Protein AF-A0A8J3IFS7-F1 (afdb_monomer_lite)

Sequence (424 aa):
MKMQETTSQPKKRKGEGKRQDDKQLRKQGERLQERLKVAKEKQEQAQARLERAEARLQKHVARVQRLEEKLARIQQGNQEARSEPSAASQKEQPASVPSVEEMAGDGSLIIIPPLAAQSTVNVLIPLEEPPLPEIAIANPAISTESPAQPSAESAERALQARATAEAVEEEARAAAERVHKAVQRLEEGMVGGRHLEQEMARLEVEEEQASMQAEEARRTANEAERETGEMHTLAQEQEEEAPWQEKVWSAQEIAEEEEQLEVDVTRSRAEAAARAAAEAEMLAEASSVRVRKARIIARQADQELTLIRAAIRNGSLNGEAAEAALQAAEKKSTYAHAELADAEDAEESAINAARNANADAEIAEGMSVSAADRYVDDIEAQEVQAIAEQDEQQTALASQQSVEDDENEQETQERPAIRPEGRV

Organism: NCBI:txid2778369

pLDDT: mean 78.93, std 20.0, range [34.84, 98.62]

Radius of gyration: 42.95 Å; chains: 1; bounding box: 107×74×170 Å

Foldseek 3Di:
DDDDPPPDDDDDPVPVVVVVVVVVVVVVVVVVVVVVVVVVVVVVVVVVVVVVVVVVVVVVVVVVVVVLLQQLAAQQVVVVVVPPDPPDDDDDDDDDDDDDDDDDDDDDDDDDDDDDDDDDDDDDDDDPDDDDDDPPPDDDPDDDDDPDDPDCVLVVQLVVLVVQLVVLVVVLVVLVVQLVVLVVVVVVVVDDVVVSVVVNVVSVVVNVVSVVVSVVSVVSSVVSVVVSVVRVVVVVVPRNHHHDPVPPVVVVVVVLVVLVVQLVVLVVQLVVLVVQLVVLVVQLVVLVVQLVVLVVQLVVLVVQLVVLVVCVVVVVQDDPRSVVSNVVSVVSNVVSVVSNVVSVVSNVVSVVSSVVSVVSSVVSVVSSVVSVVVSVVVVVVVVVVVVVVVVVVVVVVVVVVVVVVVVVVPPPPDPDDDDDDDDD

Secondary structure (DSSP, 8-state):
-------------TTHHHHHHHHHHHHHHHHHHHHHHHHHHHHHHHHHHHHHHHHHHHHHHHHHHHHHHHHHHHHHHHHHHHHS---S-----------------------PPP------------------------PPP----------HHHHHHHHHHHHHHHHHHHHHHHHHHHHHHHHHHHHTT-S-HHHHHHHHHHHHHHHHHHHHHHHHHHHHHHHHHHHHHHHHHHHTTT---S-SGGGTHHHHHHHHHHHHHHHHHHHHHHHHHHHHHHHHHHHHHHHHHHHHHHHHHHHHHHHHHHHHHHHHHTTSS-THHHHHHHHHHHHHHHHHHHHHHHHHHHHHHHHHHHHHHHHHHHHHHHHHHHHHHHHHHHHHHHHHHHHHHHHHHHHHHHHHHHHHHHHHGGGGS-----PPPP--

Structure (mmCIF, N/CA/C/O backbone):
data_AF-A0A8J3IFS7-F1
#
_entry.id   AF-A0A8J3IFS7-F1
#
loop_
_atom_site.group_PDB
_atom_site.id
_atom_site.type_symbol
_atom_site.label_atom_id
_atom_site.label_alt_id
_atom_site.label_comp_id
_atom_site.label_asym_id
_atom_site.label_entity_id
_atom_site.label_seq_id
_atom_site.pdbx_PDB_ins_code
_atom_site.Cartn_x
_atom_site.Cartn_y
_atom_site.Cartn_z
_atom_site.occupancy
_atom_site.B_iso_or_equiv
_atom_site.auth_seq_id
_atom_site.auth_comp_id
_atom_site.auth_asym_id
_atom_site.auth_atom_id
_atom_site.pdbx_PDB_model_num
ATOM 1 N N . MET A 1 1 ? -50.037 -35.589 53.905 1.00 44.12 1 MET A N 1
ATOM 2 C CA . MET A 1 1 ? -49.445 -34.964 52.700 1.00 44.12 1 MET A CA 1
ATOM 3 C C . MET A 1 1 ? -48.366 -35.895 52.168 1.00 44.12 1 MET A C 1
ATOM 5 O O . MET A 1 1 ? -47.570 -36.356 52.974 1.00 44.12 1 MET A O 1
ATOM 9 N N . LYS A 1 2 ? -48.369 -36.234 50.873 1.00 41.72 2 LYS A N 1
ATOM 10 C CA . LYS A 1 2 ? -47.320 -37.060 50.246 1.00 41.72 2 LYS A CA 1
ATOM 11 C C . LYS A 1 2 ? -46.450 -36.161 49.368 1.00 41.72 2 LYS A C 1
ATOM 13 O O . LYS A 1 2 ? -46.970 -35.576 48.425 1.00 41.72 2 LYS A O 1
ATOM 18 N N . MET A 1 3 ? -45.163 -36.063 49.693 1.00 45.28 3 MET A N 1
ATOM 19 C CA . MET A 1 3 ? -44.153 -35.467 48.814 1.00 45.28 3 MET A CA 1
ATOM 20 C C . MET A 1 3 ? -44.020 -36.348 47.563 1.00 45.28 3 MET A C 1
ATOM 22 O O . MET A 1 3 ? -43.954 -37.571 47.691 1.00 45.28 3 MET A O 1
ATOM 26 N N . GLN A 1 4 ? -43.990 -35.754 46.370 1.00 51.03 4 GLN A N 1
ATOM 27 C CA . GLN A 1 4 ? -43.649 -36.461 45.134 1.00 51.03 4 GLN A CA 1
ATOM 28 C C . GLN A 1 4 ? -42.219 -36.093 44.734 1.00 51.03 4 GLN A C 1
ATOM 30 O O . GLN A 1 4 ? -41.967 -34.994 44.248 1.00 51.03 4 GLN A O 1
ATOM 35 N N . GLU A 1 5 ? -41.281 -37.014 44.946 1.00 53.53 5 GLU A N 1
ATOM 36 C CA . GLU A 1 5 ? -39.897 -36.868 44.493 1.00 53.53 5 GLU A CA 1
ATOM 37 C C . GLU A 1 5 ? -39.811 -37.109 42.980 1.00 53.53 5 GLU A C 1
ATOM 39 O O . GLU A 1 5 ? -39.762 -38.246 42.505 1.00 53.53 5 GLU A O 1
ATOM 44 N N . THR A 1 6 ? -39.781 -36.034 42.193 1.00 62.94 6 THR A N 1
ATOM 45 C CA . THR A 1 6 ? -39.553 -36.117 40.746 1.00 62.94 6 THR A CA 1
ATOM 46 C C . THR A 1 6 ? -38.070 -36.348 40.452 1.00 62.94 6 THR A C 1
ATOM 48 O O . THR A 1 6 ? -37.309 -35.411 40.204 1.00 62.94 6 THR A O 1
ATOM 51 N N . THR A 1 7 ? -37.651 -37.613 40.467 1.00 53.38 7 THR A N 1
ATOM 52 C CA . THR A 1 7 ? -36.299 -38.050 40.086 1.00 53.38 7 THR A CA 1
ATOM 53 C C . THR A 1 7 ? -36.066 -37.878 38.579 1.00 53.38 7 THR A C 1
ATOM 55 O O . THR A 1 7 ? -36.294 -38.774 37.765 1.00 53.38 7 THR A O 1
ATOM 58 N N . SER A 1 8 ? -35.601 -36.688 38.191 1.00 62.25 8 SER A N 1
ATOM 59 C CA . SER A 1 8 ? -35.265 -36.351 36.804 1.00 62.25 8 SER A CA 1
ATOM 60 C C . SER A 1 8 ? -34.001 -37.089 36.345 1.00 62.25 8 SER A C 1
ATOM 62 O O . SER A 1 8 ? -32.885 -36.747 36.736 1.00 62.25 8 SER A O 1
ATOM 64 N N . GLN A 1 9 ? -34.159 -38.125 35.515 1.00 50.72 9 GLN A N 1
ATOM 65 C CA . GLN A 1 9 ? -33.024 -38.870 34.961 1.00 50.72 9 GLN A CA 1
ATOM 66 C C . GLN A 1 9 ? -32.318 -38.089 33.832 1.00 50.72 9 GLN A C 1
ATOM 68 O O . GLN A 1 9 ? -32.968 -37.735 32.842 1.00 50.72 9 GLN A O 1
ATOM 73 N N . PRO A 1 10 ? -30.982 -37.906 33.882 1.00 54.25 10 PRO A N 1
ATOM 74 C CA . PRO A 1 10 ? -30.226 -37.242 32.821 1.00 54.25 10 PRO A CA 1
ATOM 75 C C . PRO A 1 10 ? -30.086 -38.143 31.578 1.00 54.25 10 PRO A C 1
ATOM 77 O O . PRO A 1 10 ? -29.138 -38.917 31.424 1.00 54.25 10 PRO A O 1
ATOM 80 N N . LYS A 1 11 ? -31.044 -38.045 30.649 1.00 57.50 11 LYS A N 1
ATOM 81 C CA . LYS A 1 11 ? -31.033 -38.811 29.393 1.00 57.50 11 LYS A CA 1
ATOM 82 C C . LYS A 1 11 ? -29.969 -38.302 28.406 1.00 57.50 11 LYS A C 1
ATOM 84 O O . LYS A 1 11 ? -30.131 -37.265 27.773 1.00 57.50 11 LYS A O 1
ATOM 89 N N . LYS A 1 12 ? -28.912 -39.107 28.238 1.00 57.88 12 LYS A N 1
ATOM 90 C CA . LYS A 1 12 ? -28.101 -39.324 27.015 1.00 57.88 12 LYS A CA 1
ATOM 91 C C . LYS A 1 12 ? -28.200 -38.239 25.910 1.00 57.88 12 LYS A C 1
ATOM 93 O O . LYS A 1 12 ? -28.842 -38.464 24.890 1.00 57.88 12 LYS A O 1
ATOM 98 N N . ARG A 1 13 ? -27.454 -37.132 26.044 1.00 59.34 13 ARG A N 1
ATOM 99 C CA . ARG A 1 13 ? -27.213 -36.138 24.963 1.00 59.34 13 ARG A CA 1
ATOM 100 C C . ARG A 1 13 ? -25.794 -36.151 24.355 1.00 59.34 13 ARG A C 1
ATOM 102 O O . ARG A 1 13 ? -25.463 -35.308 23.534 1.00 59.34 13 ARG A O 1
ATOM 109 N N . LYS A 1 14 ? -24.951 -37.140 24.686 1.00 59.41 14 LYS A N 1
ATOM 110 C CA . LYS A 1 14 ? -23.541 -37.235 24.224 1.00 59.41 14 LYS A CA 1
ATOM 111 C C . LYS A 1 14 ? -23.334 -37.647 22.744 1.00 59.41 14 LYS A C 1
ATOM 113 O O . LYS A 1 14 ? -22.207 -37.943 22.361 1.00 59.41 14 LYS A O 1
ATOM 118 N N . GLY A 1 15 ? -24.388 -37.718 21.925 1.00 60.06 15 GLY A N 1
ATOM 119 C CA . GLY A 1 15 ? -24.312 -38.220 20.541 1.00 60.06 15 GLY A CA 1
ATOM 120 C C . GLY A 1 15 ? -24.220 -37.152 19.444 1.00 60.06 15 GLY A C 1
ATOM 121 O O . GLY A 1 15 ? -23.689 -37.435 18.374 1.00 60.06 15 GLY A O 1
ATOM 122 N N . GLU A 1 16 ? -24.733 -35.943 19.683 1.00 63.88 16 GLU A N 1
ATOM 123 C CA . GLU A 1 16 ? -24.917 -34.942 18.617 1.00 63.88 16 GLU A CA 1
ATOM 124 C C . GLU A 1 16 ? -23.673 -34.072 18.381 1.00 63.88 16 GLU A C 1
ATOM 126 O O . GLU A 1 16 ? -23.375 -33.772 17.227 1.00 63.88 16 GLU A O 1
ATOM 131 N N . GLY A 1 17 ? -22.899 -33.763 19.432 1.00 71.62 17 GLY A N 1
ATOM 132 C CA . GLY A 1 17 ? -21.665 -32.963 19.329 1.00 71.62 17 GLY A CA 1
ATOM 133 C C . GLY A 1 17 ? -20.641 -33.557 18.358 1.00 71.62 17 GLY A C 1
ATOM 134 O O . GLY A 1 17 ? -20.244 -32.888 17.412 1.00 71.62 17 GLY A O 1
ATOM 135 N N . LYS A 1 18 ? -20.349 -34.864 18.469 1.00 77.62 18 LYS A N 1
ATOM 136 C CA . LYS A 1 18 ? -19.395 -35.554 17.576 1.00 77.62 18 LYS A CA 1
ATOM 137 C C . LYS A 1 18 ? -19.713 -35.379 16.084 1.00 77.62 18 LYS A C 1
ATOM 139 O O . LYS A 1 18 ? -18.810 -35.246 15.272 1.00 77.62 18 LYS A O 1
ATOM 144 N N . ARG A 1 19 ? -21.001 -35.334 15.714 1.00 82.12 19 ARG A N 1
ATOM 145 C CA . ARG A 1 19 ? -21.435 -35.129 14.318 1.00 82.12 19 ARG A CA 1
ATOM 146 C C . ARG A 1 19 ? -21.275 -33.685 13.833 1.00 82.12 19 ARG A C 1
ATOM 148 O O . ARG A 1 19 ? -21.350 -33.453 12.627 1.00 82.12 19 ARG A O 1
ATOM 155 N N . GLN A 1 20 ? -21.135 -32.720 14.739 1.00 84.94 20 GLN A N 1
ATOM 156 C CA . GLN A 1 20 ? -20.800 -31.335 14.412 1.00 84.94 20 GLN A CA 1
ATOM 157 C C . GLN A 1 20 ? -19.281 -31.179 14.285 1.00 84.94 20 GLN A C 1
ATOM 159 O O . GLN A 1 20 ? -18.832 -30.620 13.285 1.00 84.94 20 GLN A O 1
ATOM 164 N N . ASP A 1 21 ? -18.514 -31.770 15.203 1.00 84.75 21 ASP A N 1
ATOM 165 C CA . ASP A 1 21 ? -17.046 -31.789 15.172 1.00 84.75 21 ASP A CA 1
ATOM 166 C C . ASP A 1 21 ? -16.525 -32.418 13.862 1.00 84.75 21 ASP A C 1
ATOM 168 O O . ASP A 1 21 ? -15.768 -31.787 13.125 1.00 84.75 21 ASP A O 1
ATOM 172 N N . ASP A 1 22 ? -17.038 -33.598 13.481 1.00 90.44 22 ASP A N 1
ATOM 173 C CA . ASP A 1 22 ? -16.697 -34.277 12.216 1.00 90.44 22 ASP A CA 1
ATOM 174 C C . ASP A 1 22 ? -16.986 -33.412 10.971 1.00 90.44 22 ASP A C 1
ATOM 176 O O . ASP A 1 22 ? -16.268 -33.477 9.970 1.00 90.44 22 ASP A O 1
ATOM 180 N N . LYS A 1 23 ? -18.048 -32.593 11.005 1.00 92.94 23 LYS A N 1
ATOM 181 C CA . LYS A 1 23 ? -18.398 -31.676 9.904 1.00 92.94 23 LYS A CA 1
ATOM 182 C C . LYS A 1 23 ? -17.469 -30.467 9.850 1.00 92.94 23 LYS A C 1
ATOM 184 O O . LYS A 1 23 ? -17.129 -30.025 8.754 1.00 92.94 23 LYS A O 1
ATOM 189 N N . GLN A 1 24 ? -17.061 -29.936 11.002 1.00 93.12 24 GLN A N 1
ATOM 190 C CA . GLN A 1 24 ? -16.093 -28.842 11.066 1.00 93.12 24 GLN A CA 1
ATOM 191 C C . GLN A 1 24 ? -14.718 -29.300 10.575 1.00 93.12 24 GLN A C 1
ATOM 193 O O . GLN A 1 24 ? -14.130 -28.613 9.743 1.00 93.12 24 GLN A O 1
ATOM 198 N N . LEU A 1 25 ? -14.263 -30.487 10.989 1.00 92.38 25 LEU A N 1
ATOM 199 C CA . LEU A 1 25 ? -13.004 -31.083 10.532 1.00 92.38 25 LEU A CA 1
ATOM 200 C C . LEU A 1 25 ? -12.981 -31.303 9.014 1.00 92.38 25 LEU A C 1
ATOM 202 O O . LEU A 1 25 ? -12.005 -30.939 8.364 1.00 92.38 25 LEU A O 1
ATOM 206 N N . ARG A 1 26 ? -14.069 -31.815 8.417 1.00 94.81 26 ARG A N 1
ATOM 207 C CA . ARG A 1 26 ? -14.178 -31.942 6.949 1.00 94.81 26 ARG A CA 1
ATOM 208 C C . ARG A 1 26 ? -14.095 -30.589 6.244 1.00 94.81 26 ARG A C 1
ATOM 210 O O . ARG A 1 26 ? -13.277 -30.435 5.345 1.00 94.81 26 ARG A O 1
ATOM 217 N N . LYS A 1 27 ? -14.854 -29.590 6.708 1.00 96.12 27 LYS A N 1
ATOM 218 C CA . LYS A 1 27 ? -14.842 -28.237 6.128 1.00 96.12 27 LYS A CA 1
ATOM 219 C C . LYS A 1 27 ? -13.493 -27.523 6.297 1.00 96.12 27 LYS A C 1
ATOM 221 O O . LYS A 1 27 ? -13.113 -26.714 5.454 1.00 96.12 27 LYS A O 1
ATOM 226 N N . GLN A 1 28 ? -12.763 -27.793 7.380 1.00 92.94 28 GLN A N 1
ATOM 227 C CA . GLN A 1 28 ? -11.383 -27.329 7.554 1.00 92.94 28 GLN A CA 1
ATOM 228 C C . GLN A 1 28 ? -10.426 -28.049 6.594 1.00 92.94 28 GLN A C 1
ATOM 230 O O . GLN A 1 28 ? -9.605 -27.385 5.969 1.00 92.94 28 GLN A O 1
ATOM 235 N N . GLY A 1 29 ? -10.569 -29.366 6.421 1.00 94.31 29 GLY A N 1
ATOM 236 C CA . GLY A 1 29 ? -9.800 -30.153 5.453 1.00 94.31 29 GLY A CA 1
ATOM 237 C C . GLY A 1 29 ? -9.985 -29.674 4.011 1.00 94.31 29 GLY A C 1
ATOM 238 O O . GLY A 1 29 ? -8.996 -29.436 3.326 1.00 94.31 29 GLY A O 1
ATOM 239 N N . GLU A 1 30 ? -11.228 -29.445 3.581 1.00 96.44 30 GLU A N 1
ATOM 240 C CA . GLU A 1 30 ? -11.566 -28.885 2.261 1.00 96.44 30 GLU A CA 1
ATOM 241 C C . GLU A 1 30 ? -10.891 -27.518 2.043 1.00 96.44 30 GLU A C 1
ATOM 243 O O . GLU A 1 30 ? -10.190 -27.323 1.054 1.00 96.44 30 GLU A O 1
ATOM 248 N N . ARG A 1 31 ? -10.996 -26.602 3.017 1.00 94.38 31 ARG A N 1
ATOM 249 C CA . ARG A 1 31 ? -10.336 -25.281 2.969 1.00 94.38 31 ARG A CA 1
ATOM 250 C C . ARG A 1 31 ? -8.809 -25.360 2.939 1.00 94.38 31 ARG A C 1
ATOM 252 O O . ARG A 1 31 ? -8.167 -24.508 2.330 1.00 94.38 31 ARG A O 1
ATOM 259 N N . LEU A 1 32 ? -8.208 -26.337 3.618 1.00 94.94 32 LEU A N 1
ATOM 260 C CA . LEU A 1 32 ? -6.759 -26.555 3.580 1.00 94.94 32 LEU A CA 1
ATOM 261 C C . LEU A 1 32 ? -6.314 -27.124 2.227 1.00 94.94 32 LEU A C 1
ATOM 263 O O . LEU A 1 32 ? -5.287 -26.697 1.710 1.00 94.94 32 LEU A O 1
ATOM 267 N N . GLN A 1 33 ? -7.096 -28.025 1.626 1.00 94.06 33 GLN A N 1
ATOM 268 C CA . GLN A 1 33 ? -6.841 -28.543 0.277 1.00 94.06 33 GLN A CA 1
ATOM 269 C C . GLN A 1 33 ? -6.970 -27.449 -0.791 1.00 94.06 33 GLN A C 1
ATOM 271 O O . GLN A 1 33 ? -6.107 -27.342 -1.657 1.00 94.06 33 GLN A O 1
ATOM 276 N N . GLU A 1 34 ? -7.993 -26.598 -0.694 1.00 94.56 34 GLU A N 1
ATOM 277 C CA . GLU A 1 34 ? -8.188 -25.435 -1.567 1.00 94.56 34 GLU A CA 1
ATOM 278 C C . GLU A 1 34 ? -7.015 -24.447 -1.461 1.00 94.56 34 GLU A C 1
ATOM 280 O O . GLU A 1 34 ? -6.408 -24.094 -2.471 1.00 94.56 34 GLU A O 1
ATOM 285 N N . ARG A 1 35 ? -6.602 -24.088 -0.235 1.00 90.50 35 ARG A N 1
ATOM 286 C CA . ARG A 1 35 ? -5.415 -23.247 0.005 1.00 90.50 35 ARG A CA 1
ATOM 287 C C . ARG A 1 35 ? -4.129 -23.866 -0.542 1.00 90.50 35 ARG A C 1
ATOM 289 O O . ARG A 1 35 ? -3.331 -23.148 -1.134 1.00 90.50 35 ARG A O 1
ATOM 296 N N . LEU A 1 36 ? -3.931 -25.177 -0.382 1.00 92.75 36 LEU A N 1
ATOM 297 C CA . LEU A 1 36 ? -2.781 -25.888 -0.952 1.00 92.75 36 LEU A CA 1
ATOM 298 C C . LEU A 1 36 ? -2.798 -25.894 -2.487 1.00 92.75 36 LEU A C 1
ATOM 300 O O . LEU A 1 36 ? -1.733 -25.814 -3.091 1.00 92.75 36 LEU A O 1
ATOM 304 N N . LYS A 1 37 ? -3.975 -25.971 -3.123 1.00 95.75 37 LYS A N 1
ATOM 305 C CA . LYS A 1 37 ? -4.104 -25.877 -4.585 1.00 95.75 37 LYS A CA 1
ATOM 306 C C . LYS A 1 37 ? -3.725 -24.481 -5.082 1.00 95.75 37 LYS A C 1
ATOM 308 O O . LYS A 1 37 ? -2.837 -24.372 -5.917 1.00 95.75 37 LYS A O 1
ATOM 313 N N . VAL A 1 38 ? -4.303 -23.430 -4.494 1.00 91.88 38 VAL A N 1
ATOM 314 C CA . VAL A 1 38 ? -3.990 -22.030 -4.843 1.00 91.88 38 VAL A CA 1
ATOM 315 C C . VAL A 1 38 ? -2.514 -21.698 -4.586 1.00 91.88 38 VAL A C 1
ATOM 317 O O . VAL A 1 38 ? -1.892 -21.006 -5.385 1.00 91.88 38 VAL A O 1
ATOM 320 N N . ALA A 1 39 ? -1.921 -22.207 -3.500 1.00 84.75 39 ALA A N 1
ATOM 321 C CA . ALA A 1 39 ? -0.496 -22.019 -3.224 1.00 84.75 39 ALA A CA 1
ATOM 322 C C . ALA A 1 39 ? 0.400 -22.668 -4.295 1.00 84.75 39 ALA A C 1
ATOM 324 O O . ALA A 1 39 ? 1.381 -22.058 -4.709 1.00 84.75 39 ALA A O 1
ATOM 325 N N . LYS A 1 40 ? 0.043 -23.866 -4.781 1.00 89.75 40 LYS A N 1
ATOM 326 C CA . LYS A 1 40 ? 0.756 -24.536 -5.881 1.00 89.75 40 LYS A CA 1
ATOM 327 C C . LYS A 1 40 ? 0.611 -23.798 -7.208 1.00 89.75 40 LYS A C 1
ATOM 329 O O . LYS A 1 40 ? 1.612 -23.594 -7.877 1.00 89.75 40 LYS A O 1
ATOM 334 N N . GLU A 1 41 ? -0.592 -23.343 -7.549 1.00 89.88 41 GLU A N 1
ATOM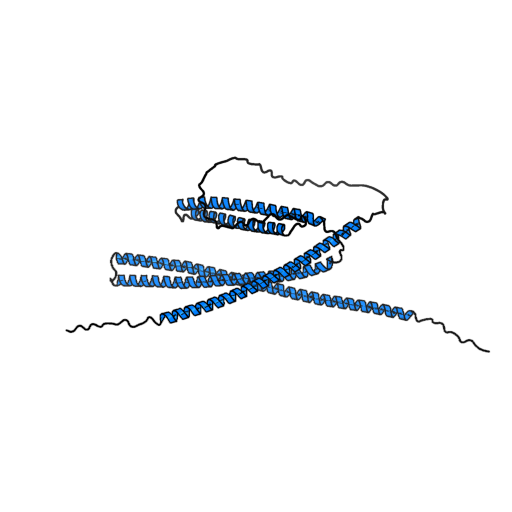 335 C CA . GLU A 1 41 ? -0.834 -22.554 -8.768 1.00 89.88 41 GLU A CA 1
ATOM 336 C C . GLU A 1 41 ? -0.028 -21.244 -8.757 1.00 89.88 41 GLU A C 1
ATOM 338 O O . GLU A 1 41 ? 0.582 -20.880 -9.759 1.00 89.88 41 GLU A O 1
ATOM 343 N N . LYS A 1 42 ? 0.067 -20.571 -7.600 1.00 81.62 42 LYS A N 1
ATOM 344 C CA . LYS A 1 42 ? 0.939 -19.397 -7.428 1.00 81.62 42 LYS A CA 1
ATOM 345 C C . LYS A 1 42 ? 2.431 -19.737 -7.509 1.00 81.62 42 LYS A C 1
ATOM 347 O O . LYS A 1 42 ? 3.188 -18.949 -8.067 1.00 81.62 42 LYS A O 1
ATOM 352 N N . GLN A 1 43 ? 2.859 -20.880 -6.969 1.00 89.50 43 GLN A N 1
ATOM 353 C CA . GLN A 1 43 ? 4.247 -21.346 -7.071 1.00 89.50 43 GLN A CA 1
ATOM 354 C C . GLN A 1 43 ? 4.632 -21.626 -8.531 1.00 89.50 43 GLN A C 1
ATOM 356 O O . GLN A 1 43 ? 5.668 -21.153 -8.983 1.00 89.50 43 GLN A O 1
ATOM 361 N N . GLU A 1 44 ? 3.778 -22.329 -9.274 1.00 87.62 44 GLU A N 1
ATOM 362 C CA . GLU A 1 44 ? 3.958 -22.628 -10.699 1.00 87.62 44 GLU A CA 1
ATOM 363 C C . GLU A 1 44 ? 3.982 -21.339 -11.539 1.00 87.62 44 GLU A C 1
ATOM 365 O O . GLU A 1 44 ? 4.865 -21.152 -12.373 1.00 87.62 44 GLU A O 1
ATOM 370 N N . GLN A 1 45 ? 3.095 -20.379 -11.251 1.00 84.69 45 GLN A N 1
ATOM 371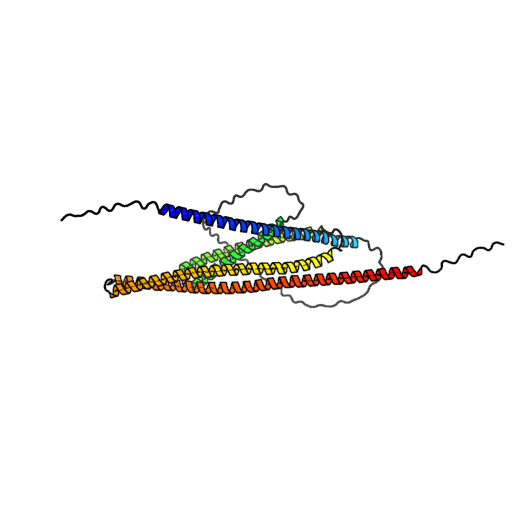 C CA . GLN A 1 45 ? 3.108 -19.062 -11.897 1.00 84.69 45 GLN A CA 1
ATOM 372 C C . GLN A 1 45 ? 4.384 -18.256 -11.585 1.00 84.69 45 GLN A C 1
ATOM 374 O O . GLN A 1 45 ? 4.881 -17.538 -12.455 1.00 84.69 45 GLN A O 1
ATOM 379 N N . ALA A 1 46 ? 4.922 -18.357 -10.365 1.00 76.94 46 ALA A N 1
ATOM 380 C CA . ALA A 1 46 ? 6.182 -17.719 -9.988 1.00 76.94 46 ALA A CA 1
ATOM 381 C C . ALA A 1 46 ? 7.387 -18.379 -10.680 1.00 76.94 46 ALA A C 1
ATOM 383 O O . ALA A 1 46 ? 8.247 -17.668 -11.194 1.00 76.94 46 ALA A O 1
ATOM 384 N N . GLN A 1 47 ? 7.412 -19.712 -10.776 1.00 86.44 47 GLN A N 1
ATOM 385 C CA . GLN A 1 47 ? 8.430 -20.454 -11.530 1.00 86.44 47 GLN A CA 1
ATOM 386 C C . GLN A 1 47 ? 8.393 -20.092 -13.020 1.00 86.44 47 GLN A C 1
ATOM 388 O O . GLN A 1 47 ? 9.414 -19.701 -13.569 1.00 86.44 47 GLN A O 1
ATOM 393 N N . ALA A 1 48 ? 7.212 -20.058 -13.644 1.00 83.19 48 ALA A N 1
ATOM 394 C CA . ALA A 1 48 ? 7.066 -19.647 -15.042 1.00 83.19 48 ALA A CA 1
ATOM 395 C C . ALA A 1 48 ? 7.438 -18.169 -15.298 1.00 83.19 48 ALA A C 1
ATOM 397 O O . ALA A 1 48 ? 7.723 -17.791 -16.435 1.00 83.19 48 ALA A O 1
ATOM 398 N N . ARG A 1 49 ? 7.411 -17.305 -14.270 1.00 75.94 49 ARG A N 1
ATOM 399 C CA . ARG A 1 49 ? 7.944 -15.930 -14.338 1.00 75.94 49 ARG A CA 1
ATOM 400 C C . ARG A 1 49 ? 9.472 -15.920 -14.233 1.00 75.94 49 ARG A C 1
ATOM 402 O O . ARG A 1 49 ? 10.106 -15.201 -14.998 1.00 75.94 49 ARG A O 1
ATOM 409 N N . LEU A 1 50 ? 10.042 -16.736 -13.347 1.00 83.75 50 LEU A N 1
ATOM 410 C CA . LEU A 1 50 ? 11.487 -16.904 -13.183 1.00 83.75 50 LEU A CA 1
ATOM 411 C C . LEU A 1 50 ? 12.135 -17.495 -14.445 1.00 83.75 50 LEU A C 1
ATOM 413 O O . LEU A 1 50 ? 13.051 -16.881 -14.972 1.00 83.75 50 LEU A O 1
ATOM 417 N N . GLU A 1 51 ? 11.585 -18.565 -15.023 1.00 84.62 51 GLU A N 1
ATOM 418 C CA . GLU A 1 51 ? 12.065 -19.153 -16.289 1.00 84.62 51 GLU A CA 1
ATOM 419 C C . GLU A 1 51 ? 12.052 -18.139 -17.452 1.00 84.62 51 GLU A C 1
ATOM 421 O O . GLU A 1 51 ? 12.955 -18.116 -18.287 1.00 84.62 51 GLU A O 1
ATOM 426 N N . ARG A 1 52 ? 11.050 -17.246 -17.509 1.00 79.25 52 ARG A N 1
ATOM 427 C CA . ARG A 1 52 ? 11.018 -16.153 -18.501 1.00 79.25 52 ARG A CA 1
ATOM 428 C C . ARG A 1 52 ? 12.065 -15.081 -18.221 1.00 79.25 52 ARG A C 1
ATOM 430 O O . ARG A 1 52 ? 12.617 -14.538 -19.173 1.00 79.25 52 ARG A O 1
ATOM 437 N N . ALA A 1 53 ? 12.317 -14.757 -16.954 1.00 72.88 53 ALA A N 1
ATOM 438 C CA . ALA A 1 53 ? 13.363 -13.817 -16.567 1.00 72.88 53 ALA A CA 1
ATOM 439 C C . ALA A 1 53 ? 14.755 -14.384 -16.885 1.00 72.88 53 ALA A C 1
ATOM 441 O O . ALA A 1 53 ? 15.567 -13.679 -17.472 1.00 72.88 53 ALA A O 1
ATOM 442 N N . GLU A 1 54 ? 14.995 -15.670 -16.617 1.00 82.88 54 GLU A N 1
ATOM 443 C CA . GLU A 1 54 ? 16.208 -16.389 -17.019 1.00 82.88 54 GLU A CA 1
ATOM 444 C C . GLU A 1 54 ? 16.363 -16.432 -18.544 1.00 82.88 54 GLU A C 1
ATOM 446 O O . GLU A 1 54 ? 17.444 -16.155 -19.053 1.00 82.88 54 GLU A O 1
ATOM 451 N N . ALA A 1 55 ? 15.290 -16.689 -19.300 1.00 79.00 55 ALA A N 1
ATOM 452 C CA . ALA A 1 55 ? 15.331 -16.648 -20.763 1.00 79.00 55 ALA A CA 1
ATOM 453 C C . ALA A 1 55 ? 15.607 -15.233 -21.314 1.00 79.00 55 ALA A C 1
ATOM 455 O O . ALA A 1 55 ? 16.333 -15.090 -22.299 1.00 79.00 55 ALA A O 1
ATOM 456 N N . ARG A 1 56 ? 15.067 -14.176 -20.685 1.00 79.00 56 ARG A N 1
ATOM 457 C CA . ARG A 1 56 ? 15.415 -12.776 -21.001 1.00 79.00 56 ARG A CA 1
ATOM 458 C C . ARG A 1 56 ? 16.881 -12.492 -20.669 1.00 79.00 56 ARG A C 1
ATOM 460 O O . ARG A 1 56 ? 17.590 -11.962 -21.515 1.00 79.00 56 ARG A O 1
ATOM 467 N N . LEU A 1 57 ? 17.360 -12.912 -19.499 1.00 84.94 57 LEU A N 1
ATOM 468 C CA . LEU A 1 57 ? 18.758 -12.767 -19.096 1.00 84.94 57 LEU A CA 1
ATOM 469 C C . LEU A 1 57 ? 19.698 -13.494 -20.066 1.00 84.94 57 LEU A C 1
ATOM 471 O O . LEU A 1 57 ? 20.667 -12.899 -20.509 1.00 84.94 57 LEU A O 1
ATOM 475 N N . GLN A 1 58 ? 19.385 -14.725 -20.477 1.00 84.50 58 GLN A N 1
ATOM 476 C CA . GLN A 1 58 ? 20.156 -15.467 -21.482 1.00 84.50 58 GLN A CA 1
ATOM 477 C C . GLN A 1 58 ? 20.170 -14.763 -22.845 1.00 84.50 58 GLN A C 1
ATOM 479 O O . GLN A 1 58 ? 21.210 -14.743 -23.497 1.00 84.50 58 GLN A O 1
ATOM 484 N N . LYS A 1 59 ? 19.057 -14.145 -23.272 1.00 82.69 59 LYS A N 1
ATOM 485 C CA . LYS A 1 59 ? 19.040 -13.293 -24.473 1.00 82.69 59 LYS A CA 1
ATOM 486 C C . LYS A 1 59 ? 19.938 -12.068 -24.313 1.00 82.69 59 LYS A C 1
ATOM 488 O O . LYS A 1 59 ? 20.722 -11.799 -25.215 1.00 82.69 59 LYS A O 1
ATOM 493 N N . HIS A 1 60 ? 19.862 -11.358 -23.186 1.00 79.31 60 HIS A N 1
ATOM 494 C CA . HIS A 1 60 ? 20.724 -10.205 -22.928 1.00 79.31 60 HIS A CA 1
ATOM 495 C C . HIS A 1 60 ? 22.197 -10.608 -22.837 1.00 79.31 60 HIS A C 1
ATOM 497 O O . HIS A 1 60 ? 23.014 -9.949 -23.458 1.00 79.31 60 HIS A O 1
ATOM 503 N N . VAL A 1 61 ? 22.540 -11.719 -22.178 1.00 87.56 61 VAL A N 1
ATOM 504 C CA . VAL A 1 61 ? 23.905 -12.270 -22.146 1.00 87.56 61 VAL A CA 1
ATOM 505 C C . VAL A 1 61 ? 24.374 -12.637 -23.552 1.00 87.56 61 VAL A C 1
ATOM 507 O O . VAL A 1 61 ? 25.464 -12.239 -23.931 1.00 87.56 61 VAL A O 1
ATOM 510 N N . ALA A 1 62 ? 23.556 -13.303 -24.371 1.00 82.62 62 ALA A N 1
ATOM 511 C CA . ALA A 1 62 ? 23.917 -13.609 -25.758 1.00 82.62 62 ALA A CA 1
ATOM 512 C C . ALA A 1 62 ? 24.045 -12.347 -26.636 1.00 82.62 62 ALA A C 1
ATOM 514 O O . ALA A 1 62 ? 24.858 -12.311 -27.556 1.00 82.62 62 ALA A O 1
ATOM 515 N N . ARG A 1 63 ? 23.251 -11.302 -26.373 1.00 81.25 63 ARG A N 1
ATOM 516 C CA . ARG A 1 63 ? 23.332 -10.007 -27.065 1.00 81.25 63 ARG A CA 1
ATOM 517 C C . ARG A 1 63 ? 24.564 -9.218 -26.633 1.00 81.25 63 ARG A C 1
ATOM 519 O O . ARG A 1 63 ? 25.234 -8.661 -27.491 1.00 81.25 63 ARG A O 1
ATOM 526 N N . VAL A 1 64 ? 24.879 -9.216 -25.340 1.00 88.44 64 VAL A N 1
ATOM 527 C CA . VAL A 1 64 ? 26.106 -8.652 -24.771 1.00 88.44 64 VAL A CA 1
ATOM 528 C C . VAL A 1 64 ? 27.311 -9.392 -25.340 1.00 88.44 64 VAL A C 1
ATOM 530 O O . VAL A 1 64 ? 28.121 -8.730 -25.957 1.00 88.44 64 VAL A O 1
ATOM 533 N N . GLN A 1 65 ? 27.338 -10.727 -25.344 1.00 89.12 65 GLN A N 1
ATOM 534 C CA . GLN A 1 65 ? 28.386 -11.524 -26.001 1.00 89.12 65 GLN A CA 1
ATOM 535 C C . GLN A 1 65 ? 28.550 -11.187 -27.486 1.00 89.12 65 GLN A C 1
ATOM 537 O O . GLN A 1 65 ? 29.669 -11.021 -27.952 1.00 89.12 65 GLN A O 1
ATOM 542 N N . ARG A 1 66 ? 27.460 -11.002 -28.245 1.00 85.25 66 ARG A N 1
ATOM 543 C CA . ARG A 1 66 ? 27.556 -10.512 -29.633 1.00 85.25 66 ARG A CA 1
ATOM 544 C C . ARG A 1 66 ? 28.085 -9.085 -29.722 1.00 85.25 66 ARG A C 1
ATOM 546 O O . ARG A 1 66 ? 28.760 -8.769 -30.690 1.00 85.25 66 ARG A O 1
ATOM 553 N N . LEU A 1 67 ? 27.742 -8.204 -28.783 1.00 83.19 67 LEU A N 1
ATOM 554 C CA . LEU A 1 67 ? 28.234 -6.825 -28.738 1.00 83.19 67 LEU A CA 1
ATOM 555 C C . LEU A 1 67 ? 29.695 -6.750 -28.274 1.00 83.19 67 LEU A C 1
ATOM 557 O O . LEU A 1 67 ? 30.408 -5.898 -28.783 1.00 83.19 67 LEU A O 1
ATOM 561 N N . GLU A 1 68 ? 30.136 -7.643 -27.392 1.00 82.75 68 GLU A N 1
ATOM 562 C CA . GLU A 1 68 ? 31.517 -7.859 -26.946 1.00 82.75 68 GLU A CA 1
ATOM 563 C C . GLU A 1 68 ? 32.343 -8.409 -28.109 1.00 82.75 68 GLU A C 1
ATOM 565 O O . GLU A 1 68 ? 33.249 -7.718 -28.568 1.00 82.75 68 GLU A O 1
ATOM 570 N N . GLU A 1 69 ? 31.927 -9.532 -28.719 1.00 88.00 69 GLU A N 1
ATOM 571 C CA . GLU A 1 69 ? 32.490 -10.049 -29.977 1.00 88.00 69 GLU A CA 1
ATOM 572 C C . GLU A 1 69 ? 32.610 -8.933 -31.020 1.00 88.00 69 GLU A C 1
ATOM 574 O O . GLU A 1 69 ? 33.606 -8.844 -31.723 1.00 88.00 69 GLU A O 1
ATOM 579 N N . LYS A 1 70 ? 31.608 -8.057 -31.127 1.00 83.75 70 LYS A N 1
ATOM 580 C CA . LYS A 1 70 ? 31.524 -6.987 -32.127 1.00 83.75 70 LYS A CA 1
ATOM 581 C C . LYS A 1 70 ? 32.268 -5.693 -31.768 1.00 83.75 70 LYS A C 1
ATOM 583 O O . LYS A 1 70 ? 32.607 -4.912 -32.662 1.00 83.75 70 LYS A O 1
ATOM 588 N N . LEU A 1 71 ? 32.501 -5.424 -30.490 1.00 82.00 71 LEU A N 1
ATOM 589 C CA . LEU A 1 71 ? 33.381 -4.351 -30.036 1.00 82.00 71 LEU A CA 1
ATOM 590 C C . LEU A 1 71 ? 34.822 -4.792 -30.241 1.00 82.00 71 LEU A C 1
ATOM 592 O O . LEU A 1 71 ? 35.548 -4.098 -30.958 1.00 82.00 71 LEU A O 1
ATOM 596 N N . ALA A 1 72 ? 35.140 -6.016 -29.806 1.00 83.31 72 ALA A N 1
ATOM 597 C CA . ALA A 1 72 ? 36.364 -6.702 -30.168 1.00 83.31 72 ALA A CA 1
ATOM 598 C C . ALA A 1 72 ? 36.577 -6.642 -31.681 1.00 83.31 72 ALA A C 1
ATOM 600 O O . ALA A 1 72 ? 37.617 -6.147 -32.110 1.00 83.31 72 ALA A O 1
ATOM 601 N N . ARG A 1 73 ? 35.553 -6.969 -32.489 1.00 87.25 73 ARG A N 1
ATOM 602 C CA . ARG A 1 73 ? 35.566 -6.747 -33.944 1.00 87.25 73 ARG A CA 1
ATOM 603 C C . ARG A 1 73 ? 36.127 -5.395 -34.313 1.00 87.25 73 ARG A C 1
ATOM 605 O O . ARG A 1 73 ? 37.243 -5.269 -34.800 1.00 87.25 73 ARG A O 1
ATOM 612 N N . ILE A 1 74 ? 35.344 -4.374 -34.040 1.00 80.44 74 ILE A N 1
ATOM 613 C CA . ILE A 1 74 ? 35.625 -2.983 -34.374 1.00 80.44 74 ILE A CA 1
ATOM 614 C C . ILE A 1 74 ? 37.049 -2.535 -34.028 1.00 80.44 74 ILE A C 1
ATOM 616 O O . ILE A 1 74 ? 37.646 -1.742 -34.764 1.00 80.44 74 ILE A O 1
ATOM 620 N N . GLN A 1 75 ? 37.571 -3.041 -32.921 1.00 80.50 75 GLN A N 1
ATOM 621 C CA . GLN A 1 75 ? 38.860 -2.682 -32.383 1.00 80.50 75 GLN A CA 1
ATOM 622 C C . GLN A 1 75 ? 40.053 -3.312 -33.155 1.00 80.50 75 GLN A C 1
ATOM 624 O O . GLN A 1 75 ? 41.007 -2.578 -33.427 1.00 80.50 75 GLN A O 1
ATOM 629 N N . GLN A 1 76 ? 39.981 -4.557 -33.668 1.00 84.00 76 GLN A N 1
ATOM 630 C CA . GLN A 1 76 ? 41.058 -5.131 -34.523 1.00 84.00 76 GLN A CA 1
ATOM 631 C C . GLN A 1 76 ? 41.296 -4.297 -35.771 1.00 84.00 76 GLN A C 1
ATOM 633 O O . GLN A 1 76 ? 42.434 -3.959 -36.095 1.00 84.00 76 GLN A O 1
ATOM 638 N N . GLY A 1 77 ? 40.211 -3.937 -36.466 1.00 83.56 77 GLY A N 1
ATOM 639 C CA . GLY A 1 77 ? 40.300 -3.170 -37.706 1.00 83.56 77 GLY A CA 1
ATOM 640 C C . GLY A 1 77 ? 41.009 -1.827 -37.502 1.00 83.56 77 GLY A C 1
ATOM 641 O O . GLY A 1 77 ? 41.698 -1.348 -38.402 1.00 83.56 77 GLY A O 1
ATOM 642 N N . ASN A 1 78 ? 40.912 -1.249 -36.298 1.00 76.56 78 ASN A N 1
ATOM 643 C CA . ASN A 1 78 ? 41.656 -0.047 -35.927 1.00 76.56 78 ASN A CA 1
ATOM 644 C C . ASN A 1 78 ? 43.143 -0.331 -35.644 1.00 76.56 78 ASN A C 1
ATOM 646 O O . ASN A 1 78 ? 43.980 0.511 -35.976 1.00 76.56 78 ASN A O 1
ATOM 650 N N . GLN A 1 79 ? 43.500 -1.480 -35.054 1.00 80.12 79 GLN A N 1
ATOM 651 C CA . GLN A 1 79 ? 44.902 -1.872 -34.855 1.00 80.12 79 GLN A CA 1
ATOM 652 C C . GLN A 1 79 ? 45.613 -2.196 -36.181 1.00 80.12 79 GLN A C 1
ATOM 654 O O . GLN A 1 79 ? 46.721 -1.704 -36.422 1.00 80.12 79 GLN A O 1
ATOM 659 N N . GLU A 1 80 ? 44.979 -2.971 -37.065 1.00 81.38 80 GLU A N 1
ATOM 660 C CA . GLU A 1 80 ? 45.537 -3.342 -38.374 1.00 81.38 80 GLU A CA 1
ATOM 661 C C . GLU A 1 80 ? 45.756 -2.109 -39.261 1.00 81.38 80 GLU A C 1
ATOM 663 O O . GLU A 1 80 ? 46.869 -1.886 -39.745 1.00 81.38 80 GLU A O 1
ATOM 668 N N . ALA A 1 81 ? 44.751 -1.230 -39.377 1.00 78.44 81 ALA A N 1
ATOM 669 C CA . ALA A 1 81 ? 44.857 0.019 -40.139 1.00 78.44 81 ALA A CA 1
ATOM 670 C C . ALA A 1 81 ? 45.936 0.981 -39.598 1.00 78.44 81 ALA A C 1
ATOM 672 O O . ALA A 1 81 ? 46.450 1.825 -40.333 1.00 78.44 81 ALA A O 1
ATOM 673 N N . ARG A 1 82 ? 46.304 0.862 -38.316 1.00 80.50 82 ARG A N 1
ATOM 674 C CA . ARG A 1 82 ? 47.390 1.634 -37.687 1.00 80.50 82 ARG A CA 1
ATOM 675 C C . ARG A 1 82 ? 48.772 0.996 -37.873 1.00 80.50 82 ARG A C 1
ATOM 677 O O . ARG A 1 82 ? 49.781 1.668 -37.658 1.00 80.50 82 ARG A O 1
ATOM 684 N N . SER A 1 83 ? 48.809 -0.279 -38.257 1.00 78.06 83 SER A N 1
ATOM 685 C CA . SER A 1 83 ? 50.024 -1.080 -38.441 1.00 78.06 83 SER A CA 1
ATOM 686 C C . SER A 1 83 ? 50.515 -1.112 -39.890 1.00 78.06 83 SER A C 1
ATOM 688 O O . SER A 1 83 ? 51.687 -1.418 -40.117 1.00 78.06 83 SER A O 1
ATOM 690 N N . GLU A 1 84 ? 49.678 -0.747 -40.869 1.00 63.81 84 GLU A N 1
ATOM 691 C CA . GLU A 1 84 ? 50.143 -0.495 -42.235 1.00 63.81 84 GLU A CA 1
ATOM 692 C C . GLU A 1 84 ? 51.135 0.687 -42.254 1.00 63.81 84 GLU A C 1
ATOM 694 O O . GLU A 1 84 ? 50.780 1.823 -41.916 1.00 63.81 84 GLU A O 1
ATOM 699 N N . PRO A 1 85 ? 52.409 0.467 -42.635 1.00 55.00 85 PRO A N 1
ATOM 700 C CA . PRO A 1 85 ? 53.415 1.510 -42.554 1.00 55.00 85 PRO A CA 1
ATOM 701 C C . PRO A 1 85 ? 53.167 2.560 -43.638 1.00 55.00 85 PRO A C 1
ATOM 703 O O . PRO A 1 85 ? 53.364 2.303 -44.827 1.00 55.00 85 PRO A O 1
ATOM 706 N N . SER A 1 86 ? 52.806 3.774 -43.213 1.00 52.09 86 SER A N 1
ATOM 707 C CA . SER A 1 86 ? 52.699 4.956 -44.077 1.00 52.09 86 SER A CA 1
ATOM 708 C C . SER A 1 86 ? 54.053 5.294 -44.722 1.00 52.09 86 SER A C 1
ATOM 710 O O . SER A 1 86 ? 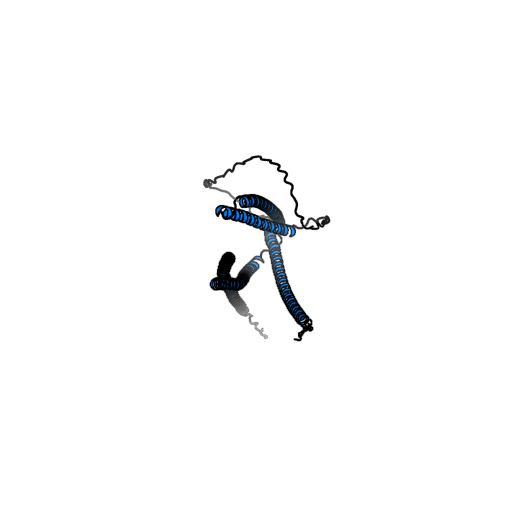54.850 6.089 -44.222 1.00 52.09 86 SER A O 1
ATOM 712 N N . ALA A 1 87 ? 54.329 4.649 -45.855 1.00 54.25 87 ALA A N 1
ATOM 713 C CA . ALA A 1 87 ? 55.585 4.744 -46.595 1.00 54.25 87 ALA A CA 1
ATOM 714 C C . ALA A 1 87 ? 55.641 5.948 -47.557 1.00 54.25 87 ALA A C 1
ATOM 716 O O . ALA A 1 87 ? 56.606 6.090 -48.309 1.00 54.25 87 ALA A O 1
ATOM 717 N N . ALA A 1 88 ? 54.617 6.809 -47.566 1.00 57.38 88 ALA A N 1
ATOM 718 C CA . ALA A 1 88 ? 54.455 7.850 -48.577 1.00 57.38 88 ALA A CA 1
ATOM 719 C C . ALA A 1 88 ? 53.837 9.153 -48.035 1.00 57.38 88 ALA A C 1
ATOM 721 O O . ALA A 1 88 ? 52.700 9.477 -48.369 1.00 57.38 88 ALA A O 1
ATOM 722 N N . SER A 1 89 ? 54.608 9.936 -47.265 1.00 50.19 89 SER A N 1
ATOM 723 C CA . SER A 1 89 ? 54.745 11.402 -47.460 1.00 50.19 89 SER A CA 1
ATOM 724 C C . SER A 1 89 ? 55.635 12.070 -46.403 1.00 50.19 89 SER A C 1
ATOM 726 O O . SER A 1 89 ? 55.174 12.498 -45.350 1.00 50.19 89 SER A O 1
ATOM 728 N N . GLN A 1 90 ? 56.914 12.266 -46.734 1.00 52.94 90 GLN A N 1
ATOM 729 C CA . GLN A 1 90 ? 57.729 13.337 -46.152 1.00 52.94 90 GLN A CA 1
ATOM 730 C C . GLN A 1 90 ? 58.086 14.337 -47.251 1.00 52.94 90 GLN A C 1
ATOM 732 O O . GLN A 1 90 ? 59.039 14.103 -47.996 1.00 52.94 90 GLN A O 1
ATOM 737 N N . LYS A 1 91 ? 57.361 15.461 -47.342 1.00 46.94 91 LYS A N 1
ATOM 738 C CA . LYS A 1 91 ? 57.859 16.648 -48.050 1.00 46.94 91 LYS A CA 1
ATOM 739 C C . LYS A 1 91 ? 57.138 17.948 -47.658 1.00 46.94 91 LYS A C 1
ATOM 741 O O . LYS A 1 91 ? 56.000 18.124 -48.058 1.00 46.94 91 LYS A O 1
ATOM 746 N N . GLU A 1 92 ? 57.883 18.844 -46.987 1.00 43.78 92 GLU A N 1
ATOM 747 C CA . GLU A 1 92 ? 57.708 20.323 -46.926 1.00 43.78 92 GLU A CA 1
ATOM 748 C C . GLU A 1 92 ? 56.377 20.864 -46.322 1.00 43.78 92 GLU A C 1
ATOM 750 O O . GLU A 1 92 ? 55.322 20.277 -46.487 1.00 43.78 92 GLU A O 1
ATOM 755 N N . GLN A 1 93 ? 56.284 21.993 -45.602 1.00 46.12 93 GLN A N 1
ATOM 756 C CA . GLN A 1 93 ? 57.233 22.917 -44.946 1.00 46.12 93 GLN A CA 1
ATOM 757 C C . GLN A 1 93 ? 56.452 23.730 -43.857 1.00 46.12 93 GLN A C 1
ATOM 759 O O . GLN A 1 93 ? 55.233 23.585 -43.769 1.00 46.12 93 GLN A O 1
ATOM 764 N N . PRO A 1 94 ? 57.090 24.561 -43.000 1.00 64.12 94 PRO A N 1
ATOM 765 C CA . PRO A 1 94 ? 56.436 25.200 -41.842 1.00 64.12 94 PRO A CA 1
ATOM 766 C C . PRO A 1 94 ? 55.923 26.631 -42.104 1.00 64.12 94 PRO A C 1
ATOM 768 O O . PRO A 1 94 ? 56.490 27.315 -42.953 1.00 64.12 94 PRO A O 1
ATOM 771 N N . ALA A 1 95 ? 54.978 27.125 -41.277 1.00 41.88 95 ALA A N 1
ATOM 772 C CA . ALA A 1 95 ? 55.067 28.430 -40.578 1.00 41.88 95 ALA A CA 1
ATOM 773 C C . ALA A 1 95 ? 53.813 28.824 -39.742 1.00 41.88 95 ALA A C 1
ATOM 775 O O . ALA A 1 95 ? 52.695 28.779 -40.236 1.00 41.88 95 ALA A O 1
ATOM 776 N N . SER A 1 96 ? 54.074 29.401 -38.555 1.00 40.00 96 SER A N 1
ATOM 777 C CA . SER A 1 96 ? 53.467 30.651 -38.030 1.00 40.00 96 SER A CA 1
ATOM 778 C C . SER A 1 96 ? 52.056 30.738 -37.388 1.00 40.00 96 SER A C 1
ATOM 780 O O . SER A 1 96 ? 51.055 30.774 -38.087 1.00 40.00 96 SER A O 1
ATOM 782 N N . VAL A 1 97 ? 52.086 31.070 -36.074 1.00 43.38 97 VAL A N 1
ATOM 783 C CA . VAL A 1 97 ? 51.182 31.918 -35.227 1.00 43.38 97 VAL A CA 1
ATOM 784 C C . VAL A 1 97 ? 49.673 31.588 -35.068 1.00 43.38 97 VAL A C 1
ATOM 786 O O . VAL A 1 97 ? 49.111 30.905 -35.914 1.00 43.38 97 VAL A O 1
ATOM 789 N N . PRO A 1 98 ? 48.976 32.129 -34.028 1.00 51.88 98 PRO A N 1
ATOM 790 C CA . PRO A 1 98 ? 49.457 32.874 -32.847 1.00 51.88 98 PRO A CA 1
ATOM 791 C C . PRO A 1 98 ? 49.030 32.308 -31.474 1.00 51.88 98 PRO A C 1
ATOM 793 O O . PRO A 1 98 ? 48.086 31.540 -31.337 1.00 51.88 98 PRO A O 1
ATOM 796 N N . SER A 1 99 ? 49.709 32.804 -30.436 1.00 47.81 99 SER A N 1
ATOM 797 C CA . SER A 1 99 ? 49.239 32.786 -29.045 1.00 47.81 99 SER A CA 1
ATOM 798 C C . SER A 1 99 ? 47.926 33.566 -28.903 1.00 47.81 99 SER A C 1
ATOM 800 O O . SER A 1 99 ? 47.840 34.688 -29.402 1.00 47.81 99 SER A O 1
ATOM 802 N N . VAL A 1 100 ? 46.960 33.025 -28.159 1.00 47.09 100 VAL A N 1
ATOM 803 C CA . VAL A 1 100 ? 45.789 33.762 -27.659 1.00 47.09 100 VAL A CA 1
ATOM 804 C C . VAL A 1 100 ? 45.707 33.540 -26.152 1.00 47.09 100 VAL A C 1
ATOM 806 O O . VAL A 1 100 ? 45.852 32.417 -25.674 1.00 47.09 100 VAL A O 1
ATOM 809 N N . GLU A 1 101 ? 45.561 34.636 -25.414 1.00 49.31 101 GLU A N 1
ATOM 810 C CA . GLU A 1 101 ? 45.315 34.641 -23.972 1.00 49.31 101 GLU A CA 1
ATOM 811 C C . GLU A 1 101 ? 43.925 34.063 -23.686 1.00 49.31 101 GLU A C 1
ATOM 813 O O . GLU A 1 101 ? 42.966 34.447 -24.353 1.00 49.31 101 GLU A O 1
ATOM 818 N N . GLU A 1 102 ? 43.774 33.245 -22.645 1.00 45.53 102 GLU A N 1
ATOM 819 C CA . GLU A 1 102 ? 42.457 33.073 -22.027 1.00 45.53 102 GLU A CA 1
ATOM 820 C C . GLU A 1 102 ? 42.544 33.106 -20.499 1.00 45.53 102 GLU A C 1
ATOM 822 O O . GLU A 1 102 ? 43.612 32.950 -19.900 1.00 45.53 102 GLU A O 1
ATOM 827 N N . MET A 1 103 ? 41.431 33.504 -19.888 1.00 41.62 103 MET A N 1
ATOM 828 C CA . MET A 1 103 ? 41.433 34.293 -18.665 1.00 41.62 103 MET A CA 1
ATOM 829 C C . MET A 1 103 ? 41.344 33.476 -17.376 1.00 41.62 103 MET A C 1
ATOM 831 O O . MET A 1 103 ? 40.835 32.362 -17.323 1.00 41.62 103 MET A O 1
ATOM 835 N N . ALA A 1 104 ? 41.770 34.149 -16.307 1.00 46.84 104 ALA A N 1
ATOM 836 C CA . ALA A 1 104 ? 41.435 33.889 -14.915 1.00 46.84 104 ALA A CA 1
ATOM 837 C C . ALA A 1 104 ? 40.049 33.240 -14.691 1.00 46.84 104 ALA A C 1
ATOM 839 O O . ALA A 1 104 ? 39.015 33.894 -14.828 1.00 46.84 104 ALA A O 1
ATOM 840 N N . GLY A 1 105 ? 40.061 31.983 -14.243 1.00 43.41 105 GLY A N 1
ATOM 841 C CA . GLY A 1 105 ? 38.942 31.320 -13.575 1.00 43.41 105 GLY A CA 1
ATOM 842 C C . GLY A 1 105 ? 39.234 31.207 -12.079 1.00 43.41 105 GLY A C 1
ATOM 843 O O . GLY A 1 105 ? 39.975 30.322 -11.659 1.00 43.41 105 GLY A O 1
ATOM 844 N N . ASP A 1 106 ? 38.692 32.130 -11.286 1.00 45.34 106 ASP A N 1
ATOM 845 C CA . ASP A 1 106 ? 38.885 32.192 -9.832 1.00 45.34 106 ASP A CA 1
ATOM 846 C C . ASP A 1 106 ? 38.037 31.107 -9.134 1.00 45.34 106 ASP A C 1
ATOM 848 O O . ASP A 1 106 ? 36.817 31.229 -9.011 1.00 45.34 106 ASP A O 1
ATOM 852 N N . GLY A 1 107 ? 38.677 29.996 -8.754 1.00 40.62 107 GLY A N 1
ATOM 853 C CA . GLY A 1 107 ? 38.041 28.797 -8.197 1.00 40.62 107 GLY A CA 1
ATOM 854 C C . GLY A 1 107 ? 38.414 28.577 -6.732 1.00 40.62 107 GLY A C 1
ATOM 855 O O . GLY A 1 107 ? 39.441 27.971 -6.431 1.00 40.62 107 GLY A O 1
ATOM 856 N N . SER A 1 108 ? 37.579 29.078 -5.820 1.00 42.34 108 SER A N 1
ATOM 857 C CA . SER A 1 108 ? 37.844 29.106 -4.375 1.00 42.34 108 SER A CA 1
ATOM 858 C C . SER A 1 108 ? 38.093 27.717 -3.758 1.00 42.34 108 SER A C 1
ATOM 860 O O . SER A 1 108 ? 37.198 26.873 -3.709 1.00 42.34 108 SER A O 1
ATOM 862 N N . LEU A 1 109 ? 39.300 27.503 -3.219 1.00 36.12 109 LEU A N 1
ATOM 863 C CA . LEU A 1 109 ? 39.638 26.328 -2.411 1.00 36.12 109 LEU A CA 1
ATOM 864 C C . LEU A 1 109 ? 39.116 26.508 -0.973 1.00 36.12 109 LEU A C 1
ATOM 866 O O . LEU A 1 109 ? 39.673 27.291 -0.198 1.00 36.12 109 LEU A O 1
ATOM 870 N N . ILE A 1 110 ? 38.084 25.757 -0.584 1.00 41.00 110 ILE A N 1
ATOM 871 C CA . ILE A 1 110 ? 37.622 25.713 0.812 1.00 41.00 110 ILE A CA 1
ATOM 872 C C . ILE A 1 110 ? 38.542 24.782 1.612 1.00 41.00 110 ILE A C 1
ATOM 874 O O . ILE A 1 110 ? 38.475 23.560 1.503 1.00 41.00 110 ILE A O 1
ATOM 878 N N . ILE A 1 111 ? 39.404 25.377 2.439 1.00 38.31 111 ILE A N 1
ATOM 879 C CA . ILE A 1 111 ? 40.262 24.659 3.387 1.00 38.31 111 ILE A CA 1
ATOM 880 C C . ILE A 1 111 ? 39.454 24.366 4.658 1.00 38.31 111 ILE A C 1
ATOM 882 O O . ILE A 1 111 ? 39.151 25.280 5.425 1.00 38.31 111 ILE A O 1
ATOM 886 N N . ILE A 1 112 ? 39.147 23.091 4.906 1.00 47.69 112 ILE A N 1
ATOM 887 C CA . ILE A 1 112 ? 38.577 22.623 6.179 1.00 47.69 112 ILE A CA 1
ATOM 888 C C . ILE A 1 112 ? 39.736 22.183 7.096 1.00 47.69 112 ILE A C 1
ATOM 890 O O . ILE A 1 112 ? 40.562 21.372 6.672 1.00 47.69 112 ILE A O 1
ATOM 894 N N . PRO A 1 113 ? 39.855 22.708 8.332 1.00 54.69 113 PRO A N 1
ATOM 895 C CA . PRO A 1 113 ? 40.950 22.359 9.235 1.00 54.69 113 PRO A CA 1
ATOM 896 C C . PRO A 1 113 ? 40.728 20.999 9.928 1.00 54.69 113 PRO A C 1
ATOM 898 O O . PRO A 1 113 ? 39.590 20.656 10.253 1.00 54.69 113 PRO A O 1
ATOM 901 N N . PRO A 1 114 ? 41.797 20.244 10.247 1.00 50.84 114 PRO A N 1
ATOM 902 C CA . PRO A 1 114 ? 41.686 19.018 11.030 1.00 50.84 114 PRO A CA 1
ATOM 903 C C . PRO A 1 114 ? 41.543 19.339 12.524 1.00 50.84 114 PRO A C 1
ATOM 905 O O . PRO A 1 114 ? 42.454 19.902 13.136 1.00 50.84 114 PRO A O 1
ATOM 908 N N . LEU A 1 115 ? 40.425 18.941 13.137 1.00 37.72 115 LEU A N 1
ATOM 909 C CA . LEU A 1 115 ? 40.250 19.018 14.588 1.00 37.72 115 LEU A CA 1
ATOM 910 C C . LEU A 1 115 ? 40.613 17.677 15.239 1.00 37.72 115 LEU A C 1
ATOM 912 O O . LEU A 1 115 ? 39.834 16.729 15.235 1.00 37.72 115 LEU A O 1
ATOM 916 N N . ALA A 1 116 ? 41.808 17.606 15.824 1.00 46.44 116 ALA A N 1
ATOM 917 C CA . ALA A 1 116 ? 42.182 16.513 16.712 1.00 46.44 116 ALA A CA 1
ATOM 918 C C . ALA A 1 116 ? 41.753 16.844 18.150 1.00 46.44 116 ALA A C 1
ATOM 920 O O . ALA A 1 116 ? 42.238 17.816 18.730 1.00 46.44 116 ALA A O 1
ATOM 921 N N . ALA A 1 117 ? 40.901 16.012 18.749 1.00 39.19 117 ALA A N 1
ATOM 922 C CA . ALA A 1 117 ? 40.639 16.025 20.186 1.00 39.19 117 ALA A CA 1
ATOM 923 C C . ALA A 1 117 ? 40.487 14.590 20.704 1.00 39.19 117 ALA A C 1
ATOM 925 O O . ALA A 1 117 ? 39.733 13.787 20.165 1.00 39.19 117 ALA A O 1
ATOM 926 N N . GLN A 1 118 ? 41.257 14.266 21.739 1.00 45.12 118 GLN A N 1
ATOM 927 C CA . GLN A 1 118 ? 41.323 12.941 22.351 1.00 45.12 118 GLN A CA 1
ATOM 928 C C . GLN A 1 118 ? 40.276 12.842 23.465 1.00 45.12 118 GLN A C 1
ATOM 930 O O . GLN A 1 118 ? 40.199 13.745 24.296 1.00 45.12 118 GLN A O 1
ATOM 935 N N . SER A 1 119 ? 39.547 11.728 23.558 1.00 38.50 119 SER A N 1
ATOM 936 C CA . SER A 1 119 ? 38.860 11.353 24.801 1.00 38.50 119 SER A CA 1
ATOM 937 C C . SER A 1 119 ? 38.670 9.840 24.893 1.00 38.50 119 SER A C 1
ATOM 939 O O . SER A 1 119 ? 37.701 9.275 24.395 1.00 38.50 119 SER A O 1
ATOM 941 N N . THR A 1 120 ? 39.620 9.161 25.532 1.00 39.69 120 THR A N 1
ATOM 942 C CA . THR A 1 120 ? 39.485 7.750 25.905 1.00 39.69 120 THR A CA 1
ATOM 943 C C . THR A 1 120 ? 38.793 7.648 27.262 1.00 39.69 120 THR A C 1
ATOM 945 O O . THR A 1 120 ? 39.442 7.848 28.292 1.00 39.69 120 THR A O 1
ATOM 948 N N . VAL A 1 121 ? 37.506 7.293 27.287 1.00 37.19 121 VAL A N 1
ATOM 949 C CA . VAL A 1 121 ? 36.805 6.914 28.525 1.00 37.19 121 VAL A CA 1
ATOM 950 C C . VAL A 1 121 ? 36.391 5.451 28.427 1.00 37.19 121 VAL A C 1
ATOM 952 O O . VAL A 1 121 ? 35.416 5.091 27.780 1.00 37.19 121 VAL A O 1
ATOM 955 N N . ASN A 1 122 ? 37.182 4.596 29.069 1.00 42.72 122 ASN A N 1
ATOM 956 C CA . ASN A 1 122 ? 37.007 3.151 29.044 1.00 42.72 122 ASN A CA 1
ATOM 957 C C . ASN A 1 122 ? 35.954 2.742 30.094 1.00 42.72 122 ASN A C 1
ATOM 959 O O . ASN A 1 122 ? 36.302 2.502 31.252 1.00 42.72 122 ASN A O 1
ATOM 963 N N . VAL A 1 123 ? 34.667 2.716 29.723 1.00 40.16 123 VAL A N 1
ATOM 964 C CA . VAL A 1 123 ? 33.580 2.251 30.606 1.00 40.16 123 VAL A CA 1
ATOM 965 C C . VAL A 1 123 ? 33.262 0.791 30.302 1.00 40.16 123 VAL A C 1
ATOM 967 O O . VAL A 1 123 ? 32.582 0.466 29.335 1.00 40.16 123 VAL A O 1
ATOM 970 N N . LEU A 1 124 ? 33.754 -0.097 31.163 1.00 40.62 124 LEU A N 1
ATOM 971 C CA . LEU A 1 124 ? 33.475 -1.527 31.104 1.00 40.62 124 LEU A CA 1
ATOM 972 C C . LEU A 1 124 ? 32.043 -1.802 31.602 1.00 40.62 124 LEU A C 1
ATOM 974 O O . LEU A 1 124 ? 31.823 -1.954 32.805 1.00 40.62 124 LEU A O 1
ATOM 978 N N . ILE A 1 125 ? 31.073 -1.854 30.687 1.00 45.41 125 ILE A N 1
ATOM 979 C CA . ILE A 1 125 ? 29.699 -2.290 30.979 1.00 45.41 125 ILE A CA 1
ATOM 980 C C . ILE A 1 125 ? 29.602 -3.808 30.731 1.00 45.41 125 ILE A C 1
ATOM 982 O O . ILE A 1 125 ? 30.025 -4.262 29.667 1.00 45.41 125 ILE A O 1
ATOM 986 N N . PRO A 1 126 ? 29.069 -4.617 31.669 1.00 42.66 126 PRO A N 1
ATOM 987 C CA . PRO A 1 126 ? 28.824 -6.035 31.423 1.00 42.66 126 PRO A CA 1
ATOM 988 C C . PRO A 1 126 ? 27.714 -6.202 30.379 1.00 42.66 126 PRO A C 1
ATOM 990 O O . PRO A 1 126 ? 26.559 -5.872 30.644 1.00 42.66 126 PRO A O 1
ATOM 993 N N . LEU A 1 127 ? 28.070 -6.705 29.198 1.00 41.56 127 LEU A N 1
ATOM 994 C CA . LEU A 1 127 ? 27.116 -7.019 28.142 1.00 41.56 127 LEU A CA 1
ATOM 995 C C . LEU A 1 127 ? 26.453 -8.370 28.457 1.00 41.56 127 LEU A C 1
ATOM 997 O O . LEU A 1 127 ? 27.097 -9.415 28.379 1.00 41.56 127 LEU A O 1
ATOM 1001 N N . GLU A 1 128 ? 25.181 -8.349 28.855 1.00 44.16 128 GLU A N 1
ATOM 1002 C CA . GLU A 1 128 ? 24.385 -9.565 29.048 1.00 44.16 128 GLU A CA 1
ATOM 1003 C C . GLU A 1 128 ? 23.814 -9.989 27.683 1.00 44.16 128 GLU A C 1
ATOM 1005 O O . GLU A 1 128 ? 22.796 -9.484 27.213 1.00 44.16 128 GLU A O 1
ATOM 1010 N N . GLU A 1 129 ? 24.574 -10.848 27.005 1.00 44.75 129 GLU A N 1
ATOM 1011 C CA . GLU A 1 129 ? 24.386 -11.263 25.613 1.00 44.75 129 GLU A CA 1
ATOM 1012 C C . GLU A 1 129 ? 23.114 -12.125 25.429 1.00 44.75 129 GLU A C 1
ATOM 1014 O O . GLU A 1 129 ? 22.997 -13.190 26.047 1.00 44.75 129 GLU A O 1
ATOM 1019 N N . PRO A 1 130 ? 22.138 -11.714 24.591 1.00 64.38 130 PRO A N 1
ATOM 1020 C CA . PRO A 1 130 ? 21.001 -12.563 24.253 1.00 64.38 130 PRO A CA 1
ATOM 1021 C C . PRO A 1 130 ? 21.446 -13.699 23.311 1.00 64.38 130 PRO A C 1
ATOM 1023 O O . PRO A 1 130 ? 22.258 -13.468 22.415 1.00 64.38 130 PRO A O 1
ATOM 1026 N N . PRO A 1 131 ? 20.911 -14.926 23.457 1.00 46.88 131 PRO A N 1
ATOM 1027 C CA . PRO A 1 131 ? 21.377 -16.074 22.686 1.00 46.88 131 PRO A CA 1
ATOM 1028 C C . PRO A 1 131 ? 21.014 -15.944 21.201 1.00 46.88 131 PRO A C 1
ATOM 1030 O O . PRO A 1 131 ? 19.849 -16.081 20.817 1.00 46.88 131 PRO A O 1
ATOM 1033 N N . LEU A 1 132 ? 22.030 -15.720 20.367 1.00 46.31 132 LEU A N 1
ATOM 1034 C CA . LEU A 1 132 ? 21.924 -15.806 18.912 1.00 46.31 132 LEU A CA 1
ATOM 1035 C C . LEU A 1 132 ? 21.660 -17.259 18.463 1.00 46.31 132 LEU A C 1
ATOM 1037 O O . LEU A 1 132 ? 22.126 -18.201 19.112 1.00 46.31 132 LEU A O 1
ATOM 1041 N N . PRO A 1 133 ? 20.935 -17.474 17.350 1.00 47.81 133 PRO A N 1
ATOM 1042 C CA . PRO A 1 133 ? 20.773 -18.803 16.771 1.00 47.81 133 PRO A CA 1
ATOM 1043 C C . PRO A 1 133 ? 22.105 -19.321 16.205 1.00 47.81 133 PRO A C 1
ATOM 1045 O O . PRO A 1 133 ? 22.813 -18.597 15.507 1.00 47.81 133 PRO A O 1
ATOM 1048 N N . GLU A 1 134 ? 22.425 -20.593 16.462 1.00 36.91 134 GLU A N 1
ATOM 1049 C CA . GLU A 1 134 ? 23.613 -21.266 15.920 1.00 36.91 134 GLU A CA 1
ATOM 1050 C C . GLU A 1 134 ? 23.554 -21.357 14.384 1.00 36.91 134 GLU A C 1
ATOM 1052 O O . GLU A 1 134 ? 23.004 -22.302 13.813 1.00 36.91 134 GLU A O 1
ATOM 1057 N N . ILE A 1 135 ? 24.163 -20.391 13.693 1.00 44.31 135 ILE A N 1
ATOM 1058 C CA . ILE A 1 135 ? 24.474 -20.515 12.268 1.00 44.31 135 ILE A CA 1
ATOM 1059 C C . ILE A 1 135 ? 25.715 -21.401 12.153 1.00 44.31 135 ILE A C 1
ATOM 1061 O O . ILE A 1 135 ? 26.822 -21.011 12.523 1.00 44.31 135 ILE A O 1
ATOM 1065 N N . ALA A 1 136 ? 25.525 -22.623 11.658 1.00 34.84 136 ALA A N 1
ATOM 1066 C CA . ALA A 1 136 ? 26.601 -23.588 11.483 1.00 34.84 136 ALA A CA 1
ATOM 1067 C C . ALA A 1 136 ? 27.592 -23.118 10.402 1.00 34.84 136 ALA A C 1
ATOM 1069 O O . ALA A 1 136 ? 27.353 -23.296 9.207 1.00 34.84 136 ALA A O 1
ATOM 1070 N N . ILE A 1 137 ? 28.724 -22.551 10.829 1.00 38.66 137 ILE A N 1
ATOM 1071 C CA . ILE A 1 137 ? 29.837 -22.178 9.948 1.00 38.66 137 ILE A CA 1
ATOM 1072 C C . ILE A 1 137 ? 30.493 -23.459 9.415 1.00 38.66 137 ILE A C 1
ATOM 1074 O O . ILE A 1 137 ? 31.382 -24.047 10.035 1.00 38.66 137 ILE A O 1
ATOM 1078 N N . ALA A 1 138 ? 30.038 -23.910 8.249 1.00 38.03 138 ALA A N 1
ATOM 1079 C CA . ALA A 1 138 ? 30.705 -24.955 7.492 1.00 38.03 138 ALA A CA 1
ATOM 1080 C C . ALA A 1 138 ? 31.962 -24.368 6.831 1.00 38.03 138 ALA A C 1
ATOM 1082 O O . ALA A 1 138 ? 31.854 -23.578 5.900 1.00 38.03 138 ALA A O 1
ATOM 1083 N N . ASN A 1 139 ? 33.148 -24.765 7.303 1.00 48.22 139 ASN A N 1
ATOM 1084 C CA . ASN A 1 139 ? 34.425 -24.420 6.666 1.00 48.22 139 ASN A CA 1
ATOM 1085 C C . ASN A 1 139 ? 34.428 -24.853 5.184 1.00 48.22 139 ASN A C 1
ATOM 1087 O O . ASN A 1 139 ? 34.415 -26.064 4.931 1.00 48.22 139 ASN A O 1
ATOM 1091 N N . PRO A 1 140 ? 34.523 -23.930 4.207 1.00 51.59 140 PRO A N 1
ATOM 1092 C CA . PRO A 1 140 ? 34.831 -24.307 2.837 1.00 51.59 140 PRO A CA 1
ATOM 1093 C C . PRO A 1 140 ? 36.302 -24.731 2.765 1.00 51.59 140 PRO A C 1
ATOM 1095 O O . PRO A 1 140 ? 37.205 -24.027 3.220 1.00 51.59 140 PRO A O 1
ATOM 1098 N N . ALA A 1 141 ? 36.553 -25.919 2.218 1.00 38.12 141 ALA A N 1
ATOM 1099 C CA . ALA A 1 141 ? 37.910 -26.416 2.043 1.00 38.12 141 ALA A CA 1
ATOM 1100 C C . ALA A 1 141 ? 38.653 -25.587 0.984 1.00 38.12 141 ALA A C 1
ATOM 1102 O O . ALA A 1 141 ? 38.128 -25.345 -0.103 1.00 38.12 141 ALA A O 1
ATOM 1103 N N . ILE A 1 142 ? 39.895 -25.214 1.308 1.00 45.34 142 ILE A N 1
ATOM 1104 C CA . ILE A 1 142 ? 40.826 -24.482 0.441 1.00 45.34 142 ILE A CA 1
ATOM 1105 C C . ILE A 1 142 ? 40.938 -25.208 -0.906 1.00 45.34 142 ILE A C 1
ATOM 1107 O O . ILE A 1 142 ? 41.593 -26.248 -1.011 1.00 45.34 142 ILE A O 1
ATOM 1111 N N . SER A 1 143 ? 40.287 -24.656 -1.928 1.00 46.41 143 SER A N 1
ATOM 1112 C CA . SER A 1 143 ? 40.401 -25.113 -3.310 1.00 46.41 143 SER A CA 1
ATOM 1113 C C . SER A 1 143 ? 41.458 -24.269 -4.007 1.00 46.41 143 SER A C 1
ATOM 1115 O O . SER A 1 143 ? 41.490 -23.052 -3.861 1.00 46.41 143 SER A O 1
ATOM 1117 N N . THR A 1 144 ? 42.376 -24.931 -4.704 1.00 40.31 144 THR A N 1
ATOM 1118 C CA . THR A 1 144 ? 43.525 -24.281 -5.339 1.00 40.31 144 THR A CA 1
ATOM 1119 C C . THR A 1 144 ? 43.078 -23.539 -6.594 1.00 40.31 144 THR A C 1
ATOM 1121 O O . THR A 1 144 ? 42.626 -24.156 -7.557 1.00 40.31 144 THR A O 1
ATOM 1124 N N . GLU A 1 145 ? 43.176 -22.212 -6.561 1.00 38.88 145 GLU A N 1
ATOM 1125 C CA . GLU A 1 145 ? 42.684 -21.330 -7.620 1.00 38.88 145 GLU A CA 1
ATOM 1126 C C . GLU A 1 145 ? 43.452 -21.514 -8.936 1.00 38.88 145 GLU A C 1
ATOM 1128 O O . GLU A 1 145 ? 44.684 -21.580 -8.972 1.00 38.88 145 GLU A O 1
ATOM 1133 N N . SER A 1 146 ? 42.700 -21.558 -10.037 1.00 41.22 146 SER A N 1
ATOM 1134 C CA . SER A 1 146 ? 43.231 -21.424 -11.392 1.00 41.22 146 SER A CA 1
ATOM 1135 C C . SER A 1 146 ? 43.085 -19.956 -11.817 1.00 41.22 146 SER A C 1
ATOM 1137 O O . SER A 1 146 ? 41.962 -19.451 -11.812 1.00 41.22 146 SER A O 1
ATOM 1139 N N . PRO A 1 147 ? 44.173 -19.239 -12.152 1.00 53.06 147 PRO A N 1
ATOM 1140 C CA . PRO A 1 147 ? 44.119 -17.796 -12.375 1.00 53.06 147 PRO A CA 1
ATOM 1141 C C . PRO A 1 147 ? 43.699 -17.462 -13.815 1.00 53.06 147 PRO A C 1
ATOM 1143 O O . PRO A 1 147 ? 44.541 -17.103 -14.636 1.00 53.06 147 PRO A O 1
ATOM 1146 N N . ALA A 1 148 ? 42.408 -17.606 -14.137 1.00 49.25 148 ALA A N 1
ATOM 1147 C CA . ALA A 1 148 ? 41.859 -17.213 -15.441 1.00 49.25 148 ALA A CA 1
ATOM 1148 C C . ALA A 1 148 ? 40.324 -17.035 -15.441 1.00 49.25 148 ALA A C 1
ATOM 1150 O O . ALA A 1 148 ? 39.619 -17.861 -16.011 1.00 49.25 148 ALA A O 1
ATOM 1151 N N . GLN A 1 149 ? 39.825 -15.964 -14.810 1.00 50.69 149 GLN A N 1
ATOM 1152 C CA . GLN A 1 149 ? 38.729 -15.083 -15.280 1.00 50.69 149 GLN A CA 1
ATOM 1153 C C . GLN A 1 149 ? 38.279 -14.159 -14.127 1.00 50.69 149 GLN A C 1
ATOM 1155 O O . GLN A 1 149 ? 38.093 -14.654 -13.014 1.00 50.69 149 GLN A O 1
ATOM 1160 N N . PRO A 1 150 ? 38.080 -12.842 -14.353 1.00 53.75 150 PRO A N 1
ATOM 1161 C CA . PRO A 1 150 ? 37.429 -11.959 -13.383 1.00 53.75 150 PRO A CA 1
ATOM 1162 C C . PRO A 1 150 ? 35.940 -12.330 -13.314 1.00 53.75 150 PRO A C 1
ATOM 1164 O O . PRO A 1 150 ? 35.123 -11.861 -14.102 1.00 53.75 150 PRO A O 1
ATOM 1167 N N . SER A 1 151 ? 35.613 -13.285 -12.444 1.00 64.38 151 SER A N 1
ATOM 1168 C CA . SER A 1 151 ? 34.335 -13.994 -12.476 1.00 64.38 151 SER A CA 1
ATOM 1169 C C . SER A 1 151 ? 33.167 -13.144 -11.973 1.00 64.38 151 SER A C 1
ATOM 1171 O O . SER A 1 151 ? 33.329 -12.251 -11.142 1.00 64.38 151 SER A O 1
ATOM 1173 N N . ALA A 1 152 ? 31.958 -13.489 -12.433 1.00 75.25 152 ALA A N 1
ATOM 1174 C CA . ALA A 1 152 ? 30.697 -12.846 -12.048 1.00 75.25 152 ALA A CA 1
ATOM 1175 C C . ALA A 1 152 ? 30.467 -12.761 -10.523 1.00 75.25 152 ALA A C 1
ATOM 1177 O O . ALA A 1 152 ? 29.698 -11.920 -10.066 1.00 75.25 152 ALA A O 1
ATOM 1178 N N . GLU A 1 153 ? 31.170 -13.578 -9.732 1.00 80.06 153 GLU A N 1
ATOM 1179 C CA . GLU A 1 153 ? 31.169 -13.522 -8.270 1.00 80.06 153 GLU A CA 1
ATOM 1180 C C . GLU A 1 153 ? 31.609 -12.164 -7.704 1.00 80.06 153 GLU A C 1
ATOM 1182 O O . GLU A 1 153 ? 31.130 -11.777 -6.642 1.00 80.06 153 GLU A O 1
ATOM 1187 N N . SER A 1 154 ? 32.521 -11.432 -8.358 1.00 81.69 154 SER A N 1
ATOM 1188 C CA . SER A 1 154 ? 32.955 -10.114 -7.868 1.00 81.69 154 SER A CA 1
ATOM 1189 C C . SER A 1 154 ? 31.843 -9.072 -8.030 1.00 81.69 154 SER A C 1
ATOM 1191 O O . SER A 1 154 ? 31.531 -8.348 -7.084 1.00 81.69 154 SER A O 1
ATOM 1193 N N . ALA A 1 155 ? 31.179 -9.066 -9.189 1.00 83.94 155 ALA A N 1
ATOM 1194 C CA . ALA A 1 155 ? 30.004 -8.242 -9.457 1.00 83.94 155 ALA A CA 1
ATOM 1195 C C . ALA A 1 155 ? 28.836 -8.602 -8.524 1.00 83.94 155 ALA A C 1
ATOM 1197 O O . ALA A 1 155 ? 28.185 -7.712 -7.977 1.00 83.94 155 ALA A O 1
ATOM 1198 N N . GLU A 1 156 ? 28.605 -9.895 -8.273 1.00 85.12 156 GLU A N 1
ATOM 1199 C CA . GLU A 1 156 ? 27.585 -10.343 -7.323 1.00 85.12 156 GLU A CA 1
ATOM 1200 C C . GLU A 1 156 ? 27.897 -9.876 -5.891 1.00 85.12 156 GLU A C 1
ATOM 1202 O O . GLU A 1 156 ? 27.007 -9.363 -5.214 1.00 85.12 156 GLU A O 1
ATOM 1207 N N . ARG A 1 157 ? 29.159 -9.956 -5.441 1.00 87.38 157 ARG A N 1
ATOM 1208 C CA . ARG A 1 157 ? 29.583 -9.426 -4.131 1.00 87.38 157 ARG A CA 1
ATOM 1209 C C . ARG A 1 157 ? 29.379 -7.914 -4.022 1.00 87.38 157 ARG A C 1
ATOM 1211 O O . ARG A 1 157 ? 28.915 -7.464 -2.980 1.00 87.38 157 ARG A O 1
ATOM 1218 N N . ALA A 1 158 ? 29.668 -7.137 -5.069 1.00 87.44 158 ALA A N 1
ATOM 1219 C CA . ALA A 1 158 ? 29.419 -5.692 -5.069 1.00 87.44 158 ALA A CA 1
ATOM 1220 C C . ALA A 1 158 ? 27.916 -5.363 -4.978 1.00 87.44 158 ALA A C 1
ATOM 1222 O O . ALA A 1 158 ? 27.516 -4.520 -4.173 1.00 87.44 158 ALA A O 1
ATOM 1223 N N . LEU A 1 159 ? 27.067 -6.082 -5.723 1.00 87.62 159 LEU A N 1
ATOM 1224 C CA . LEU A 1 159 ? 25.608 -5.942 -5.638 1.00 87.62 159 LEU A CA 1
ATOM 1225 C C . LEU A 1 159 ? 25.067 -6.332 -4.254 1.00 87.62 159 LEU A C 1
ATOM 1227 O O . LEU A 1 159 ? 24.242 -5.608 -3.695 1.00 87.62 159 LEU A O 1
ATOM 1231 N N . GLN A 1 160 ? 25.550 -7.436 -3.674 1.00 89.94 160 GLN A N 1
ATOM 1232 C CA . GLN A 1 160 ? 25.181 -7.857 -2.319 1.00 89.94 160 GLN A CA 1
ATOM 1233 C C . GLN A 1 160 ? 25.634 -6.829 -1.269 1.00 89.94 160 GLN A C 1
ATOM 1235 O O . GLN A 1 160 ? 24.828 -6.437 -0.428 1.00 89.94 160 GLN A O 1
ATOM 1240 N N . ALA A 1 161 ? 26.874 -6.334 -1.349 1.00 89.56 161 ALA A N 1
ATOM 1241 C CA . ALA A 1 161 ? 27.403 -5.325 -0.431 1.00 89.56 161 ALA A CA 1
ATOM 1242 C C . ALA A 1 161 ? 26.590 -4.019 -0.486 1.00 89.56 161 ALA A C 1
ATOM 1244 O O . ALA A 1 161 ? 26.222 -3.464 0.553 1.00 89.56 161 ALA A O 1
ATOM 1245 N N . ARG A 1 162 ? 26.221 -3.568 -1.691 1.00 88.12 162 ARG A N 1
ATOM 1246 C CA . ARG A 1 162 ? 25.348 -2.406 -1.886 1.00 88.12 162 ARG A CA 1
ATOM 1247 C C . ARG A 1 162 ? 23.949 -2.614 -1.304 1.00 88.12 162 ARG A C 1
ATOM 1249 O O . ARG A 1 162 ? 23.471 -1.739 -0.588 1.00 88.12 162 ARG A O 1
ATOM 1256 N N . ALA A 1 163 ? 23.330 -3.772 -1.536 1.00 90.38 163 ALA A N 1
ATOM 1257 C CA . ALA A 1 163 ? 22.033 -4.105 -0.945 1.00 90.38 163 ALA A CA 1
ATOM 1258 C C . ALA A 1 163 ? 22.090 -4.149 0.595 1.00 90.38 163 ALA A C 1
ATOM 1260 O O . ALA A 1 163 ? 21.163 -3.688 1.260 1.00 90.38 163 ALA A O 1
ATOM 1261 N N . THR A 1 164 ? 23.190 -4.642 1.183 1.00 91.00 164 THR A N 1
ATOM 1262 C CA . THR A 1 164 ? 23.381 -4.585 2.642 1.00 91.00 164 THR A CA 1
ATOM 1263 C C . THR A 1 164 ? 23.593 -3.162 3.156 1.00 91.00 164 THR A C 1
ATOM 1265 O O . THR A 1 164 ? 23.047 -2.822 4.200 1.00 91.00 164 THR A O 1
ATOM 1268 N N . ALA A 1 165 ? 24.321 -2.308 2.429 1.00 89.50 165 ALA A N 1
ATOM 1269 C CA . ALA A 1 165 ? 24.502 -0.908 2.813 1.00 89.50 165 ALA A CA 1
ATOM 1270 C C . ALA A 1 165 ? 23.179 -0.129 2.795 1.00 89.50 165 ALA A C 1
ATOM 1272 O O . ALA A 1 165 ? 22.898 0.608 3.736 1.00 89.50 165 ALA A O 1
ATOM 1273 N N . GLU A 1 166 ? 22.344 -0.342 1.775 1.00 90.31 166 GLU A N 1
ATOM 1274 C CA . GLU A 1 166 ? 21.016 0.271 1.667 1.00 90.31 166 GLU A CA 1
ATOM 1275 C C . GLU A 1 166 ? 20.086 -0.179 2.807 1.00 90.31 166 GLU A C 1
ATOM 1277 O O . GLU A 1 166 ? 19.491 0.664 3.478 1.00 90.31 166 GLU A O 1
ATOM 1282 N N . ALA A 1 167 ? 20.038 -1.482 3.110 1.00 91.50 167 ALA A N 1
ATOM 1283 C CA . ALA A 1 167 ? 19.223 -2.017 4.204 1.00 91.50 167 ALA A CA 1
ATOM 1284 C C . ALA A 1 167 ? 19.631 -1.472 5.590 1.00 91.50 167 ALA A C 1
ATOM 1286 O O . ALA A 1 167 ? 18.768 -1.141 6.405 1.00 91.50 167 ALA A O 1
ATOM 1287 N N . VAL A 1 168 ? 20.936 -1.344 5.860 1.00 91.00 168 VAL A N 1
ATOM 1288 C CA . VAL A 1 168 ? 21.430 -0.786 7.133 1.00 91.00 168 VAL A CA 1
ATOM 1289 C C . VAL A 1 168 ? 21.223 0.736 7.193 1.00 91.00 168 VAL A C 1
ATOM 1291 O O . VAL A 1 168 ? 20.943 1.275 8.264 1.00 91.00 168 VAL A O 1
ATOM 1294 N N . GLU A 1 169 ? 21.273 1.449 6.061 1.00 91.88 169 GLU A N 1
ATOM 1295 C CA . GLU A 1 169 ? 20.905 2.870 6.017 1.00 91.88 169 GLU A CA 1
ATOM 1296 C C . GLU A 1 169 ? 19.409 3.084 6.317 1.00 91.88 169 GLU A C 1
ATOM 1298 O O . GLU A 1 169 ? 19.059 4.002 7.061 1.00 91.88 169 GLU A O 1
ATOM 1303 N N . GLU A 1 170 ? 18.515 2.227 5.809 1.00 92.31 170 GLU A N 1
ATOM 1304 C CA . GLU A 1 170 ? 17.091 2.268 6.172 1.00 92.31 170 GLU A CA 1
ATOM 1305 C C . GLU A 1 170 ? 16.858 2.015 7.670 1.00 92.31 170 GLU A C 1
ATOM 1307 O O . GLU A 1 170 ? 16.059 2.723 8.291 1.00 92.31 170 GLU A O 1
ATOM 1312 N N . GLU A 1 171 ? 17.585 1.073 8.280 1.00 91.00 171 GLU A N 1
ATOM 1313 C CA . GLU A 1 171 ? 17.523 0.829 9.727 1.00 91.00 171 GLU A CA 1
ATOM 1314 C C . GLU A 1 171 ? 18.013 2.043 10.538 1.00 91.00 171 GLU A C 1
ATOM 1316 O O . GLU A 1 171 ? 17.356 2.443 11.506 1.00 91.00 171 GLU A O 1
ATOM 1321 N N . ALA A 1 172 ? 19.091 2.705 10.101 1.00 91.19 172 ALA A N 1
ATOM 1322 C CA . ALA A 1 172 ? 19.576 3.943 10.712 1.00 91.19 172 ALA A CA 1
ATOM 1323 C C . ALA A 1 172 ? 18.551 5.090 10.613 1.00 91.19 172 ALA A C 1
ATOM 1325 O O . ALA A 1 172 ? 18.281 5.763 11.613 1.00 91.19 172 ALA A O 1
ATOM 1326 N N . ARG A 1 173 ? 17.895 5.275 9.455 1.00 92.81 173 ARG A N 1
ATOM 1327 C CA . ARG A 1 173 ? 16.787 6.243 9.309 1.00 92.81 173 ARG A CA 1
ATOM 1328 C C . ARG A 1 173 ? 15.619 5.903 10.244 1.00 92.81 173 ARG A C 1
ATOM 1330 O O . ARG A 1 173 ? 15.066 6.794 10.888 1.00 92.81 173 ARG A O 1
ATOM 1337 N N . ALA A 1 174 ? 15.264 4.623 10.371 1.00 93.00 174 ALA A N 1
ATOM 1338 C CA . ALA A 1 174 ? 14.201 4.168 11.266 1.00 93.00 174 ALA A CA 1
ATOM 1339 C C . ALA A 1 174 ? 14.555 4.323 12.761 1.00 93.00 174 ALA A C 1
ATOM 1341 O O . ALA A 1 174 ? 13.657 4.496 13.591 1.00 93.00 174 ALA A O 1
ATOM 1342 N N . ALA A 1 175 ? 15.837 4.278 13.135 1.00 92.25 175 ALA A N 1
ATOM 1343 C CA . ALA A 1 175 ? 16.304 4.616 14.481 1.00 92.25 175 ALA A CA 1
ATOM 1344 C C . ALA A 1 175 ? 16.170 6.126 14.760 1.00 92.25 175 ALA A C 1
ATOM 1346 O O . ALA A 1 175 ? 15.516 6.505 15.735 1.00 92.25 175 ALA A O 1
ATOM 1347 N N . ALA A 1 176 ? 16.660 6.978 13.853 1.00 93.19 176 ALA A N 1
ATOM 1348 C CA . ALA A 1 176 ? 16.535 8.436 13.947 1.00 93.19 176 ALA A CA 1
ATOM 1349 C C . ALA A 1 176 ? 15.064 8.903 14.022 1.00 93.19 176 ALA A C 1
ATOM 1351 O O . ALA A 1 176 ? 14.699 9.746 14.845 1.00 93.19 176 ALA A O 1
ATOM 1352 N N . GLU A 1 177 ? 14.163 8.295 13.239 1.00 95.38 177 GLU A N 1
ATOM 1353 C CA . GLU A 1 177 ? 12.722 8.555 13.352 1.00 95.38 177 GLU A CA 1
ATOM 1354 C C . GLU A 1 177 ? 12.151 8.204 14.734 1.00 95.38 177 GLU A C 1
ATOM 1356 O O . GLU A 1 177 ? 11.245 8.889 15.220 1.00 95.38 177 GLU A O 1
ATOM 1361 N N . ARG A 1 178 ? 12.635 7.131 15.374 1.00 95.12 178 ARG A N 1
ATOM 1362 C CA . ARG A 1 178 ? 12.180 6.732 16.716 1.00 95.12 178 ARG A CA 1
ATOM 1363 C C . ARG A 1 178 ? 12.652 7.720 17.777 1.00 95.12 178 ARG A C 1
ATOM 1365 O O . ARG A 1 178 ? 11.839 8.068 18.636 1.00 95.12 178 ARG A O 1
ATOM 1372 N N . VAL A 1 179 ? 13.887 8.219 17.677 1.00 95.31 179 VAL A N 1
ATOM 1373 C CA . VAL A 1 179 ? 14.395 9.326 18.507 1.00 95.31 179 VAL A CA 1
ATOM 1374 C C . VAL A 1 179 ? 13.526 10.568 18.315 1.00 95.31 179 VAL A C 1
ATOM 1376 O O . VAL A 1 179 ? 12.968 11.076 19.287 1.00 95.31 179 VAL A O 1
ATOM 1379 N N . HIS A 1 180 ? 13.287 10.998 17.072 1.00 95.31 180 HIS A N 1
ATOM 1380 C CA . HIS A 1 180 ? 12.460 12.176 16.785 1.00 95.31 180 HIS A CA 1
ATOM 1381 C C . HIS A 1 180 ? 11.030 12.054 17.350 1.00 95.31 180 HIS A C 1
ATOM 1383 O O . HIS A 1 180 ? 10.533 12.968 18.011 1.00 95.31 180 HIS A O 1
ATOM 1389 N N . LYS A 1 181 ? 10.389 10.886 17.194 1.00 93.88 181 LYS A N 1
ATOM 1390 C CA . LYS A 1 181 ? 9.063 10.584 17.772 1.00 93.88 181 LYS A CA 1
ATOM 1391 C C . LYS A 1 181 ? 9.066 10.517 19.306 1.00 93.88 181 LYS A C 1
ATOM 1393 O O . LYS A 1 181 ? 8.007 10.676 19.916 1.00 93.88 181 LYS A O 1
ATOM 1398 N N . ALA A 1 182 ? 10.200 10.236 19.948 1.00 92.19 182 ALA A N 1
ATOM 1399 C CA . ALA A 1 182 ? 10.337 10.280 21.405 1.00 92.19 182 ALA A CA 1
ATOM 1400 C C . ALA A 1 182 ? 10.533 11.721 21.912 1.00 92.19 182 ALA A C 1
ATOM 1402 O O . ALA A 1 182 ? 9.879 12.108 22.881 1.00 92.19 182 ALA A O 1
ATOM 1403 N N . VAL A 1 183 ? 11.329 12.533 21.204 1.00 93.75 183 VAL A N 1
ATOM 1404 C CA . VAL A 1 183 ? 11.472 13.979 21.453 1.00 93.75 183 VAL A CA 1
ATOM 1405 C C . VAL A 1 183 ? 10.117 14.680 21.336 1.00 93.75 183 VAL A C 1
ATOM 1407 O O . VAL A 1 183 ? 9.713 15.369 22.269 1.00 93.75 183 VAL A O 1
ATOM 1410 N N . GLN A 1 184 ? 9.351 14.422 20.270 1.00 93.56 184 GLN A N 1
ATOM 1411 C CA . GLN A 1 184 ? 8.008 14.991 20.104 1.00 93.56 184 GLN A CA 1
ATOM 1412 C C . GLN A 1 184 ? 7.071 14.625 21.274 1.00 93.56 184 GLN A C 1
ATOM 1414 O O . GLN A 1 184 ? 6.395 15.491 21.827 1.00 93.56 184 GLN A O 1
ATOM 1419 N N . ARG A 1 185 ? 7.075 13.360 21.729 1.00 91.69 185 ARG A N 1
ATOM 1420 C CA . ARG A 1 185 ? 6.299 12.922 22.910 1.00 91.69 185 ARG A CA 1
ATOM 1421 C C . ARG A 1 185 ? 6.702 13.646 24.203 1.00 91.69 185 ARG A C 1
ATOM 1423 O O . ARG A 1 185 ? 5.864 13.807 25.095 1.00 91.69 185 ARG A O 1
ATOM 1430 N N . LEU A 1 186 ? 7.966 14.055 24.321 1.00 90.38 186 LEU A N 1
ATOM 1431 C CA . LEU A 1 186 ? 8.485 14.826 25.450 1.00 90.38 186 LEU A CA 1
ATOM 1432 C C . LEU A 1 186 ? 8.091 16.311 25.362 1.00 90.38 186 LEU A C 1
ATOM 1434 O O . LEU A 1 186 ? 7.695 16.881 26.379 1.00 90.38 186 LEU A O 1
ATOM 1438 N N . GLU A 1 187 ? 8.104 16.909 24.168 1.00 92.25 187 GLU A N 1
ATOM 1439 C CA . GLU A 1 187 ? 7.605 18.273 23.921 1.00 92.25 187 GLU A CA 1
ATOM 1440 C C . GLU A 1 187 ? 6.092 18.404 24.167 1.00 92.25 187 GLU A C 1
ATOM 1442 O O . GLU A 1 187 ? 5.638 19.379 24.767 1.00 92.25 187 GLU A O 1
ATOM 1447 N N . GLU A 1 188 ? 5.307 17.395 23.778 1.00 93.25 188 GLU A N 1
ATOM 1448 C CA . GLU A 1 188 ? 3.854 17.338 24.003 1.00 93.25 188 GLU A CA 1
ATOM 1449 C C . GLU A 1 188 ? 3.470 17.091 25.479 1.00 93.25 188 GLU A C 1
ATOM 1451 O O . GLU A 1 188 ? 2.298 17.199 25.849 1.00 93.25 188 GLU A O 1
ATOM 1456 N N . GLY A 1 189 ? 4.438 16.767 26.346 1.00 87.38 189 GLY A N 1
ATOM 1457 C CA . GLY A 1 189 ? 4.248 16.641 27.796 1.00 87.38 189 GLY A CA 1
ATOM 1458 C C . GLY A 1 189 ? 3.329 15.495 28.243 1.00 87.38 189 GLY A C 1
ATOM 1459 O O . GLY A 1 189 ? 2.837 15.513 29.374 1.00 87.38 189 GLY A O 1
ATOM 1460 N N . MET A 1 190 ? 3.070 14.502 27.382 1.00 70.75 190 MET A N 1
ATOM 1461 C CA . MET A 1 190 ? 2.014 13.502 27.606 1.00 70.75 190 MET A CA 1
ATOM 1462 C C . MET A 1 190 ? 2.369 12.368 28.586 1.00 70.75 190 MET A C 1
ATOM 1464 O O . MET A 1 190 ? 1.477 11.624 28.998 1.00 70.75 190 MET A O 1
ATOM 1468 N N . VAL A 1 191 ? 3.638 12.204 28.985 1.00 60.47 191 VAL A N 1
ATOM 1469 C CA . VAL A 1 191 ? 4.085 11.108 29.874 1.00 60.47 191 VAL A CA 1
ATOM 1470 C C . VAL A 1 191 ? 5.079 11.620 30.924 1.00 60.47 191 VAL A C 1
ATOM 1472 O O . VAL A 1 191 ? 5.758 12.624 30.729 1.00 60.47 191 VAL A O 1
ATOM 1475 N N . GLY A 1 192 ? 5.169 10.945 32.076 1.00 77.25 192 GLY A N 1
ATOM 1476 C CA . GLY A 1 192 ? 6.053 11.345 33.176 1.00 77.25 192 GLY A CA 1
ATOM 1477 C C . GLY A 1 192 ? 7.536 11.370 32.780 1.00 77.25 192 GLY A C 1
ATOM 1478 O O . GLY A 1 192 ? 8.129 10.316 32.545 1.00 77.25 192 GLY A O 1
ATOM 1479 N N . GLY A 1 193 ? 8.131 12.570 32.784 1.00 82.06 193 GLY A N 1
ATOM 1480 C CA . GLY A 1 193 ? 9.419 12.883 32.147 1.00 82.06 193 GLY A CA 1
ATOM 1481 C C . GLY A 1 193 ? 10.564 11.899 32.394 1.00 82.06 193 GLY A C 1
ATOM 1482 O O . GLY A 1 193 ? 11.225 11.512 31.443 1.00 82.06 193 GLY A O 1
ATOM 1483 N N . ARG A 1 194 ? 10.743 11.382 33.619 1.00 86.81 194 ARG A N 1
ATOM 1484 C CA . ARG A 1 194 ? 11.845 10.446 33.931 1.00 86.81 194 ARG A CA 1
ATOM 1485 C C . ARG A 1 194 ? 11.853 9.154 33.111 1.00 86.81 194 ARG A C 1
ATOM 1487 O O . ARG A 1 194 ? 12.919 8.581 32.920 1.00 86.81 194 ARG A O 1
ATOM 1494 N N . HIS A 1 195 ? 10.690 8.656 32.681 1.00 86.56 195 HIS A N 1
ATOM 1495 C CA . HIS A 1 195 ? 10.659 7.456 31.842 1.00 86.56 195 HIS A CA 1
ATOM 1496 C C . HIS A 1 195 ? 11.027 7.793 30.394 1.00 86.56 195 HIS A C 1
ATOM 1498 O O . HIS A 1 195 ? 11.805 7.054 29.798 1.00 86.56 195 HIS A O 1
ATOM 1504 N N . LEU A 1 196 ? 10.531 8.925 29.878 1.00 88.25 196 LEU A N 1
ATOM 1505 C CA . LEU A 1 196 ? 10.877 9.446 28.553 1.00 88.25 196 LEU A CA 1
ATOM 1506 C C . LEU A 1 196 ? 12.361 9.818 28.458 1.00 88.25 196 LEU A C 1
ATOM 1508 O O . LEU A 1 196 ? 13.002 9.436 27.495 1.00 88.25 196 LEU A O 1
ATOM 1512 N N . GLU A 1 197 ? 12.936 10.476 29.468 1.00 90.44 197 GLU A N 1
ATOM 1513 C CA . GLU A 1 197 ? 14.377 10.777 29.547 1.00 90.44 197 GLU A CA 1
ATOM 1514 C C . GLU A 1 197 ? 15.229 9.501 29.410 1.00 90.44 197 GLU A C 1
ATOM 1516 O O . GLU A 1 197 ? 16.220 9.486 28.685 1.00 90.44 197 GLU A O 1
ATOM 1521 N N . GLN A 1 198 ? 14.817 8.405 30.061 1.00 93.62 198 GLN A N 1
ATOM 1522 C CA . GLN A 1 198 ? 15.496 7.110 29.954 1.00 93.62 198 GLN A CA 1
ATOM 1523 C C . GLN A 1 198 ? 15.222 6.392 28.616 1.00 93.62 198 GLN A C 1
ATOM 1525 O O . GLN A 1 198 ? 16.081 5.651 28.140 1.00 93.62 198 GLN A O 1
ATOM 1530 N N . GLU A 1 199 ? 14.044 6.586 28.013 1.00 91.50 199 GLU A N 1
ATOM 1531 C CA . GLU A 1 199 ? 13.712 6.079 26.673 1.00 91.50 199 GLU A CA 1
ATOM 1532 C C . GLU A 1 199 ? 14.553 6.797 25.605 1.00 91.50 199 GLU A C 1
ATOM 1534 O O . GLU A 1 199 ? 15.190 6.124 24.802 1.00 91.50 199 GLU A O 1
ATOM 1539 N N . MET A 1 200 ? 14.646 8.133 25.650 1.00 94.69 200 MET A N 1
ATOM 1540 C CA . MET A 1 200 ? 15.467 8.924 24.725 1.00 94.69 200 MET A CA 1
ATOM 1541 C C . MET A 1 200 ? 16.947 8.568 24.842 1.00 94.69 200 MET A C 1
ATOM 1543 O O . MET A 1 200 ? 17.532 8.189 23.840 1.00 94.69 200 MET A O 1
ATOM 1547 N N . ALA A 1 201 ? 17.525 8.548 26.049 1.00 95.00 201 ALA A N 1
ATOM 1548 C CA . ALA A 1 201 ? 18.936 8.187 26.232 1.00 95.00 201 ALA A CA 1
ATOM 1549 C C . ALA A 1 201 ? 19.276 6.761 25.743 1.00 95.00 201 ALA A C 1
ATOM 1551 O O . ALA A 1 201 ? 20.428 6.464 25.435 1.00 95.00 201 ALA A O 1
ATOM 1552 N N . ARG A 1 202 ? 18.287 5.857 25.674 1.00 96.75 202 ARG A N 1
ATOM 1553 C CA . ARG A 1 202 ? 18.450 4.535 25.054 1.00 96.75 202 ARG A CA 1
ATOM 1554 C C . ARG A 1 202 ? 18.342 4.599 23.528 1.00 96.75 202 ARG A C 1
ATOM 1556 O O . ARG A 1 202 ? 19.112 3.921 22.857 1.00 96.75 202 ARG A O 1
ATOM 1563 N N . LEU A 1 203 ? 17.386 5.362 23.001 1.00 94.81 203 LEU A N 1
ATOM 1564 C CA . LEU A 1 203 ? 17.173 5.519 21.561 1.00 94.81 203 LEU A CA 1
ATOM 1565 C C . LEU A 1 203 ? 18.311 6.308 20.890 1.00 94.81 203 LEU A C 1
ATOM 1567 O O . LEU A 1 203 ? 18.679 5.965 19.777 1.00 94.81 203 LEU A O 1
ATOM 1571 N N . GLU A 1 204 ? 18.911 7.288 21.571 1.00 95.75 204 GLU A N 1
ATOM 1572 C CA . GLU A 1 204 ? 20.102 8.027 21.113 1.00 95.75 204 GLU A CA 1
ATOM 1573 C C . GLU A 1 204 ? 21.295 7.077 20.902 1.00 95.75 204 GLU A C 1
ATOM 1575 O O . GLU A 1 204 ? 21.921 7.088 19.847 1.00 95.75 204 GLU A O 1
ATOM 1580 N N . VAL A 1 205 ? 21.563 6.178 21.859 1.00 96.88 205 VAL A N 1
ATOM 1581 C CA . VAL A 1 205 ? 22.613 5.146 21.720 1.00 96.88 205 VAL A CA 1
ATOM 1582 C C . VAL A 1 205 ? 22.291 4.153 20.595 1.00 96.88 205 VAL A C 1
ATOM 1584 O O . VAL A 1 205 ? 23.194 3.679 19.909 1.00 96.88 205 VAL A O 1
ATOM 1587 N N . GLU A 1 206 ? 21.010 3.838 20.384 1.00 94.81 206 GLU A N 1
ATOM 1588 C CA . GLU A 1 206 ? 20.563 2.976 19.283 1.00 94.81 206 GLU A CA 1
ATOM 1589 C C . GLU A 1 206 ? 20.731 3.658 17.909 1.00 94.81 206 GLU A C 1
ATOM 1591 O O . GLU A 1 206 ? 21.166 3.011 16.958 1.00 94.81 206 GLU A O 1
ATOM 1596 N N . GLU A 1 207 ? 20.461 4.965 17.810 1.00 96.31 207 GLU A N 1
ATOM 1597 C CA . GLU A 1 207 ? 20.709 5.786 16.617 1.00 96.31 207 GLU A CA 1
ATOM 1598 C C . GLU A 1 207 ? 22.210 5.894 16.306 1.00 96.31 207 GLU A C 1
ATOM 1600 O O . GLU A 1 207 ? 22.612 5.647 15.168 1.00 96.31 207 GLU A O 1
ATOM 1605 N N . GLU A 1 208 ? 23.053 6.191 17.303 1.00 96.06 208 GLU A N 1
ATOM 1606 C CA . GLU A 1 208 ? 24.514 6.226 17.135 1.00 96.06 208 GLU A CA 1
ATOM 1607 C C . GLU A 1 208 ? 25.062 4.876 16.644 1.00 96.06 208 GLU A C 1
ATOM 1609 O O . GLU A 1 208 ? 25.893 4.834 15.732 1.00 96.06 208 GLU A O 1
ATOM 1614 N N . GLN A 1 209 ? 24.574 3.765 17.208 1.00 95.62 209 GLN A N 1
ATOM 1615 C CA . GLN A 1 209 ? 24.986 2.420 16.806 1.00 95.62 209 GLN A CA 1
ATOM 1616 C C . GLN A 1 209 ? 24.547 2.086 15.370 1.00 95.62 209 GLN A C 1
ATOM 1618 O O . GLN A 1 209 ? 25.365 1.597 14.589 1.00 95.62 209 GLN A O 1
ATOM 1623 N N . ALA A 1 210 ? 23.294 2.370 15.002 1.00 89.69 210 ALA A N 1
ATOM 1624 C CA . ALA A 1 210 ? 22.788 2.111 13.654 1.00 89.69 210 ALA A CA 1
ATOM 1625 C C . ALA A 1 210 ? 23.490 2.989 12.598 1.00 89.69 210 ALA A C 1
ATOM 1627 O O . ALA A 1 210 ? 23.868 2.504 11.532 1.00 89.69 210 ALA A O 1
ATOM 1628 N N . SER A 1 211 ? 23.753 4.261 12.916 1.00 93.62 211 SER A N 1
ATOM 1629 C CA . SER A 1 211 ? 24.509 5.181 12.055 1.00 93.62 211 SER A CA 1
ATOM 1630 C C . SER A 1 211 ? 25.950 4.705 11.815 1.00 93.62 211 SER A C 1
ATOM 1632 O O . SER A 1 211 ? 26.437 4.720 10.682 1.00 93.62 211 SER A O 1
ATOM 1634 N N . MET A 1 212 ? 26.619 4.189 12.855 1.00 96.56 212 MET A N 1
ATOM 1635 C CA . MET A 1 212 ? 27.960 3.604 12.734 1.00 96.56 212 MET A CA 1
ATOM 1636 C C . MET A 1 212 ? 27.974 2.379 11.808 1.00 96.56 212 MET A C 1
ATOM 1638 O O . MET A 1 212 ? 28.855 2.266 10.953 1.00 96.56 212 MET A O 1
ATOM 1642 N N . GLN A 1 213 ? 26.982 1.493 11.939 1.00 92.25 213 GLN A N 1
ATOM 1643 C CA . GLN A 1 213 ? 26.838 0.316 11.078 1.00 92.25 213 GLN A CA 1
ATOM 1644 C C . GLN A 1 213 ? 26.542 0.703 9.621 1.00 92.25 213 GLN A C 1
ATOM 1646 O O . GLN A 1 213 ? 27.114 0.108 8.708 1.00 92.25 213 GLN A O 1
ATOM 1651 N N . ALA A 1 214 ? 25.718 1.731 9.386 1.00 90.88 214 ALA A N 1
ATOM 1652 C CA . ALA A 1 214 ? 25.432 2.237 8.042 1.00 90.88 214 ALA A CA 1
ATOM 1653 C C . ALA A 1 214 ? 26.685 2.823 7.367 1.00 90.88 214 ALA A C 1
ATOM 1655 O O . ALA A 1 214 ? 26.935 2.573 6.185 1.00 90.88 214 ALA A O 1
ATOM 1656 N N . GLU A 1 215 ? 27.525 3.555 8.111 1.00 94.62 215 GLU A N 1
ATOM 1657 C CA . GLU A 1 215 ? 28.811 4.025 7.591 1.00 94.62 215 GLU A CA 1
ATOM 1658 C C . GLU A 1 215 ? 29.772 2.884 7.239 1.00 94.62 215 GLU A C 1
ATOM 1660 O O . GLU A 1 215 ? 30.439 2.959 6.204 1.00 94.62 215 GLU A O 1
ATOM 1665 N N . GLU A 1 216 ? 29.869 1.854 8.083 1.00 95.62 216 GLU A N 1
ATOM 1666 C CA . GLU A 1 216 ? 30.731 0.693 7.840 1.00 95.62 216 GLU A CA 1
ATOM 1667 C C . GLU A 1 216 ? 30.257 -0.094 6.611 1.00 95.62 216 GLU A C 1
ATOM 1669 O O . GLU A 1 216 ? 31.041 -0.313 5.684 1.00 95.62 216 GLU A O 1
ATOM 1674 N N . ALA A 1 217 ? 28.960 -0.403 6.528 1.00 91.06 217 ALA A N 1
ATOM 1675 C CA . ALA A 1 217 ? 28.369 -1.082 5.380 1.00 91.06 217 ALA A CA 1
ATOM 1676 C C . ALA A 1 217 ? 28.594 -0.292 4.075 1.00 91.06 217 ALA A C 1
ATOM 1678 O O . ALA A 1 217 ? 29.053 -0.860 3.080 1.00 91.06 217 ALA A O 1
ATOM 1679 N N . ARG A 1 218 ? 28.403 1.037 4.084 1.00 93.81 218 ARG A N 1
ATOM 1680 C CA . ARG A 1 218 ? 28.687 1.893 2.917 1.00 93.81 218 ARG A CA 1
ATOM 1681 C C . ARG A 1 218 ? 30.162 1.869 2.501 1.00 93.81 218 ARG A C 1
ATOM 1683 O O . ARG A 1 218 ? 30.449 1.912 1.307 1.00 93.81 218 ARG A O 1
ATOM 1690 N N . ARG A 1 219 ? 31.110 1.786 3.445 1.00 94.88 219 ARG A N 1
ATOM 1691 C CA . ARG A 1 219 ? 32.540 1.628 3.110 1.00 94.88 219 ARG A CA 1
ATOM 1692 C C . ARG A 1 219 ? 32.793 0.286 2.424 1.00 94.88 219 ARG A C 1
ATOM 1694 O O . ARG A 1 219 ? 33.419 0.282 1.369 1.00 94.88 219 ARG A O 1
ATOM 1701 N N . THR A 1 220 ? 32.234 -0.811 2.943 1.00 92.81 220 THR A N 1
ATOM 1702 C CA . THR A 1 220 ? 32.387 -2.142 2.319 1.00 92.81 220 THR A CA 1
ATOM 1703 C C . THR A 1 220 ? 31.774 -2.221 0.916 1.00 92.81 220 THR A C 1
ATOM 1705 O O . THR A 1 220 ? 32.377 -2.813 0.023 1.00 92.81 220 THR A O 1
ATOM 1708 N N . ALA A 1 221 ? 30.633 -1.560 0.676 1.00 91.00 221 ALA A N 1
ATOM 1709 C CA . ALA A 1 221 ? 30.038 -1.456 -0.657 1.00 91.00 221 ALA A CA 1
ATOM 1710 C C . ALA A 1 221 ? 30.952 -0.701 -1.638 1.00 91.00 221 ALA A C 1
ATOM 1712 O O . ALA A 1 221 ? 31.238 -1.206 -2.722 1.00 91.00 221 ALA A O 1
ATOM 1713 N N . ASN A 1 222 ? 31.482 0.458 -1.234 1.00 92.12 222 ASN A N 1
ATOM 1714 C CA . ASN A 1 222 ? 32.398 1.249 -2.062 1.00 92.12 222 ASN A CA 1
ATOM 1715 C C . ASN A 1 222 ? 33.717 0.510 -2.364 1.00 92.12 222 ASN A C 1
ATOM 1717 O O . ASN A 1 222 ? 34.283 0.668 -3.446 1.00 92.12 222 ASN A O 1
ATOM 1721 N N . GLU A 1 223 ? 34.230 -0.282 -1.418 1.00 92.50 223 GLU A N 1
ATOM 1722 C CA . GLU A 1 223 ? 35.431 -1.102 -1.620 1.00 92.50 223 GLU A CA 1
ATOM 1723 C C . GLU A 1 223 ? 35.180 -2.214 -2.651 1.00 92.50 223 GLU A C 1
ATOM 1725 O O . GLU A 1 223 ? 35.975 -2.360 -3.582 1.00 92.50 223 GLU A O 1
ATOM 1730 N N . ALA A 1 224 ? 34.039 -2.909 -2.571 1.00 89.50 224 ALA A N 1
ATOM 1731 C CA . ALA A 1 224 ? 33.638 -3.917 -3.556 1.00 89.50 224 ALA A CA 1
ATOM 1732 C C . ALA A 1 224 ? 33.360 -3.319 -4.956 1.00 89.50 224 ALA A C 1
ATOM 1734 O O . ALA A 1 224 ? 33.755 -3.895 -5.975 1.00 89.50 224 ALA A O 1
ATOM 1735 N N . GLU A 1 225 ? 32.733 -2.138 -5.036 1.00 88.06 225 GLU A N 1
ATOM 1736 C CA . GLU A 1 225 ? 32.566 -1.408 -6.303 1.00 88.06 225 GLU A CA 1
ATOM 1737 C C . GLU A 1 225 ? 33.929 -1.005 -6.909 1.00 88.06 225 GLU A C 1
ATOM 1739 O O . GLU A 1 225 ? 34.134 -1.146 -8.116 1.00 88.06 225 GLU A O 1
ATOM 1744 N N . ARG A 1 226 ? 34.914 -0.590 -6.096 1.00 89.44 226 ARG A N 1
ATOM 1745 C CA . ARG A 1 226 ? 36.270 -0.280 -6.592 1.00 89.44 226 ARG A CA 1
ATOM 1746 C C . ARG A 1 226 ? 36.986 -1.520 -7.137 1.00 89.44 226 ARG A C 1
ATOM 1748 O O . ARG A 1 226 ? 37.595 -1.442 -8.202 1.00 89.44 226 ARG A O 1
ATOM 1755 N N . GLU A 1 227 ? 36.906 -2.653 -6.439 1.00 86.25 227 GLU A N 1
ATOM 1756 C CA . GLU A 1 227 ? 37.519 -3.914 -6.887 1.00 86.25 227 GLU A CA 1
ATOM 1757 C C . GLU A 1 227 ? 36.924 -4.415 -8.211 1.00 86.25 227 GLU A C 1
ATOM 1759 O O . GLU A 1 227 ? 37.662 -4.859 -9.092 1.00 86.25 227 GLU A O 1
ATOM 1764 N N . THR A 1 228 ? 35.606 -4.297 -8.397 1.00 86.12 228 THR A N 1
ATOM 1765 C CA . THR A 1 228 ? 34.955 -4.659 -9.670 1.00 86.12 228 THR A CA 1
ATOM 1766 C C . THR A 1 228 ? 35.315 -3.700 -10.805 1.00 86.12 228 THR A C 1
ATOM 1768 O O . THR A 1 228 ? 35.606 -4.156 -11.913 1.00 86.12 228 THR A O 1
ATOM 1771 N N . GLY A 1 229 ? 35.387 -2.392 -10.535 1.00 81.69 229 GLY A N 1
ATOM 1772 C CA . GLY A 1 229 ? 35.817 -1.390 -11.514 1.00 81.69 229 GLY A CA 1
ATOM 1773 C C . GLY A 1 229 ? 37.247 -1.609 -12.021 1.00 81.69 229 GLY A C 1
ATOM 1774 O O . GLY A 1 229 ? 37.487 -1.536 -13.225 1.00 81.69 229 GLY A O 1
ATOM 1775 N N . GLU A 1 230 ? 38.184 -1.942 -11.126 1.00 79.25 230 GLU A N 1
ATOM 1776 C CA . GLU A 1 230 ? 39.587 -2.219 -11.478 1.00 79.25 230 GLU A CA 1
ATOM 1777 C C . GLU A 1 230 ? 39.765 -3.526 -12.273 1.00 79.25 230 GLU A C 1
ATOM 1779 O O . GLU A 1 230 ? 40.673 -3.620 -13.098 1.00 79.25 230 GLU A O 1
ATOM 1784 N N . MET A 1 231 ? 38.891 -4.524 -12.094 1.00 69.81 231 MET A N 1
ATOM 1785 C CA . MET A 1 231 ? 38.887 -5.709 -12.964 1.00 69.81 231 MET A CA 1
ATOM 1786 C C . MET A 1 231 ? 38.283 -5.428 -14.345 1.00 69.81 231 MET A C 1
ATOM 1788 O O . MET A 1 231 ? 38.773 -5.960 -15.342 1.00 69.81 231 MET A O 1
ATOM 1792 N N . HIS A 1 232 ? 37.241 -4.594 -14.428 1.00 72.31 232 HIS A N 1
ATOM 1793 C CA . HIS A 1 232 ? 36.587 -4.284 -15.700 1.00 72.31 232 HIS A CA 1
ATOM 1794 C C . HIS A 1 232 ? 37.512 -3.499 -16.646 1.00 72.31 232 HIS A C 1
ATOM 1796 O O . HIS A 1 232 ? 37.585 -3.818 -17.833 1.00 72.31 232 HIS A O 1
ATOM 1802 N N . THR A 1 233 ? 38.302 -2.553 -16.122 1.00 70.56 233 THR A N 1
ATOM 1803 C CA . THR A 1 233 ? 39.295 -1.813 -16.922 1.00 70.56 233 THR A CA 1
ATOM 1804 C C . THR A 1 233 ? 40.415 -2.697 -17.476 1.00 70.56 233 THR A C 1
ATOM 1806 O O . THR A 1 233 ? 40.912 -2.414 -18.561 1.00 70.56 233 THR A O 1
ATOM 1809 N N . LEU A 1 234 ? 40.785 -3.783 -16.788 1.00 62.44 234 LEU A N 1
ATOM 1810 C CA . LEU A 1 234 ? 41.787 -4.747 -17.268 1.00 62.44 234 LEU A CA 1
ATOM 1811 C C . LEU A 1 234 ? 41.227 -5.740 -18.299 1.00 62.44 234 LEU A C 1
ATOM 1813 O O . LEU A 1 234 ? 41.960 -6.186 -19.179 1.00 62.44 234 LEU A O 1
ATOM 1817 N N . ALA A 1 235 ? 39.939 -6.085 -18.213 1.00 59.59 235 ALA A N 1
ATOM 1818 C CA . ALA A 1 235 ? 39.274 -6.917 -19.219 1.00 59.59 235 ALA A CA 1
ATOM 1819 C C . ALA A 1 235 ? 39.136 -6.180 -20.565 1.00 59.59 235 ALA A C 1
ATOM 1821 O O . ALA A 1 235 ? 39.346 -6.772 -21.623 1.00 59.59 235 ALA A O 1
ATOM 1822 N N . GLN A 1 236 ? 38.869 -4.871 -20.517 1.00 48.94 236 GLN A N 1
ATOM 1823 C CA . GLN A 1 236 ? 38.678 -4.017 -21.693 1.00 48.94 236 GLN A CA 1
ATOM 1824 C C . GLN A 1 236 ? 39.928 -3.889 -22.596 1.00 48.94 236 GLN A C 1
ATOM 1826 O O . GLN A 1 236 ? 39.801 -3.478 -23.747 1.00 48.94 236 GLN A O 1
ATOM 1831 N N . GLU A 1 237 ? 41.126 -4.255 -22.119 1.00 55.53 237 GLU A N 1
ATOM 1832 C CA . GLU A 1 237 ? 42.373 -4.204 -22.905 1.00 55.53 237 GLU A CA 1
ATOM 1833 C C . GLU A 1 237 ? 42.662 -5.471 -23.745 1.00 55.53 237 GLU A C 1
ATOM 1835 O O . GLU A 1 237 ? 43.598 -5.451 -24.545 1.00 55.53 237 GLU A O 1
ATOM 1840 N N . GLN A 1 238 ? 41.918 -6.579 -23.582 1.00 45.78 238 GLN A N 1
ATOM 1841 C CA . GLN A 1 238 ? 42.245 -7.864 -24.243 1.00 45.78 238 GLN A CA 1
ATOM 1842 C C . GLN A 1 238 ? 41.416 -8.211 -25.488 1.00 45.78 238 GLN A C 1
ATOM 1844 O O . GLN A 1 238 ? 41.837 -9.065 -26.270 1.00 45.78 238 GLN A O 1
ATOM 1849 N N . GLU A 1 239 ? 40.262 -7.582 -25.688 1.00 47.88 239 GLU A N 1
ATOM 1850 C CA . GLU A 1 239 ? 39.302 -7.955 -26.732 1.00 47.88 239 GLU A CA 1
ATOM 1851 C C . GLU A 1 239 ? 39.303 -6.920 -27.869 1.00 47.88 239 GLU A C 1
ATOM 1853 O O . GLU A 1 239 ? 38.513 -5.985 -27.870 1.00 47.88 239 GLU A O 1
ATOM 1858 N N . GLU A 1 240 ? 40.209 -7.076 -28.846 1.00 40.72 240 GLU A N 1
ATOM 1859 C CA . GLU A 1 240 ? 40.301 -6.228 -30.054 1.00 40.72 240 GLU A CA 1
ATOM 1860 C C . GLU A 1 240 ? 40.445 -7.072 -31.377 1.00 40.72 240 GLU A C 1
ATOM 1862 O O . GLU A 1 240 ? 41.401 -6.829 -32.099 1.00 40.72 240 GLU A O 1
ATOM 1867 N N . GLU A 1 241 ? 39.552 -8.075 -31.646 1.00 45.03 241 GLU A N 1
ATOM 1868 C CA . GLU A 1 241 ? 39.274 -9.027 -32.811 1.00 45.03 241 GLU A CA 1
ATOM 1869 C C . GLU A 1 241 ? 38.121 -8.884 -33.921 1.00 45.03 241 GLU A C 1
ATOM 1871 O O . GLU A 1 241 ? 37.050 -9.453 -33.696 1.00 45.03 241 GLU A O 1
ATOM 1876 N N . ALA A 1 242 ? 38.303 -8.337 -35.163 1.00 47.72 242 ALA A N 1
ATOM 1877 C CA . ALA A 1 242 ? 37.509 -8.402 -36.469 1.00 47.72 242 ALA A CA 1
ATOM 1878 C C . ALA A 1 242 ? 36.679 -7.180 -37.139 1.00 47.72 242 ALA A C 1
ATOM 1880 O O . ALA A 1 242 ? 37.296 -6.130 -37.313 1.00 47.72 242 ALA A O 1
ATOM 1881 N N . PRO A 1 243 ? 35.412 -7.225 -37.710 1.00 47.66 243 PRO A N 1
ATOM 1882 C CA . PRO A 1 243 ? 34.790 -6.073 -38.486 1.00 47.66 243 PRO A CA 1
ATOM 1883 C C . PRO A 1 243 ? 33.481 -5.316 -38.034 1.00 47.66 243 PRO A C 1
ATOM 1885 O O . PRO A 1 243 ? 32.602 -5.833 -37.352 1.00 47.66 243 PRO A O 1
ATOM 1888 N N . TRP A 1 244 ? 33.280 -4.093 -38.580 1.00 43.56 244 TRP A N 1
ATOM 1889 C CA . TRP A 1 244 ? 32.242 -3.072 -38.250 1.00 43.56 244 TRP A CA 1
ATOM 1890 C C . TRP A 1 244 ? 30.798 -3.228 -38.802 1.00 43.56 244 TRP A C 1
ATOM 1892 O O . TRP A 1 244 ? 29.903 -2.504 -38.358 1.00 43.56 244 TRP A O 1
ATOM 1902 N N . GLN A 1 245 ? 30.532 -4.082 -39.796 1.00 44.81 245 GLN A N 1
ATOM 1903 C CA . GLN A 1 245 ? 29.274 -4.022 -40.584 1.00 44.81 245 GLN A CA 1
ATOM 1904 C C . GLN A 1 245 ? 28.004 -4.411 -39.804 1.00 44.81 245 GLN A C 1
ATOM 1906 O O . GLN A 1 245 ? 26.894 -4.020 -40.154 1.00 44.81 245 GLN A O 1
ATOM 1911 N N . GLU A 1 246 ? 28.171 -5.108 -38.687 1.00 49.47 246 GLU A N 1
ATOM 1912 C CA . GLU A 1 246 ? 27.103 -5.576 -37.804 1.00 49.47 246 GLU A CA 1
ATOM 1913 C C . GLU A 1 246 ? 26.482 -4.436 -36.957 1.00 49.47 246 GLU A C 1
ATOM 1915 O O . GLU A 1 246 ? 25.491 -4.645 -36.257 1.00 49.47 246 GLU A O 1
ATOM 1920 N N . LYS A 1 247 ? 27.062 -3.219 -36.974 1.00 51.50 247 LYS A N 1
ATOM 1921 C CA . LYS A 1 247 ? 26.715 -2.101 -36.064 1.00 51.50 247 LYS A CA 1
ATOM 1922 C C . LYS A 1 247 ? 25.422 -1.347 -36.389 1.00 51.50 247 LYS A C 1
ATOM 1924 O O . LYS A 1 247 ? 24.861 -0.741 -35.483 1.00 51.50 247 LYS A O 1
ATOM 1929 N N . VAL A 1 248 ? 24.939 -1.401 -37.631 1.00 54.16 248 VAL A N 1
ATOM 1930 C CA . VAL A 1 248 ? 23.698 -0.705 -38.031 1.00 54.16 248 VAL A CA 1
ATOM 1931 C C . VAL A 1 248 ? 22.462 -1.546 -37.706 1.00 54.16 248 VAL A C 1
ATOM 1933 O O . VAL A 1 248 ? 21.520 -1.026 -37.120 1.00 54.16 248 VAL A O 1
ATOM 1936 N N . TRP A 1 249 ? 22.504 -2.857 -37.968 1.00 53.44 249 TRP A N 1
ATOM 1937 C CA . TRP A 1 249 ? 21.396 -3.779 -37.670 1.00 53.44 249 TRP A CA 1
ATOM 1938 C C . TRP A 1 249 ? 21.050 -3.829 -36.176 1.00 53.44 249 TRP A C 1
ATOM 1940 O O . TRP A 1 249 ? 19.883 -3.947 -35.823 1.00 53.44 249 TRP A O 1
ATOM 1950 N N . SER A 1 250 ? 22.036 -3.657 -35.287 1.00 61.12 250 SER A N 1
ATOM 1951 C CA . SER A 1 250 ? 21.738 -3.562 -33.855 1.00 61.12 250 SER A CA 1
ATOM 1952 C C . SER A 1 250 ? 20.967 -2.304 -33.474 1.00 61.12 250 SER A C 1
ATOM 1954 O O . SER A 1 250 ? 20.235 -2.363 -32.504 1.00 61.12 250 SER A O 1
ATOM 1956 N N . ALA A 1 251 ? 21.142 -1.170 -34.166 1.00 68.81 251 ALA A N 1
ATOM 1957 C CA . ALA A 1 251 ? 20.555 0.103 -33.733 1.00 68.81 251 ALA A CA 1
ATOM 1958 C C . ALA A 1 251 ? 19.019 0.082 -33.794 1.00 68.81 251 ALA A C 1
ATOM 1960 O O . ALA A 1 251 ? 18.366 0.554 -32.867 1.00 68.81 251 ALA A O 1
ATOM 1961 N N . GLN A 1 252 ? 18.462 -0.523 -34.845 1.00 70.06 252 GLN A N 1
ATOM 1962 C CA . GLN A 1 252 ? 17.022 -0.724 -34.986 1.00 70.06 252 GLN A CA 1
ATOM 1963 C C . GLN A 1 252 ? 16.490 -1.736 -33.953 1.00 70.06 252 GLN A C 1
ATOM 1965 O O . GLN A 1 252 ? 15.520 -1.446 -33.263 1.00 70.06 252 GLN A O 1
ATOM 1970 N N . GLU A 1 253 ? 17.199 -2.854 -33.743 1.00 76.69 253 GLU A N 1
ATOM 1971 C CA . GLU A 1 253 ? 16.883 -3.831 -32.686 1.00 76.69 253 GLU A CA 1
ATOM 1972 C C . GLU A 1 253 ? 16.951 -3.208 -31.269 1.00 76.69 253 GLU A C 1
ATOM 1974 O O . GLU A 1 253 ? 16.273 -3.679 -30.362 1.00 76.69 253 GLU A O 1
ATOM 1979 N N . ILE A 1 254 ? 17.748 -2.150 -31.034 1.00 75.88 254 ILE A N 1
ATOM 1980 C CA . ILE A 1 254 ? 17.710 -1.404 -29.757 1.00 75.88 254 ILE A CA 1
ATOM 1981 C C . ILE A 1 254 ? 16.408 -0.607 -29.643 1.00 75.88 254 ILE A C 1
ATOM 1983 O O . ILE A 1 254 ? 15.751 -0.708 -28.614 1.00 75.88 254 ILE A O 1
ATOM 1987 N N . ALA A 1 255 ? 16.019 0.138 -30.681 1.00 79.75 255 ALA A N 1
ATOM 1988 C CA . ALA A 1 255 ? 14.810 0.962 -30.652 1.00 79.75 255 ALA A CA 1
ATOM 1989 C C . ALA A 1 255 ? 13.535 0.120 -30.446 1.00 79.75 255 ALA A C 1
ATOM 1991 O O . ALA A 1 255 ? 12.728 0.432 -29.573 1.00 79.75 255 ALA A O 1
ATOM 1992 N N . GLU A 1 256 ? 13.401 -0.994 -31.175 1.00 81.12 256 GLU A N 1
ATOM 1993 C CA . GLU A 1 256 ? 12.277 -1.932 -31.020 1.00 81.12 256 GLU A CA 1
ATOM 1994 C C . GLU A 1 256 ? 12.237 -2.568 -29.612 1.00 81.12 256 GLU A C 1
ATOM 1996 O O . GLU A 1 256 ? 11.159 -2.771 -29.046 1.00 81.12 256 GLU A O 1
ATOM 2001 N N . GLU A 1 257 ? 13.398 -2.865 -29.009 1.00 85.00 257 GLU A N 1
ATOM 2002 C CA . GLU A 1 257 ? 13.477 -3.346 -27.622 1.00 85.00 257 GLU A CA 1
ATOM 2003 C C . GLU A 1 257 ? 13.139 -2.254 -26.590 1.00 85.00 257 GLU A C 1
ATOM 2005 O O . GLU A 1 257 ? 12.474 -2.554 -25.599 1.00 85.00 257 GLU A O 1
ATOM 2010 N N . GLU A 1 258 ? 13.571 -1.004 -26.790 1.00 85.19 258 GLU A N 1
ATOM 2011 C CA . GLU A 1 258 ? 13.267 0.121 -25.890 1.00 85.19 258 GLU A CA 1
ATOM 2012 C C . GLU A 1 258 ? 11.760 0.410 -25.837 1.00 85.19 258 GLU A C 1
ATOM 2014 O O . GLU A 1 258 ? 11.207 0.620 -24.754 1.00 85.19 258 GLU A O 1
ATOM 2019 N N . GLU A 1 259 ? 11.071 0.320 -26.973 1.00 86.88 259 GLU A N 1
ATOM 2020 C CA . GLU A 1 259 ? 9.622 0.512 -27.045 1.00 86.88 259 GLU A CA 1
ATOM 2021 C C . GLU A 1 259 ? 8.848 -0.647 -26.384 1.00 86.88 259 GLU A C 1
ATOM 2023 O O . GLU A 1 259 ? 7.946 -0.428 -25.567 1.00 86.88 259 GLU A O 1
ATOM 2028 N N . GLN A 1 260 ? 9.269 -1.900 -26.620 1.00 86.94 260 GLN A N 1
ATOM 2029 C CA . GLN A 1 260 ? 8.748 -3.061 -25.881 1.00 86.94 260 GLN A CA 1
ATOM 2030 C C . GLN A 1 260 ? 8.968 -2.928 -24.367 1.00 86.94 260 GLN A C 1
ATOM 2032 O O . GLN A 1 260 ? 8.109 -3.338 -23.578 1.00 86.94 260 GLN A O 1
ATOM 2037 N N . LEU A 1 261 ? 10.104 -2.360 -23.946 1.00 88.50 261 LEU A N 1
ATOM 2038 C CA . LEU A 1 261 ? 10.399 -2.090 -22.542 1.00 88.50 261 LEU A CA 1
ATOM 2039 C C . LEU A 1 261 ? 9.480 -1.004 -21.964 1.00 88.50 261 LEU A C 1
ATOM 2041 O O . LEU A 1 261 ? 9.031 -1.179 -20.831 1.00 88.50 261 LEU A O 1
ATOM 2045 N N . GLU A 1 262 ? 9.117 0.052 -22.703 1.00 92.31 262 GLU A N 1
ATOM 2046 C CA . GLU A 1 262 ? 8.116 1.031 -22.240 1.00 92.31 262 GLU A CA 1
ATOM 2047 C C . GLU A 1 262 ? 6.743 0.369 -22.013 1.00 92.31 262 GLU A C 1
ATOM 2049 O O . GLU A 1 262 ? 6.114 0.573 -20.965 1.00 92.31 262 GLU A O 1
ATOM 2054 N N . VAL A 1 263 ? 6.299 -0.501 -22.927 1.00 92.06 263 VAL A N 1
ATOM 2055 C CA . VAL A 1 263 ? 5.047 -1.268 -22.772 1.00 92.06 263 VAL A CA 1
ATOM 2056 C C . VAL A 1 263 ? 5.104 -2.212 -21.563 1.00 92.06 263 VAL A C 1
ATOM 2058 O O . VAL A 1 263 ? 4.153 -2.280 -20.779 1.00 92.06 263 VAL A O 1
ATOM 2061 N N . ASP A 1 264 ? 6.210 -2.932 -21.356 1.00 90.06 264 ASP A N 1
ATOM 2062 C CA . ASP A 1 264 ? 6.358 -3.837 -20.208 1.00 90.06 264 ASP A CA 1
ATOM 2063 C C . ASP A 1 264 ? 6.488 -3.080 -18.870 1.00 90.06 264 ASP A C 1
ATOM 2065 O O . ASP A 1 264 ? 5.939 -3.525 -17.857 1.00 90.06 264 ASP A O 1
ATOM 2069 N N . VAL A 1 265 ? 7.146 -1.915 -18.846 1.00 93.31 265 VAL A N 1
ATOM 2070 C CA . VAL A 1 265 ? 7.268 -1.053 -17.655 1.00 93.31 265 VAL A CA 1
ATOM 2071 C C . VAL A 1 265 ? 5.926 -0.422 -17.288 1.00 93.31 265 VAL A C 1
ATOM 2073 O O . VAL A 1 265 ? 5.531 -0.463 -16.119 1.00 93.31 265 VAL A O 1
ATOM 2076 N N . THR A 1 266 ? 5.183 0.117 -18.259 1.00 92.75 266 THR A N 1
ATOM 2077 C CA . THR A 1 266 ? 3.844 0.682 -18.014 1.00 92.75 266 THR A CA 1
ATOM 2078 C C . THR A 1 266 ? 2.851 -0.394 -17.572 1.00 92.75 266 THR A C 1
ATOM 2080 O O . THR A 1 266 ? 2.122 -0.177 -16.602 1.00 92.75 266 THR A O 1
ATOM 2083 N N . ARG A 1 267 ? 2.894 -1.596 -18.166 1.00 92.50 267 ARG A N 1
ATOM 2084 C CA . ARG A 1 267 ? 2.124 -2.768 -17.708 1.00 92.50 267 ARG A CA 1
ATOM 2085 C C . ARG A 1 267 ? 2.493 -3.188 -16.285 1.00 92.50 267 ARG A C 1
ATOM 2087 O O . ARG A 1 267 ? 1.606 -3.438 -15.472 1.00 92.50 267 ARG A O 1
ATOM 2094 N N . SER A 1 268 ? 3.785 -3.246 -15.959 1.00 91.56 268 SER A N 1
ATOM 2095 C CA . SER A 1 268 ? 4.263 -3.572 -14.607 1.00 91.56 268 SER A CA 1
ATOM 2096 C C . SER A 1 268 ? 3.769 -2.551 -13.573 1.00 91.56 268 SER A C 1
ATOM 2098 O O . SER A 1 268 ? 3.296 -2.924 -12.497 1.00 91.56 268 SER A O 1
ATOM 2100 N N . ARG A 1 269 ? 3.777 -1.258 -13.929 1.00 90.50 269 ARG A N 1
ATOM 2101 C CA . ARG A 1 269 ? 3.217 -0.175 -13.111 1.00 90.50 269 ARG A CA 1
ATOM 2102 C C . ARG A 1 269 ? 1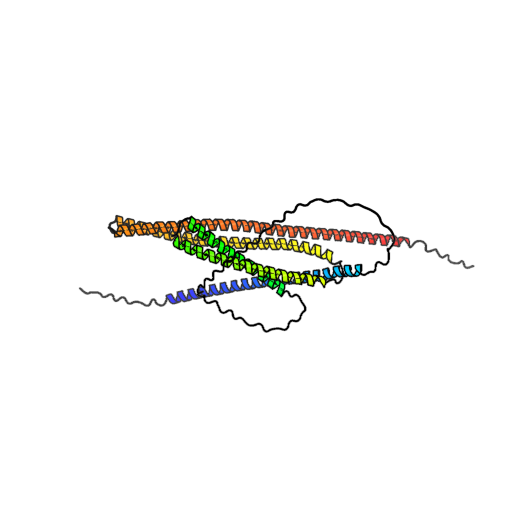.703 -0.310 -12.921 1.00 90.50 269 ARG A C 1
ATOM 2104 O O . ARG A 1 269 ? 1.236 -0.125 -11.799 1.00 90.50 269 ARG A O 1
ATOM 2111 N N . ALA A 1 270 ? 0.955 -0.673 -13.964 1.00 92.06 270 ALA A N 1
ATOM 2112 C CA . ALA A 1 270 ? -0.479 -0.957 -13.867 1.00 92.06 270 ALA A CA 1
ATOM 2113 C C . ALA A 1 270 ? -0.767 -2.160 -12.949 1.00 92.06 270 ALA A C 1
ATOM 2115 O O . ALA A 1 270 ? -1.598 -2.057 -12.048 1.00 92.06 270 ALA A O 1
ATOM 2116 N N . GLU A 1 271 ? -0.024 -3.269 -13.088 1.00 92.50 271 GLU A N 1
ATOM 2117 C CA . GLU A 1 271 ? -0.122 -4.417 -12.173 1.00 92.50 271 GLU A CA 1
ATOM 2118 C C . GLU A 1 271 ? 0.189 -4.035 -10.715 1.00 92.50 271 GLU A C 1
ATOM 2120 O O . GLU A 1 271 ? -0.461 -4.541 -9.799 1.00 92.50 271 GLU A O 1
ATOM 2125 N N . ALA A 1 272 ? 1.185 -3.176 -10.479 1.00 89.06 272 ALA A N 1
ATOM 2126 C CA . ALA A 1 272 ? 1.553 -2.727 -9.138 1.00 89.06 272 ALA A CA 1
ATOM 2127 C C . ALA A 1 272 ? 0.466 -1.835 -8.514 1.00 89.06 272 ALA A C 1
ATOM 2129 O O . ALA A 1 272 ? 0.054 -2.079 -7.378 1.00 89.06 272 ALA A O 1
ATOM 2130 N N . ALA A 1 273 ? -0.051 -0.862 -9.270 1.00 91.88 273 ALA A N 1
ATOM 2131 C CA . ALA A 1 273 ? -1.128 0.017 -8.822 1.00 91.88 273 ALA A CA 1
ATOM 2132 C C . ALA A 1 273 ? -2.423 -0.768 -8.534 1.00 91.88 273 ALA A C 1
ATOM 2134 O O . ALA A 1 273 ? -3.029 -0.583 -7.482 1.00 91.88 273 ALA A O 1
ATOM 2135 N N . ALA A 1 274 ? -2.787 -1.732 -9.388 1.00 92.25 274 ALA A N 1
ATOM 2136 C CA . ALA A 1 274 ? -3.941 -2.609 -9.168 1.00 92.25 274 ALA A CA 1
ATOM 2137 C C . ALA A 1 274 ? -3.814 -3.488 -7.904 1.00 92.25 274 ALA A C 1
ATOM 2139 O O . ALA A 1 274 ? -4.816 -3.791 -7.252 1.00 92.25 274 ALA A O 1
ATOM 2140 N N . ARG A 1 275 ? -2.595 -3.890 -7.511 1.00 92.38 275 ARG A N 1
ATOM 2141 C CA . ARG A 1 275 ? -2.367 -4.592 -6.231 1.00 92.38 275 ARG A CA 1
ATOM 2142 C C . ARG A 1 275 ? -2.512 -3.651 -5.036 1.00 92.38 275 ARG A C 1
ATOM 2144 O O . ARG A 1 275 ? -3.189 -4.019 -4.081 1.00 92.38 275 ARG A O 1
ATOM 2151 N N . ALA A 1 276 ? -1.946 -2.445 -5.108 1.00 91.06 276 ALA A N 1
ATOM 2152 C CA . ALA A 1 276 ? -2.085 -1.435 -4.056 1.00 91.06 276 ALA A CA 1
ATOM 2153 C C . ALA A 1 276 ? -3.558 -1.034 -3.831 1.00 91.06 276 ALA A C 1
ATOM 2155 O O . ALA A 1 276 ? -4.010 -0.947 -2.690 1.00 91.06 276 ALA A O 1
ATOM 2156 N N . ALA A 1 277 ? -4.323 -0.885 -4.916 1.00 94.06 277 ALA A N 1
ATOM 2157 C CA . ALA A 1 277 ? -5.773 -0.705 -4.909 1.00 94.06 277 ALA A CA 1
ATOM 2158 C C . ALA A 1 277 ? -6.502 -1.822 -4.137 1.00 94.06 277 ALA A C 1
ATOM 2160 O O . ALA A 1 277 ? -7.226 -1.548 -3.177 1.00 94.06 277 ALA A O 1
ATOM 2161 N N . ALA A 1 278 ? -6.244 -3.087 -4.487 1.00 93.62 278 ALA A N 1
ATOM 2162 C CA . ALA A 1 278 ? -6.853 -4.238 -3.818 1.00 93.62 278 ALA A CA 1
ATOM 2163 C C . ALA A 1 278 ? -6.464 -4.352 -2.329 1.00 93.62 278 ALA A C 1
ATOM 2165 O O . ALA A 1 278 ? -7.293 -4.712 -1.492 1.00 93.62 278 ALA A O 1
ATOM 2166 N N . GLU A 1 279 ? -5.216 -4.037 -1.968 1.00 93.94 279 GLU A N 1
ATOM 2167 C CA . GLU A 1 279 ? -4.764 -4.026 -0.571 1.00 93.94 279 GLU A CA 1
ATOM 2168 C C . GLU A 1 279 ? -5.446 -2.921 0.246 1.00 93.94 279 GLU A C 1
ATOM 2170 O O . GLU A 1 279 ? -5.901 -3.174 1.366 1.00 93.94 279 GLU A O 1
ATOM 2175 N N . ALA A 1 280 ? -5.597 -1.725 -0.325 1.00 92.62 280 ALA A N 1
ATOM 2176 C CA . ALA A 1 280 ? -6.309 -0.625 0.311 1.00 92.62 280 ALA A CA 1
ATOM 2177 C C . ALA A 1 280 ? -7.816 -0.921 0.476 1.00 92.62 280 ALA A C 1
ATOM 2179 O O . ALA A 1 280 ? -8.381 -0.631 1.533 1.00 92.62 280 ALA A O 1
ATOM 2180 N N . GLU A 1 281 ? -8.459 -1.573 -0.501 1.00 95.19 281 GLU A N 1
ATOM 2181 C CA . GLU A 1 281 ? -9.849 -2.038 -0.377 1.00 95.19 281 GLU A CA 1
ATOM 2182 C C . GLU A 1 281 ? -10.010 -3.074 0.752 1.00 95.19 281 GLU A C 1
ATOM 2184 O O . GLU A 1 281 ? -10.900 -2.931 1.596 1.00 95.19 281 GLU A O 1
ATOM 2189 N N . MET A 1 282 ? -9.107 -4.062 0.861 1.00 95.94 282 MET A N 1
ATOM 2190 C CA . MET A 1 282 ? -9.117 -5.018 1.983 1.00 95.94 282 MET A CA 1
ATOM 2191 C C . MET A 1 282 ? -8.983 -4.328 3.351 1.00 95.94 282 MET A C 1
ATOM 2193 O O . MET A 1 282 ? -9.616 -4.753 4.324 1.00 95.94 282 MET A O 1
ATOM 2197 N N . LEU A 1 283 ? -8.167 -3.272 3.451 1.00 93.56 283 LEU A N 1
ATOM 2198 C CA . LEU A 1 283 ? -8.036 -2.481 4.679 1.00 93.56 283 LEU A CA 1
ATOM 2199 C C . LEU A 1 283 ? -9.331 -1.722 5.003 1.00 93.56 283 LEU A C 1
ATOM 2201 O O . LEU A 1 283 ? -9.764 -1.735 6.158 1.00 93.56 283 LEU A O 1
ATOM 2205 N N . ALA A 1 284 ? -9.997 -1.138 4.002 1.00 95.69 284 ALA A N 1
ATOM 2206 C CA . ALA A 1 284 ? -11.299 -0.495 4.175 1.00 95.69 284 ALA A CA 1
ATOM 2207 C C . ALA A 1 284 ? -12.379 -1.491 4.648 1.00 95.69 284 ALA A C 1
ATOM 2209 O O . ALA A 1 284 ? -13.105 -1.209 5.608 1.00 95.69 284 ALA A O 1
ATOM 2210 N N . GLU A 1 285 ? -12.442 -2.697 4.068 1.00 96.88 285 GLU A N 1
ATOM 2211 C CA . GLU A 1 285 ? -13.345 -3.758 4.538 1.00 96.88 285 GLU A CA 1
ATOM 2212 C C . GLU A 1 285 ? -13.066 -4.159 5.998 1.00 96.88 285 GLU A C 1
ATOM 2214 O O . GLU A 1 285 ? -14.000 -4.311 6.801 1.00 96.88 285 GLU A O 1
ATOM 2219 N N . ALA A 1 286 ? -11.788 -4.314 6.363 1.00 94.31 286 ALA A N 1
ATOM 2220 C CA . ALA A 1 286 ? -11.366 -4.672 7.714 1.00 94.31 286 ALA A CA 1
ATOM 2221 C C . ALA A 1 286 ? -11.748 -3.590 8.742 1.00 94.31 286 ALA A C 1
ATOM 2223 O O . ALA A 1 286 ? -12.314 -3.914 9.796 1.00 94.31 286 ALA A O 1
ATOM 2224 N N . SER A 1 287 ? -11.532 -2.310 8.418 1.00 94.06 287 SER A N 1
ATOM 2225 C CA . SER A 1 287 ? -12.000 -1.179 9.229 1.00 94.06 287 SER A CA 1
ATOM 2226 C C . SER A 1 287 ? -13.527 -1.172 9.362 1.00 94.06 287 SER A C 1
ATOM 2228 O O . SER A 1 287 ? -14.045 -1.034 10.472 1.00 94.06 287 SER A O 1
ATOM 2230 N N . SER A 1 288 ? -14.273 -1.474 8.296 1.00 96.62 288 SER A N 1
ATOM 2231 C CA . SER A 1 288 ? -15.739 -1.566 8.358 1.00 96.62 288 SER A CA 1
ATOM 2232 C C . SER A 1 288 ? -16.254 -2.713 9.243 1.00 96.62 288 SER A C 1
ATOM 2234 O O . SER A 1 288 ? -17.315 -2.632 9.878 1.00 96.62 288 SER A O 1
ATOM 2236 N N . VAL A 1 289 ? -15.515 -3.825 9.346 1.00 97.44 289 VAL A N 1
ATOM 2237 C CA . VAL A 1 289 ? -15.791 -4.865 10.358 1.00 97.44 289 VAL A CA 1
ATOM 2238 C C . VAL A 1 289 ? -15.538 -4.330 11.775 1.00 97.44 289 VAL A C 1
ATOM 2240 O O . VAL A 1 289 ? -16.351 -4.588 12.673 1.00 97.44 289 VAL A O 1
ATOM 2243 N N . ARG A 1 290 ? -14.461 -3.560 11.986 1.00 96.31 290 ARG A N 1
ATOM 2244 C CA . ARG A 1 290 ? -14.128 -2.947 13.283 1.00 96.31 290 ARG A CA 1
ATOM 2245 C C . ARG A 1 290 ? -15.203 -1.955 13.735 1.00 96.31 290 ARG A C 1
ATOM 2247 O O . ARG A 1 290 ? -15.699 -2.103 14.851 1.00 96.31 290 ARG A O 1
ATOM 2254 N N . VAL A 1 291 ? -15.655 -1.051 12.865 1.00 98.12 291 VAL A N 1
ATOM 2255 C CA . VAL A 1 291 ? -16.749 -0.107 13.162 1.00 98.12 291 VAL A CA 1
ATOM 2256 C C . VAL A 1 291 ? -18.045 -0.837 13.499 1.00 98.12 291 VAL A C 1
ATOM 2258 O O . VAL A 1 291 ? -18.688 -0.537 14.505 1.00 98.12 291 VAL A O 1
ATOM 2261 N N . ARG A 1 292 ? -18.428 -1.865 12.728 1.00 98.25 292 ARG A N 1
ATOM 2262 C CA . ARG A 1 292 ? -19.614 -2.682 13.051 1.00 98.25 292 ARG A CA 1
ATOM 2263 C C . ARG A 1 292 ? -19.525 -3.320 14.440 1.00 98.25 292 ARG A C 1
ATOM 2265 O O . ARG A 1 292 ? -20.540 -3.374 15.136 1.00 98.25 292 ARG A O 1
ATOM 2272 N N . LYS A 1 293 ? -18.338 -3.766 14.864 1.00 98.00 293 LYS A N 1
ATOM 2273 C CA . LYS A 1 293 ? -18.099 -4.288 16.218 1.00 98.00 293 LYS A CA 1
ATOM 2274 C C . LYS A 1 293 ? -18.198 -3.180 17.277 1.00 98.00 293 LYS A C 1
ATOM 2276 O O . LYS A 1 293 ? -18.936 -3.363 18.243 1.00 98.00 293 LYS A O 1
ATOM 2281 N N . ALA A 1 294 ? -17.537 -2.039 17.079 1.00 97.19 294 ALA A N 1
ATOM 2282 C CA . ALA A 1 294 ? -17.578 -0.903 18.005 1.00 97.19 294 ALA A CA 1
ATOM 2283 C C . ALA A 1 294 ? -19.014 -0.378 18.206 1.00 97.19 294 ALA A C 1
ATOM 2285 O O . ALA A 1 294 ? -19.476 -0.251 19.339 1.00 97.19 294 ALA A O 1
ATOM 2286 N N . ARG A 1 295 ? -19.799 -0.237 17.124 1.00 98.50 295 ARG A N 1
ATOM 2287 C CA . ARG A 1 295 ? -21.229 0.140 17.179 1.00 98.50 295 ARG A CA 1
ATOM 2288 C C . ARG A 1 295 ? -22.074 -0.832 18.014 1.00 98.50 295 ARG A C 1
ATOM 2290 O O . ARG A 1 295 ? -23.056 -0.412 18.625 1.00 98.50 295 ARG A O 1
ATOM 2297 N N . ILE A 1 296 ? -21.739 -2.126 18.049 1.00 98.19 296 ILE A N 1
ATOM 2298 C CA . ILE A 1 296 ? -22.426 -3.106 18.911 1.00 98.19 296 ILE A CA 1
ATOM 2299 C C . ILE A 1 296 ? -22.045 -2.890 20.381 1.00 98.19 296 ILE A C 1
ATOM 2301 O O . ILE A 1 296 ? -22.933 -2.906 21.232 1.00 98.19 296 ILE A O 1
ATOM 2305 N N . ILE A 1 297 ? -20.763 -2.653 20.675 1.00 97.75 297 ILE A N 1
ATOM 2306 C CA . ILE A 1 297 ? -20.258 -2.418 22.038 1.00 97.75 297 ILE A CA 1
ATOM 2307 C C . ILE A 1 297 ? -20.854 -1.127 22.620 1.00 97.75 297 ILE A C 1
ATOM 2309 O O . ILE A 1 297 ? -21.406 -1.165 23.721 1.00 97.75 297 ILE A O 1
ATOM 2313 N N . ALA A 1 298 ? -20.853 -0.025 21.862 1.00 98.12 298 ALA A N 1
ATOM 2314 C CA . ALA A 1 298 ? -21.474 1.243 22.256 1.00 98.12 298 ALA A CA 1
ATOM 2315 C C . ALA A 1 298 ? -22.967 1.070 22.592 1.00 98.12 298 ALA A C 1
ATOM 2317 O O . ALA A 1 298 ? -23.408 1.401 23.693 1.00 98.12 298 ALA A O 1
ATOM 2318 N N . ARG A 1 299 ? -23.737 0.414 21.710 1.00 98.44 299 ARG A N 1
ATOM 2319 C CA . ARG A 1 299 ? -25.161 0.106 21.959 1.00 98.44 299 ARG A CA 1
ATOM 2320 C C . ARG A 1 299 ? -25.384 -0.766 23.196 1.00 98.44 299 ARG A C 1
ATOM 2322 O O . ARG A 1 299 ? -26.393 -0.590 23.874 1.00 98.44 299 ARG A O 1
ATOM 2329 N N . GLN A 1 300 ? -24.492 -1.714 23.488 1.00 98.25 300 GLN A N 1
ATOM 2330 C CA . GLN A 1 300 ? -24.574 -2.538 24.700 1.00 98.25 300 GLN A CA 1
ATOM 2331 C C . GLN A 1 300 ? -24.296 -1.710 25.961 1.00 98.25 300 GLN A C 1
ATOM 2333 O O . GLN A 1 300 ? -25.042 -1.822 26.933 1.00 98.25 300 GLN A O 1
ATOM 2338 N N . ALA A 1 301 ? -23.288 -0.833 25.936 1.00 97.94 301 ALA A N 1
ATOM 2339 C CA . ALA A 1 301 ? -22.988 0.069 27.046 1.00 97.94 301 ALA A CA 1
ATOM 2340 C C . ALA A 1 301 ? -24.146 1.050 27.324 1.00 97.94 301 ALA A C 1
ATOM 2342 O O . ALA A 1 301 ? -24.539 1.231 28.477 1.00 97.94 301 ALA A O 1
ATOM 2343 N N . ASP A 1 302 ? -24.769 1.601 26.280 1.00 98.38 302 ASP A N 1
ATOM 2344 C CA . ASP A 1 302 ? -25.940 2.479 26.401 1.00 98.38 302 ASP A CA 1
ATOM 2345 C C . ASP A 1 302 ? -27.176 1.747 26.954 1.00 98.38 302 ASP A C 1
ATOM 2347 O O . ASP A 1 302 ? -27.946 2.307 27.745 1.00 98.38 302 ASP A O 1
ATOM 2351 N N . GLN A 1 303 ? -27.366 0.476 26.583 1.00 98.50 303 GLN A N 1
ATOM 2352 C CA . GLN A 1 303 ? -28.416 -0.380 27.146 1.00 98.50 303 GLN A CA 1
ATOM 2353 C C . GLN A 1 303 ? -28.176 -0.665 28.634 1.00 98.50 303 GLN A C 1
ATOM 2355 O O . GLN A 1 303 ? -29.101 -0.508 29.431 1.00 98.50 303 GLN A O 1
ATOM 2360 N N . GLU A 1 304 ? -26.952 -1.024 29.030 1.00 98.38 304 GLU A N 1
ATOM 2361 C CA . GLU A 1 304 ? -26.582 -1.221 30.439 1.00 98.38 304 GLU A CA 1
ATOM 2362 C C . GLU A 1 304 ? -26.803 0.052 31.269 1.00 98.38 304 GLU A C 1
ATOM 2364 O O . GLU A 1 304 ? -27.454 0.005 32.315 1.00 98.38 304 GLU A O 1
ATOM 2369 N N . LEU A 1 305 ? -26.350 1.206 30.768 1.00 98.44 305 LEU A N 1
ATOM 2370 C CA . LEU A 1 305 ? -26.560 2.508 31.400 1.00 98.44 305 LEU A CA 1
ATOM 2371 C C . LEU A 1 305 ? -28.054 2.837 31.553 1.00 98.44 305 LEU A C 1
ATOM 2373 O O . LEU A 1 305 ? -28.492 3.317 32.602 1.00 98.44 305 LEU A O 1
ATOM 2377 N N . THR A 1 306 ? -28.862 2.534 30.536 1.00 98.62 306 THR A N 1
ATOM 2378 C CA . THR A 1 306 ? -30.321 2.714 30.576 1.00 98.62 306 THR A CA 1
ATOM 2379 C C . THR A 1 306 ? -30.980 1.805 31.618 1.00 98.62 306 THR A C 1
ATOM 2381 O O . THR A 1 306 ? -31.841 2.266 32.374 1.00 98.62 306 THR A O 1
ATOM 2384 N N . LEU A 1 307 ? -30.562 0.537 31.711 1.00 98.38 307 LEU A N 1
ATOM 2385 C CA . LEU A 1 307 ? -31.065 -0.419 32.703 1.00 98.38 307 LEU A CA 1
ATOM 2386 C C . LEU A 1 307 ? -30.695 -0.009 34.135 1.00 98.38 307 LEU A C 1
ATOM 2388 O O . LEU A 1 307 ? -31.551 -0.057 35.017 1.00 98.38 307 LEU A O 1
ATOM 2392 N N . ILE A 1 308 ? -29.466 0.460 34.367 1.00 98.38 308 ILE A N 1
ATOM 2393 C CA . ILE A 1 308 ? -29.021 0.950 35.680 1.00 98.38 308 ILE A CA 1
ATOM 2394 C C . ILE A 1 308 ? -29.807 2.204 36.078 1.00 98.38 308 ILE A C 1
ATOM 2396 O O . ILE A 1 308 ? -30.372 2.251 37.171 1.00 98.38 308 ILE A O 1
ATOM 2400 N N . ARG A 1 309 ? -29.970 3.177 35.172 1.00 98.38 309 ARG A N 1
ATOM 2401 C CA . ARG A 1 309 ? -30.811 4.367 35.410 1.00 98.38 309 ARG A CA 1
ATOM 2402 C C . ARG A 1 309 ? -32.273 4.002 35.715 1.00 98.38 309 ARG A C 1
ATOM 2404 O O . ARG A 1 309 ? -32.900 4.656 36.549 1.00 98.38 309 ARG A O 1
ATOM 2411 N N . ALA A 1 310 ? -32.817 2.951 35.097 1.00 98.44 310 ALA A N 1
ATOM 2412 C CA . ALA A 1 310 ? -34.150 2.433 35.415 1.00 98.44 310 ALA A CA 1
ATOM 2413 C C . ALA A 1 310 ? -34.207 1.736 36.790 1.00 98.44 310 ALA A C 1
ATOM 2415 O O . ALA A 1 310 ? -35.143 1.974 37.553 1.00 98.44 310 ALA A O 1
ATOM 2416 N N . ALA A 1 311 ? -33.202 0.929 37.142 1.00 98.31 311 ALA A N 1
ATOM 2417 C CA . ALA A 1 311 ? -33.105 0.259 38.441 1.00 98.31 311 ALA A CA 1
ATOM 2418 C C . ALA A 1 311 ? -33.002 1.257 39.609 1.00 98.31 311 ALA A C 1
ATOM 2420 O O . ALA A 1 311 ? -33.643 1.064 40.644 1.00 98.31 311 ALA A O 1
ATOM 2421 N N . ILE A 1 312 ? -32.259 2.351 39.418 1.00 98.12 312 ILE A N 1
ATOM 2422 C CA . ILE A 1 312 ? -32.161 3.457 40.382 1.00 98.12 312 ILE A CA 1
ATOM 2423 C C . ILE A 1 312 ? -33.516 4.159 40.530 1.00 98.12 312 ILE A C 1
ATOM 2425 O O . ILE A 1 312 ? -34.012 4.321 41.643 1.00 98.12 312 ILE A O 1
ATOM 2429 N N . ARG A 1 313 ? -34.172 4.510 39.413 1.00 98.38 313 ARG A N 1
ATOM 2430 C CA . ARG A 1 313 ? -35.498 5.157 39.418 1.00 98.38 313 ARG A CA 1
ATOM 2431 C C . ARG A 1 313 ? -36.573 4.315 40.115 1.00 98.38 313 ARG A C 1
ATOM 2433 O O . ARG A 1 313 ? -37.444 4.870 40.775 1.00 98.38 313 ARG A O 1
ATOM 2440 N N . ASN A 1 314 ? -36.502 2.993 39.975 1.00 98.25 314 ASN A N 1
ATOM 2441 C CA . ASN A 1 314 ? -37.432 2.052 40.598 1.00 98.25 314 ASN A CA 1
ATOM 2442 C C . ASN A 1 314 ? -37.072 1.717 42.061 1.00 98.25 314 ASN A C 1
ATOM 2444 O O . ASN A 1 314 ? -37.790 0.951 42.699 1.00 98.25 314 ASN A O 1
ATOM 2448 N N . GLY A 1 315 ? -35.959 2.243 42.589 1.00 98.00 315 GLY A N 1
ATOM 2449 C CA . GLY A 1 315 ? -35.485 1.974 43.949 1.00 98.00 315 GLY A CA 1
ATOM 2450 C C . GLY A 1 315 ? -34.922 0.565 44.176 1.00 98.00 315 GLY A C 1
ATOM 2451 O O . GLY A 1 315 ? -34.626 0.219 45.318 1.00 98.00 315 GLY A O 1
ATOM 2452 N N . SER A 1 316 ? -34.752 -0.247 43.124 1.00 98.38 316 SER A N 1
ATOM 2453 C CA . SER A 1 316 ? -34.148 -1.587 43.219 1.00 98.38 316 SER A CA 1
ATOM 2454 C C . SER A 1 316 ? -32.620 -1.553 43.329 1.00 98.38 316 SER A C 1
ATOM 2456 O O . SER A 1 316 ? -32.010 -2.558 43.679 1.00 98.38 316 SER A O 1
ATOM 2458 N N . LEU A 1 317 ? -32.009 -0.407 43.020 1.00 98.06 317 LEU A N 1
ATOM 2459 C CA . LEU A 1 317 ? -30.599 -0.105 43.243 1.00 98.06 317 LEU A CA 1
ATOM 2460 C C . LEU A 1 317 ? -30.526 1.249 43.962 1.00 98.06 317 LEU A C 1
ATOM 2462 O O . LEU A 1 317 ? -31.099 2.222 43.475 1.00 98.06 317 LEU A O 1
ATOM 2466 N N . ASN A 1 318 ? -29.882 1.323 45.127 1.00 98.31 318 ASN A N 1
ATOM 2467 C CA . ASN A 1 318 ? -29.898 2.519 45.975 1.00 98.31 318 ASN A CA 1
ATOM 2468 C C . ASN A 1 318 ? -28.587 2.723 46.764 1.00 98.31 318 ASN A C 1
ATOM 2470 O O . ASN A 1 318 ? -27.747 1.828 46.854 1.00 98.31 318 ASN A O 1
ATOM 2474 N N . GLY A 1 319 ? -28.413 3.933 47.310 1.00 97.62 319 GLY A N 1
ATOM 2475 C CA . GLY A 1 319 ? -27.226 4.335 48.074 1.00 97.62 319 GLY A CA 1
ATOM 2476 C C . GLY A 1 319 ? -25.930 4.347 47.254 1.00 97.62 319 GLY A C 1
ATOM 2477 O O . GLY A 1 319 ? -25.950 4.455 46.031 1.00 97.62 319 GLY A O 1
ATOM 2478 N N . GLU A 1 320 ? -24.800 4.184 47.940 1.00 97.94 320 GLU A N 1
ATOM 2479 C CA . GLU A 1 320 ? -23.448 4.168 47.358 1.00 97.94 320 GLU A CA 1
ATOM 2480 C C . GLU A 1 320 ? -23.296 3.151 46.208 1.00 97.94 320 GLU A C 1
ATOM 2482 O O . GLU A 1 320 ? -22.662 3.434 45.193 1.00 97.94 320 GLU A O 1
ATOM 2487 N N . ALA A 1 321 ? -23.956 1.990 46.307 1.00 97.12 321 ALA A N 1
ATOM 2488 C CA . ALA A 1 321 ? -23.951 0.973 45.255 1.00 97.12 321 ALA A CA 1
ATOM 2489 C C . ALA A 1 321 ? -24.623 1.450 43.951 1.00 97.12 321 ALA A C 1
ATOM 2491 O O . ALA A 1 321 ? -24.204 1.047 42.865 1.00 97.12 321 ALA A O 1
ATOM 2492 N N . ALA A 1 322 ? -25.639 2.316 44.037 1.00 98.00 322 ALA A N 1
ATOM 2493 C CA . ALA A 1 322 ? -26.257 2.935 42.866 1.00 98.00 322 ALA A CA 1
ATOM 2494 C C . ALA A 1 322 ? -25.340 3.969 42.210 1.00 98.00 322 ALA A C 1
ATOM 2496 O O . ALA A 1 322 ? -25.212 3.976 40.987 1.00 98.00 322 ALA A O 1
ATOM 2497 N N . GLU A 1 323 ? -24.687 4.812 43.010 1.00 98.06 323 GLU A N 1
ATOM 2498 C CA . GLU A 1 323 ? -23.760 5.834 42.517 1.00 98.06 323 GLU A CA 1
ATOM 2499 C C . GLU A 1 323 ? -22.542 5.195 41.838 1.00 98.06 323 GLU A C 1
ATOM 2501 O O . GLU A 1 323 ? -22.208 5.553 40.708 1.00 98.06 323 GLU A O 1
ATOM 2506 N N . ALA A 1 324 ? -21.937 4.181 42.466 1.00 97.94 324 ALA A N 1
ATOM 2507 C CA . ALA A 1 324 ? -20.812 3.441 41.901 1.00 97.94 324 ALA A CA 1
ATOM 2508 C C . ALA A 1 324 ? -21.180 2.720 40.590 1.00 97.94 324 ALA A C 1
ATOM 2510 O O . ALA A 1 324 ? -20.434 2.797 39.611 1.00 97.94 324 ALA A O 1
ATOM 2511 N N . ALA A 1 325 ? -22.342 2.058 40.536 1.00 98.12 325 ALA A N 1
ATOM 2512 C CA . ALA A 1 325 ? -22.816 1.387 39.324 1.00 98.12 325 ALA A CA 1
ATOM 2513 C C . ALA A 1 325 ? -23.133 2.374 38.190 1.00 98.12 325 ALA A C 1
ATOM 2515 O O . ALA A 1 325 ? -22.806 2.100 37.034 1.00 98.12 325 ALA A O 1
ATOM 2516 N N . LEU A 1 326 ? -23.732 3.527 38.509 1.00 98.31 326 LEU A N 1
ATOM 2517 C CA . LEU A 1 326 ? -24.010 4.581 37.534 1.00 98.31 326 LEU A CA 1
ATOM 2518 C C . LEU A 1 326 ? -22.707 5.147 36.957 1.00 98.31 326 LEU A C 1
ATOM 2520 O O . LEU A 1 326 ? -22.543 5.144 35.741 1.00 98.31 326 LEU A O 1
ATOM 2524 N N . GLN A 1 327 ? -21.750 5.532 37.808 1.00 98.31 327 GLN A N 1
ATOM 2525 C CA . GLN A 1 327 ? -20.445 6.035 37.363 1.00 98.31 327 GLN A CA 1
ATOM 2526 C C . GLN A 1 327 ? -19.677 5.008 36.517 1.00 98.31 327 GLN A C 1
ATOM 2528 O O . GLN A 1 327 ? -19.022 5.380 35.544 1.00 98.31 327 GLN A O 1
ATOM 2533 N N . ALA A 1 328 ? -19.740 3.719 36.867 1.00 98.19 328 ALA A N 1
ATOM 2534 C CA . ALA A 1 328 ? -19.106 2.657 36.089 1.00 98.19 328 ALA A CA 1
ATOM 2535 C C . ALA A 1 328 ? -19.749 2.497 34.699 1.00 98.19 328 ALA A C 1
ATOM 2537 O O . ALA A 1 328 ? -19.035 2.386 33.702 1.00 98.19 328 ALA A O 1
ATOM 2538 N N . ALA A 1 329 ? -21.082 2.536 34.618 1.00 98.19 329 ALA A N 1
ATOM 2539 C CA . ALA A 1 329 ? -21.812 2.443 33.356 1.00 98.19 329 ALA A CA 1
ATOM 2540 C C . ALA A 1 329 ? -21.627 3.684 32.469 1.00 98.19 329 ALA A C 1
ATOM 2542 O O . ALA A 1 329 ? -21.488 3.551 31.256 1.00 98.19 329 ALA A O 1
ATOM 2543 N N . GLU A 1 330 ? -21.565 4.879 33.060 1.00 98.31 330 GLU A N 1
ATOM 2544 C CA . GLU A 1 330 ? -21.272 6.121 32.337 1.00 98.31 330 GLU A CA 1
ATOM 2545 C C . GLU A 1 330 ? -19.845 6.106 31.782 1.00 98.31 330 GLU A C 1
ATOM 2547 O O . GLU A 1 330 ? -19.665 6.340 30.591 1.00 98.31 330 GLU A O 1
ATOM 2552 N N . LYS A 1 331 ? -18.841 5.703 32.576 1.00 98.25 331 LYS A N 1
ATOM 2553 C CA . LYS A 1 331 ? -17.463 5.507 32.083 1.00 98.25 331 LYS A CA 1
ATOM 2554 C C . LYS A 1 331 ? -17.387 4.481 30.948 1.00 98.25 331 LYS A C 1
ATOM 2556 O O . LYS A 1 331 ? -16.687 4.721 29.969 1.00 98.25 331 LYS A O 1
ATOM 2561 N N . LYS A 1 332 ? -18.113 3.361 31.057 1.00 98.25 332 LYS A N 1
ATOM 2562 C CA . LYS A 1 332 ? -18.171 2.326 30.012 1.00 98.25 332 LYS A CA 1
ATOM 2563 C C . LYS A 1 332 ? -18.835 2.834 28.726 1.00 98.25 332 LYS A C 1
ATOM 2565 O O . LYS A 1 332 ? -18.330 2.533 27.651 1.00 98.25 332 LYS A O 1
ATOM 2570 N N . SER A 1 333 ? -19.922 3.607 28.830 1.00 98.25 333 SER A N 1
ATOM 2571 C CA . SER A 1 333 ? -20.567 4.262 27.678 1.00 98.25 333 SER A CA 1
ATOM 2572 C C . SER A 1 333 ? -19.599 5.242 27.010 1.00 98.25 333 SER A C 1
ATOM 2574 O O . SER A 1 333 ? -19.315 5.086 25.826 1.00 98.25 333 SER A O 1
ATOM 2576 N N . THR A 1 334 ? -18.984 6.161 27.767 1.00 98.19 334 THR A N 1
ATOM 2577 C CA . THR A 1 334 ? -18.008 7.125 27.228 1.00 98.19 334 THR A CA 1
ATOM 2578 C C . THR A 1 334 ? -16.835 6.435 26.528 1.00 98.19 334 THR A C 1
ATOM 2580 O O . THR A 1 334 ? -16.482 6.824 25.420 1.00 98.19 334 THR A O 1
ATOM 2583 N N . TYR A 1 335 ? -16.261 5.387 27.129 1.00 98.19 335 TYR A N 1
ATOM 2584 C CA . TYR A 1 335 ? -15.173 4.620 26.514 1.00 98.19 335 TYR A CA 1
ATOM 2585 C C . TYR A 1 335 ? -15.609 3.914 25.221 1.00 98.19 335 TYR A C 1
ATOM 2587 O O . TYR A 1 335 ? -14.890 3.954 24.230 1.00 98.19 335 TYR A O 1
ATOM 2595 N N . ALA A 1 336 ? -16.800 3.308 25.200 1.00 98.00 336 ALA A N 1
ATOM 2596 C CA . ALA A 1 336 ? -17.309 2.618 24.016 1.00 98.00 336 ALA A CA 1
ATOM 2597 C C . ALA A 1 336 ? -17.675 3.573 22.863 1.00 98.00 336 ALA A C 1
ATOM 2599 O O . ALA A 1 336 ? -17.562 3.185 21.702 1.00 98.00 336 ALA A O 1
ATOM 2600 N N . HIS A 1 337 ? -18.092 4.810 23.161 1.00 98.19 337 HIS A N 1
ATOM 2601 C CA . HIS A 1 337 ? -18.286 5.853 22.144 1.00 98.19 337 HIS A CA 1
ATOM 2602 C C . HIS A 1 337 ? -16.959 6.445 21.651 1.00 98.19 337 HIS A C 1
ATOM 2604 O O . HIS A 1 337 ? -16.862 6.770 20.473 1.00 98.19 337 HIS A O 1
ATOM 2610 N N . ALA A 1 338 ? -15.925 6.520 22.496 1.00 97.81 338 ALA A N 1
ATOM 2611 C CA . ALA A 1 338 ? -14.572 6.876 22.058 1.00 97.81 338 ALA A CA 1
ATOM 2612 C C . ALA A 1 338 ? -13.977 5.802 21.123 1.00 97.81 338 ALA A C 1
ATOM 2614 O O . ALA A 1 338 ? -13.570 6.130 20.016 1.00 97.81 338 ALA A O 1
ATOM 2615 N N . GLU A 1 339 ? -14.048 4.512 21.491 1.00 97.62 339 GLU A N 1
ATOM 2616 C CA . GLU A 1 339 ? -13.620 3.400 20.614 1.00 97.62 339 GLU A CA 1
ATOM 2617 C C . GLU A 1 339 ? -14.405 3.377 19.287 1.00 97.62 339 GLU A C 1
ATOM 2619 O O . GLU A 1 339 ? -13.882 2.946 18.258 1.00 97.62 339 GLU A O 1
ATOM 2624 N N . LEU A 1 340 ? -15.663 3.834 19.296 1.00 98.19 340 LEU A N 1
ATOM 2625 C CA . LEU A 1 340 ? -16.460 3.989 18.084 1.00 98.19 340 LEU A CA 1
ATOM 2626 C C . LEU A 1 340 ? -15.953 5.133 17.198 1.00 98.19 340 LEU A C 1
ATOM 2628 O O . LEU A 1 340 ? -15.779 4.897 16.007 1.00 98.19 340 LEU A O 1
ATOM 2632 N N . ALA A 1 341 ? -15.686 6.315 17.759 1.00 98.06 341 ALA A N 1
ATOM 2633 C CA . ALA A 1 341 ? -15.119 7.441 17.015 1.00 98.06 341 ALA A CA 1
ATOM 2634 C C . ALA A 1 341 ? -13.759 7.075 16.393 1.00 98.06 341 ALA A C 1
ATOM 2636 O O . ALA A 1 341 ? -13.614 7.155 15.177 1.00 98.06 341 ALA A O 1
ATOM 2637 N N . ASP A 1 342 ? -12.827 6.530 17.186 1.00 97.69 342 ASP A N 1
ATOM 2638 C CA . ASP A 1 342 ? -11.509 6.081 16.706 1.00 97.69 342 ASP A CA 1
ATOM 2639 C C . ASP A 1 342 ? -11.620 5.051 15.561 1.00 97.69 342 ASP A C 1
ATOM 2641 O O . ASP A 1 342 ? -10.777 4.985 14.664 1.00 97.69 342 ASP A O 1
ATOM 2645 N N . ALA A 1 343 ? -12.647 4.193 15.601 1.00 96.62 343 ALA A N 1
ATOM 2646 C CA . ALA A 1 343 ? -12.897 3.211 14.553 1.00 96.62 343 ALA A CA 1
ATOM 2647 C C . ALA A 1 343 ? -13.524 3.837 13.297 1.00 96.62 343 ALA A C 1
ATOM 2649 O O . ALA A 1 343 ? -13.202 3.388 12.198 1.00 96.62 343 ALA A O 1
ATOM 2650 N N . GLU A 1 344 ? -14.416 4.820 13.444 1.00 98.06 344 GLU A N 1
ATOM 2651 C CA . GLU A 1 344 ? -15.069 5.524 12.332 1.00 98.06 344 GLU A CA 1
ATOM 2652 C C . GLU A 1 344 ? -14.064 6.415 11.580 1.00 98.06 344 GLU A C 1
ATOM 2654 O O . GLU A 1 344 ? -13.996 6.322 10.355 1.00 98.06 344 GLU A O 1
ATOM 2659 N N . ASP A 1 345 ? -13.184 7.132 12.287 1.00 97.62 345 ASP A N 1
ATOM 2660 C CA . ASP A 1 345 ? -12.073 7.893 11.689 1.00 97.62 345 ASP A CA 1
ATOM 2661 C C . ASP A 1 345 ? -11.115 6.972 10.897 1.00 97.62 345 ASP A C 1
ATOM 2663 O O . ASP A 1 345 ? -10.660 7.299 9.795 1.00 97.62 345 ASP A O 1
ATOM 2667 N N . ALA A 1 346 ? -10.840 5.770 11.421 1.00 96.00 346 ALA A N 1
ATOM 2668 C CA . ALA A 1 346 ? -10.028 4.759 10.741 1.00 96.00 346 ALA A CA 1
ATOM 2669 C C . ALA A 1 346 ? -10.743 4.082 9.549 1.00 96.00 346 ALA A C 1
ATOM 2671 O O . ALA A 1 346 ? -10.073 3.632 8.615 1.00 96.00 346 ALA A O 1
ATOM 2672 N N . GLU A 1 347 ? -12.080 3.992 9.553 1.00 97.94 347 GLU A N 1
ATOM 2673 C CA . GLU A 1 347 ? -12.879 3.558 8.394 1.00 97.94 347 GLU A CA 1
ATOM 2674 C C . GLU A 1 347 ? -12.864 4.632 7.300 1.00 97.94 347 GLU A C 1
ATOM 2676 O O . GLU A 1 347 ? -12.584 4.303 6.149 1.00 97.94 347 GLU A O 1
ATOM 2681 N N . GLU A 1 348 ? -13.064 5.909 7.640 1.00 98.31 348 GLU A N 1
ATOM 2682 C CA . GLU A 1 348 ? -13.020 7.011 6.670 1.00 98.31 348 GLU A CA 1
ATOM 2683 C C . GLU A 1 348 ? -11.632 7.159 6.027 1.00 98.31 348 GLU A C 1
ATOM 2685 O O . GLU A 1 348 ? -11.520 7.235 4.801 1.00 98.31 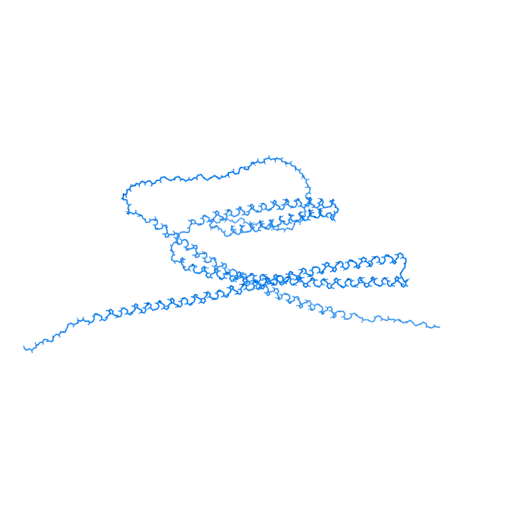348 GLU A O 1
ATOM 2690 N N . SER A 1 349 ? -10.564 7.119 6.830 1.00 97.25 349 SER A N 1
ATOM 2691 C CA . SER A 1 349 ? -9.184 7.161 6.330 1.00 97.25 349 SER A CA 1
ATOM 2692 C C . SER A 1 349 ? -8.881 6.004 5.365 1.00 97.25 349 SER A C 1
ATOM 2694 O O . SER A 1 349 ? -8.362 6.227 4.269 1.00 97.25 349 SER A O 1
ATOM 2696 N N . ALA A 1 350 ? -9.291 4.776 5.708 1.00 95.12 350 ALA A N 1
ATOM 2697 C CA . ALA A 1 350 ? -9.095 3.607 4.849 1.00 95.12 350 ALA A CA 1
ATOM 2698 C C . ALA A 1 350 ? -9.928 3.667 3.552 1.00 95.12 350 ALA A C 1
ATOM 2700 O O . ALA A 1 350 ? -9.423 3.308 2.490 1.00 95.12 350 ALA A O 1
ATOM 2701 N N . ILE A 1 351 ? -11.169 4.167 3.603 1.00 96.50 351 ILE A N 1
ATOM 2702 C CA . ILE A 1 351 ? -12.009 4.379 2.410 1.00 96.50 351 ILE A CA 1
ATOM 2703 C C . ILE A 1 351 ? -11.382 5.424 1.477 1.00 96.50 351 ILE A C 1
ATOM 2705 O O . ILE A 1 351 ? -11.350 5.223 0.262 1.00 96.50 351 ILE A O 1
ATOM 2709 N N . ASN A 1 352 ? -10.856 6.523 2.023 1.00 97.38 352 ASN A N 1
ATOM 2710 C CA . ASN A 1 352 ? -10.183 7.553 1.233 1.00 97.38 352 ASN A CA 1
ATOM 2711 C C . ASN A 1 352 ? -8.879 7.027 0.605 1.00 97.38 352 ASN A C 1
ATOM 2713 O O . ASN A 1 352 ? -8.625 7.288 -0.571 1.00 97.38 352 ASN A O 1
ATOM 2717 N N . ALA A 1 353 ? -8.100 6.224 1.337 1.00 95.19 353 ALA A N 1
ATOM 2718 C CA . ALA A 1 353 ? -6.916 5.551 0.802 1.00 95.19 353 ALA A CA 1
ATOM 2719 C C . ALA A 1 353 ? -7.267 4.579 -0.341 1.00 95.19 353 ALA A C 1
ATOM 2721 O O . ALA A 1 353 ? -6.659 4.653 -1.407 1.00 95.19 353 ALA A O 1
ATOM 2722 N N . ALA A 1 354 ? -8.291 3.734 -0.165 1.00 95.25 354 ALA A N 1
ATOM 2723 C CA . ALA A 1 354 ? -8.774 2.819 -1.203 1.00 95.25 354 ALA A CA 1
ATOM 2724 C C . ALA A 1 354 ? -9.261 3.561 -2.454 1.00 95.25 354 ALA A C 1
ATOM 2726 O O . ALA A 1 354 ? -8.957 3.167 -3.578 1.00 95.25 354 ALA A O 1
ATOM 2727 N N . ARG A 1 355 ? -9.966 4.683 -2.273 1.00 97.50 355 ARG A N 1
ATOM 2728 C CA . ARG A 1 355 ? -10.430 5.520 -3.384 1.00 97.50 355 ARG A CA 1
ATOM 2729 C C . ARG A 1 355 ? -9.278 6.134 -4.181 1.00 97.50 355 ARG A C 1
ATOM 2731 O O . ARG A 1 355 ? -9.357 6.158 -5.406 1.00 97.50 355 ARG A O 1
ATOM 2738 N N . ASN A 1 356 ? -8.239 6.621 -3.506 1.00 96.88 356 ASN A N 1
ATOM 2739 C CA . ASN A 1 356 ? -7.064 7.184 -4.171 1.00 96.88 356 ASN A CA 1
ATOM 2740 C C . ASN A 1 356 ? -6.276 6.092 -4.909 1.00 96.88 356 ASN A C 1
ATOM 2742 O O . ASN A 1 356 ? -5.974 6.258 -6.085 1.00 96.88 356 ASN A O 1
ATOM 2746 N N . ALA A 1 357 ? -6.040 4.944 -4.266 1.00 93.88 357 ALA A N 1
ATOM 2747 C CA . ALA A 1 357 ? -5.335 3.821 -4.881 1.00 93.88 357 ALA A CA 1
ATOM 2748 C C . ALA A 1 357 ? -6.078 3.252 -6.110 1.00 93.88 357 ALA A C 1
ATOM 2750 O O . ALA A 1 357 ? -5.440 2.920 -7.106 1.00 93.88 357 ALA A O 1
ATOM 2751 N N . ASN A 1 358 ? -7.417 3.208 -6.085 1.00 95.62 358 ASN A N 1
ATOM 2752 C CA . ASN A 1 358 ? -8.225 2.867 -7.263 1.00 95.62 358 ASN A CA 1
ATOM 2753 C C . ASN A 1 358 ? -8.039 3.882 -8.405 1.00 95.62 358 ASN A C 1
ATOM 2755 O O . ASN A 1 358 ? -7.870 3.475 -9.550 1.00 95.62 358 ASN A O 1
ATOM 2759 N N . ALA A 1 359 ? -8.026 5.187 -8.111 1.00 97.56 359 ALA A N 1
ATOM 2760 C CA . ALA A 1 359 ? -7.796 6.214 -9.130 1.00 97.56 359 ALA A CA 1
ATOM 2761 C C . ALA A 1 359 ? -6.383 6.122 -9.740 1.00 97.56 359 ALA A C 1
ATOM 2763 O O . ALA A 1 359 ? -6.227 6.241 -10.954 1.00 97.56 359 ALA A O 1
ATOM 2764 N N . ASP A 1 360 ? -5.360 5.845 -8.925 1.00 94.75 360 ASP A N 1
ATOM 2765 C CA . ASP A 1 360 ? -3.992 5.616 -9.406 1.00 94.75 360 ASP A CA 1
ATOM 2766 C C . ASP A 1 360 ? -3.891 4.348 -10.275 1.00 94.75 360 ASP A C 1
ATOM 2768 O O . ASP A 1 360 ? -3.153 4.334 -11.264 1.00 94.75 360 ASP A O 1
ATOM 2772 N N . ALA A 1 361 ? -4.656 3.297 -9.951 1.00 95.38 361 ALA A N 1
ATOM 2773 C CA . ALA A 1 361 ? -4.757 2.087 -10.764 1.00 95.38 361 ALA A CA 1
ATOM 2774 C C . ALA A 1 361 ? -5.438 2.345 -12.119 1.00 95.38 361 ALA A C 1
ATOM 2776 O O . ALA A 1 361 ? -4.890 1.936 -13.140 1.00 95.38 361 ALA A O 1
ATOM 2777 N N . GLU A 1 362 ? -6.556 3.080 -12.149 1.00 96.56 362 GLU A N 1
ATOM 2778 C CA . GLU A 1 362 ? -7.230 3.496 -13.392 1.00 96.56 362 GLU A CA 1
ATOM 2779 C C . GLU A 1 362 ? -6.300 4.334 -14.293 1.00 96.56 362 GLU A C 1
ATOM 2781 O O . GLU A 1 362 ? -6.233 4.116 -15.505 1.00 96.56 362 GLU A O 1
ATOM 2786 N N . ILE A 1 363 ? -5.528 5.263 -13.710 1.00 97.31 363 ILE A N 1
ATOM 2787 C CA . ILE A 1 363 ? -4.539 6.066 -14.448 1.00 97.31 363 ILE A CA 1
ATOM 2788 C C . ILE A 1 363 ? -3.423 5.176 -15.010 1.00 97.31 363 ILE A C 1
ATOM 2790 O O . ILE A 1 363 ? -3.053 5.319 -16.177 1.00 97.31 363 ILE A O 1
ATOM 2794 N N . ALA A 1 364 ? -2.881 4.257 -14.207 1.00 94.25 364 ALA A N 1
ATOM 2795 C CA . ALA A 1 364 ? -1.803 3.371 -14.639 1.00 94.25 364 ALA A CA 1
ATOM 2796 C C . ALA A 1 364 ? -2.259 2.373 -15.721 1.00 94.25 364 ALA A C 1
ATOM 2798 O O . ALA A 1 364 ? -1.508 2.122 -16.664 1.00 94.25 364 ALA A O 1
ATOM 2799 N N . GLU A 1 365 ? -3.488 1.855 -15.635 1.00 94.62 365 GLU A N 1
ATOM 2800 C CA . GLU A 1 365 ? -4.110 1.042 -16.685 1.00 94.62 365 GLU A CA 1
ATOM 2801 C C . GLU A 1 365 ? -4.262 1.849 -17.982 1.00 94.62 365 GLU A C 1
ATOM 2803 O O . GLU A 1 365 ? -3.781 1.415 -19.029 1.00 94.62 365 GLU A O 1
ATOM 2808 N N . GLY A 1 366 ? -4.815 3.066 -17.912 1.00 95.44 366 GLY A N 1
ATOM 2809 C CA . GLY A 1 366 ? -4.942 3.960 -19.068 1.00 95.44 366 GLY A CA 1
ATOM 2810 C C . GLY A 1 366 ? -3.601 4.309 -19.727 1.00 95.44 366 GLY A C 1
ATOM 2811 O O . GLY A 1 366 ? -3.511 4.348 -20.955 1.00 95.44 366 GLY A O 1
ATOM 2812 N N . MET A 1 367 ? -2.539 4.501 -18.935 1.00 96.06 367 MET A N 1
ATOM 2813 C CA . MET A 1 367 ? -1.172 4.663 -19.446 1.00 96.06 367 MET A CA 1
ATOM 2814 C C . MET A 1 367 ? -0.649 3.393 -20.130 1.00 96.06 367 MET A C 1
ATOM 2816 O O . MET A 1 367 ? -0.050 3.496 -21.196 1.00 96.06 367 MET A O 1
ATOM 2820 N N . SER A 1 368 ? -0.879 2.210 -19.552 1.00 94.75 368 SER A N 1
ATOM 2821 C CA . SER A 1 368 ? -0.434 0.937 -20.136 1.00 94.75 368 SER A CA 1
ATOM 2822 C C . SER A 1 368 ? -1.149 0.607 -21.447 1.00 94.75 368 SER A C 1
ATOM 2824 O O . SER A 1 368 ? -0.499 0.126 -22.372 1.00 94.75 368 SER A O 1
ATOM 2826 N N . VAL A 1 369 ? -2.450 0.901 -21.552 1.00 95.12 369 VAL A N 1
ATOM 2827 C CA . VAL A 1 369 ? -3.201 0.780 -22.811 1.00 95.12 369 VAL A CA 1
ATOM 2828 C C . VAL A 1 369 ? -2.662 1.776 -23.839 1.00 95.12 369 VAL A C 1
ATOM 2830 O O . VAL A 1 369 ? -2.289 1.368 -24.928 1.00 95.12 369 VAL A O 1
ATOM 2833 N N . SER A 1 370 ? -2.487 3.048 -23.462 1.00 95.06 370 SER A N 1
ATOM 2834 C CA . SER A 1 370 ? -1.967 4.081 -24.376 1.00 95.06 370 SER A CA 1
ATOM 2835 C C . SER A 1 370 ? -0.552 3.786 -24.895 1.00 95.06 370 SER A C 1
ATOM 2837 O O . SER A 1 370 ? -0.225 4.168 -26.014 1.00 95.06 370 SER A O 1
ATOM 2839 N N . ALA A 1 371 ? 0.304 3.148 -24.090 1.00 93.56 371 ALA A N 1
ATOM 2840 C CA . ALA A 1 371 ? 1.633 2.711 -24.520 1.00 93.56 371 ALA A CA 1
ATOM 2841 C C . ALA A 1 371 ? 1.555 1.503 -25.469 1.00 93.56 371 ALA A C 1
ATOM 2843 O O . ALA A 1 371 ? 2.269 1.461 -26.465 1.00 93.56 371 ALA A O 1
ATOM 2844 N N . ALA A 1 372 ? 0.664 0.545 -25.193 1.00 91.69 372 ALA A N 1
ATOM 2845 C CA . ALA A 1 372 ? 0.445 -0.602 -26.069 1.00 91.69 372 ALA A CA 1
ATOM 2846 C C . ALA A 1 372 ? -0.174 -0.208 -27.423 1.00 91.69 372 ALA A C 1
ATOM 2848 O O . ALA A 1 372 ? 0.208 -0.787 -28.434 1.00 91.69 372 ALA A O 1
ATOM 2849 N N . ASP A 1 373 ? -1.080 0.774 -27.450 1.00 94.31 373 ASP A N 1
ATOM 2850 C CA . ASP A 1 373 ? -1.681 1.286 -28.687 1.00 94.31 373 ASP A CA 1
ATOM 2851 C C . ASP A 1 373 ? -0.618 1.953 -29.580 1.00 94.31 373 ASP A C 1
ATOM 2853 O O . ASP A 1 373 ? -0.532 1.630 -30.760 1.00 94.31 373 ASP A O 1
ATOM 2857 N N . ARG A 1 374 ? 0.263 2.795 -29.009 1.00 93.50 374 ARG A N 1
ATOM 2858 C CA . ARG A 1 374 ? 1.401 3.390 -29.746 1.00 93.50 374 ARG A CA 1
ATOM 2859 C C . ARG A 1 374 ? 2.325 2.335 -30.341 1.00 93.50 374 ARG A C 1
ATOM 2861 O O . ARG A 1 374 ? 2.657 2.433 -31.511 1.00 93.50 374 ARG A O 1
ATOM 2868 N N . TYR A 1 375 ? 2.659 1.308 -29.561 1.00 92.00 375 TYR A N 1
ATOM 2869 C CA . TYR A 1 375 ? 3.505 0.208 -30.022 1.00 92.00 375 TYR A CA 1
ATOM 2870 C C . TYR A 1 375 ? 2.911 -0.543 -31.221 1.00 92.00 375 TYR A C 1
ATOM 2872 O O . TYR A 1 375 ? 3.639 -1.026 -32.083 1.00 92.00 375 TYR A O 1
ATOM 2880 N N . VAL A 1 376 ? 1.580 -0.642 -31.302 1.00 92.75 376 VAL A N 1
ATOM 2881 C CA . VAL A 1 376 ? 0.905 -1.214 -32.474 1.00 92.75 376 VAL A CA 1
ATOM 2882 C C . VAL A 1 376 ? 0.918 -0.234 -33.650 1.00 92.75 376 VAL A C 1
ATOM 2884 O O . VAL A 1 376 ? 1.270 -0.651 -34.751 1.00 92.75 376 VAL A O 1
ATOM 2887 N N . ASP A 1 377 ? 0.603 1.046 -33.425 1.00 92.62 377 ASP A N 1
ATOM 2888 C CA . ASP A 1 377 ? 0.637 2.087 -34.466 1.00 92.62 377 ASP A CA 1
ATOM 2889 C C . ASP A 1 377 ? 2.039 2.211 -35.108 1.00 92.62 377 ASP A C 1
ATOM 2891 O O . ASP A 1 377 ? 2.151 2.302 -36.334 1.00 92.62 377 ASP A O 1
ATOM 2895 N N . ASP A 1 378 ? 3.110 2.163 -34.307 1.00 90.31 378 ASP A N 1
ATOM 2896 C CA . ASP A 1 378 ? 4.495 2.279 -34.779 1.00 90.31 378 ASP A CA 1
ATOM 2897 C C . ASP A 1 378 ? 4.977 0.994 -35.492 1.00 90.31 378 ASP A C 1
ATOM 2899 O O . ASP A 1 378 ? 5.680 1.097 -36.502 1.00 90.31 378 ASP A O 1
ATOM 2903 N N . ILE A 1 379 ? 4.525 -0.208 -35.089 1.00 88.25 379 ILE A N 1
ATOM 2904 C CA . ILE A 1 379 ? 4.714 -1.439 -35.889 1.00 88.25 379 ILE A CA 1
ATOM 2905 C C . ILE A 1 379 ? 3.996 -1.328 -37.240 1.00 88.25 379 ILE A C 1
ATOM 2907 O O . ILE A 1 379 ? 4.604 -1.600 -38.276 1.00 88.25 379 ILE A O 1
ATOM 2911 N N . GLU A 1 380 ? 2.716 -0.940 -37.258 1.00 92.38 380 GLU A N 1
ATOM 2912 C CA . GLU A 1 380 ? 1.946 -0.829 -38.505 1.00 92.38 380 GLU A CA 1
ATOM 2913 C C . GLU A 1 380 ? 2.578 0.207 -39.453 1.00 92.38 380 GLU A C 1
ATOM 2915 O O . GLU A 1 380 ? 2.670 -0.027 -40.662 1.00 92.38 380 GLU A O 1
ATOM 2920 N N . ALA A 1 381 ? 3.095 1.318 -38.919 1.00 92.06 381 ALA A N 1
ATOM 2921 C CA . ALA A 1 381 ? 3.840 2.310 -39.689 1.00 92.06 381 ALA A CA 1
ATOM 2922 C C . ALA A 1 381 ? 5.146 1.743 -40.281 1.00 92.06 381 ALA A C 1
ATOM 2924 O O . ALA A 1 381 ? 5.431 1.976 -41.461 1.00 92.06 381 ALA A O 1
ATOM 2925 N N . GLN A 1 382 ? 5.914 0.970 -39.503 1.00 86.81 382 GLN A N 1
ATOM 2926 C CA . GLN A 1 382 ? 7.135 0.306 -39.974 1.00 86.81 382 GLN A CA 1
ATOM 2927 C C . GLN A 1 382 ? 6.848 -0.751 -41.051 1.00 86.81 382 GLN A C 1
ATOM 2929 O O . GLN A 1 382 ? 7.554 -0.791 -42.059 1.00 86.81 382 GLN A O 1
ATOM 2934 N N . GLU A 1 383 ? 5.798 -1.568 -40.901 1.00 91.38 383 GLU A N 1
ATOM 2935 C CA . GLU A 1 383 ? 5.393 -2.543 -41.924 1.00 91.38 383 GLU A CA 1
ATOM 2936 C C . GLU A 1 383 ? 4.990 -1.850 -43.235 1.00 91.38 383 GLU A C 1
ATOM 2938 O O . GLU A 1 383 ? 5.433 -2.252 -44.315 1.00 91.38 383 GLU A O 1
ATOM 2943 N N . VAL A 1 384 ? 4.203 -0.769 -43.161 1.00 94.44 384 VAL A N 1
ATOM 2944 C CA . VAL A 1 384 ? 3.808 0.024 -44.339 1.00 94.44 384 VAL A CA 1
ATOM 2945 C C . VAL A 1 384 ? 5.023 0.660 -45.022 1.00 94.44 384 VAL A C 1
ATOM 2947 O O . VAL A 1 384 ? 5.103 0.638 -46.254 1.00 94.44 384 VAL A O 1
ATOM 2950 N N . GLN A 1 385 ? 5.988 1.182 -44.259 1.00 91.25 385 GLN A N 1
ATOM 2951 C CA . GLN A 1 385 ? 7.229 1.717 -44.821 1.00 91.25 385 GLN A CA 1
ATOM 2952 C C . GLN A 1 385 ? 8.069 0.614 -45.486 1.00 91.25 385 GLN A C 1
ATOM 2954 O O . GLN A 1 385 ? 8.514 0.792 -46.618 1.00 91.25 385 GLN A O 1
ATOM 2959 N N . ALA A 1 386 ? 8.232 -0.545 -44.842 1.00 90.12 386 ALA A N 1
ATOM 2960 C CA . ALA A 1 386 ? 8.989 -1.667 -45.395 1.00 90.12 386 ALA A CA 1
ATOM 2961 C C . ALA A 1 386 ? 8.379 -2.207 -46.703 1.00 90.12 386 ALA A C 1
ATOM 2963 O O . ALA A 1 386 ? 9.115 -2.573 -47.621 1.00 90.12 386 ALA A O 1
ATOM 2964 N N . ILE A 1 387 ? 7.046 -2.222 -46.823 1.00 92.44 387 ILE A N 1
ATOM 2965 C CA . ILE A 1 387 ? 6.349 -2.567 -48.074 1.00 92.44 387 ILE A CA 1
ATOM 2966 C C . ILE A 1 387 ? 6.645 -1.524 -49.162 1.00 92.44 387 ILE A C 1
ATOM 2968 O O . ILE A 1 387 ? 6.993 -1.898 -50.282 1.00 92.44 387 ILE A O 1
ATOM 2972 N N . ALA A 1 388 ? 6.570 -0.228 -48.841 1.00 93.56 388 ALA A N 1
ATOM 2973 C CA . ALA A 1 388 ? 6.867 0.840 -49.798 1.00 93.56 388 ALA A CA 1
ATOM 2974 C C . ALA A 1 388 ? 8.326 0.793 -50.295 1.00 93.56 388 ALA A C 1
ATOM 2976 O O . ALA A 1 388 ? 8.574 0.905 -51.495 1.00 93.56 388 ALA A O 1
ATOM 2977 N N . GLU A 1 389 ? 9.290 0.553 -49.401 1.00 92.38 389 GLU A N 1
ATOM 2978 C CA . GLU A 1 389 ? 10.705 0.393 -49.759 1.00 92.38 389 GLU A CA 1
ATOM 2979 C C . GLU A 1 389 ? 10.949 -0.850 -50.637 1.00 92.38 389 GLU A C 1
ATOM 2981 O O . GLU A 1 389 ? 11.762 -0.801 -51.564 1.00 92.38 389 GLU A O 1
ATOM 2986 N N . GLN A 1 390 ? 10.227 -1.954 -50.406 1.00 90.38 390 GLN A N 1
ATOM 2987 C CA . GLN A 1 390 ? 10.284 -3.136 -51.276 1.00 90.38 390 GLN A CA 1
ATOM 2988 C C . GLN A 1 390 ? 9.702 -2.867 -52.670 1.00 90.38 390 GLN A C 1
ATOM 2990 O O . GLN A 1 390 ? 10.287 -3.314 -53.661 1.00 90.38 390 GLN A O 1
ATOM 2995 N N . ASP A 1 391 ? 8.592 -2.135 -52.772 1.00 93.62 391 ASP A N 1
ATOM 2996 C CA . ASP A 1 391 ? 7.989 -1.755 -54.056 1.00 93.62 391 ASP A CA 1
ATOM 2997 C C . ASP A 1 391 ? 8.901 -0.799 -54.851 1.00 93.62 391 ASP A C 1
ATOM 2999 O O . ASP A 1 391 ? 9.068 -0.967 -56.065 1.00 93.62 391 ASP A O 1
ATOM 3003 N N . GLU A 1 392 ? 9.569 0.156 -54.190 1.00 93.75 392 GLU A N 1
ATOM 3004 C CA . GLU A 1 392 ? 10.583 1.009 -54.828 1.00 93.75 392 GLU A CA 1
ATOM 3005 C C . GLU A 1 392 ? 11.780 0.193 -55.339 1.00 93.75 392 GLU A C 1
ATOM 3007 O O . GLU A 1 392 ? 12.200 0.367 -56.488 1.00 93.75 392 GLU A O 1
ATOM 3012 N N . GLN A 1 393 ? 12.295 -0.753 -54.544 1.00 90.31 393 GLN A N 1
ATOM 3013 C CA . GLN A 1 393 ? 13.388 -1.643 -54.958 1.00 90.31 393 GLN A CA 1
ATOM 3014 C C . GLN A 1 393 ? 12.997 -2.531 -56.149 1.00 90.31 393 GLN A C 1
ATOM 3016 O O . GLN A 1 393 ? 13.772 -2.659 -57.100 1.00 90.31 393 GLN A O 1
ATOM 3021 N N . GLN A 1 394 ? 11.789 -3.105 -56.152 1.00 92.00 394 GLN A N 1
ATOM 3022 C CA . GLN A 1 394 ? 11.278 -3.882 -57.287 1.00 92.00 394 GLN A CA 1
ATOM 3023 C C . GLN A 1 394 ? 11.121 -3.019 -58.547 1.00 92.00 394 GLN A C 1
ATOM 3025 O O . GLN A 1 394 ? 11.499 -3.446 -59.640 1.00 92.00 394 GLN A O 1
ATOM 3030 N N . THR A 1 395 ? 10.632 -1.784 -58.404 1.00 92.44 395 THR A N 1
ATOM 3031 C CA . THR A 1 395 ? 10.478 -0.836 -59.520 1.00 92.44 395 THR A CA 1
ATOM 3032 C C . THR A 1 395 ? 11.836 -0.412 -60.095 1.00 92.44 395 THR A C 1
ATOM 3034 O O . THR A 1 395 ? 11.999 -0.320 -61.317 1.00 92.44 395 THR A O 1
ATOM 3037 N N . ALA A 1 396 ? 12.843 -0.214 -59.239 1.00 91.69 396 ALA A N 1
ATOM 3038 C CA . ALA A 1 396 ? 14.214 0.079 -59.652 1.00 91.69 396 ALA A CA 1
ATOM 3039 C C . ALA A 1 396 ? 14.867 -1.106 -60.389 1.00 91.69 396 ALA A C 1
ATOM 3041 O O . ALA A 1 396 ? 15.481 -0.905 -61.437 1.00 91.69 396 ALA A O 1
ATOM 3042 N N . LEU A 1 397 ? 14.688 -2.338 -59.897 1.00 90.81 397 LEU A N 1
ATOM 3043 C CA . LEU A 1 397 ? 15.182 -3.558 -60.550 1.00 90.81 397 LEU A CA 1
ATOM 3044 C C . LEU A 1 397 ? 14.525 -3.791 -61.917 1.00 90.81 397 LEU A C 1
ATOM 3046 O O . LEU A 1 397 ? 15.224 -4.068 -62.890 1.00 90.81 397 LEU A O 1
ATOM 3050 N N . ALA A 1 398 ? 13.204 -3.615 -62.022 1.00 89.94 398 ALA A N 1
ATOM 3051 C CA . ALA A 1 398 ? 12.490 -3.713 -63.297 1.00 89.94 398 ALA A CA 1
ATOM 3052 C C . ALA A 1 398 ? 12.978 -2.659 -64.310 1.00 89.94 398 ALA A C 1
ATOM 3054 O O . ALA A 1 398 ? 13.131 -2.953 -65.496 1.00 89.94 398 ALA A O 1
ATOM 3055 N N . SER A 1 399 ? 13.287 -1.448 -63.834 1.00 89.38 399 SER A N 1
ATOM 3056 C CA . SER A 1 399 ? 13.867 -0.386 -64.664 1.00 89.38 399 SER A CA 1
ATOM 3057 C C . SER A 1 399 ? 15.270 -0.754 -65.162 1.00 89.38 399 SER A C 1
ATOM 3059 O O . SER A 1 399 ? 15.553 -0.569 -66.343 1.00 89.38 399 SER A O 1
ATOM 3061 N N . GLN A 1 400 ? 16.131 -1.327 -64.310 1.00 83.94 400 GLN A N 1
ATOM 3062 C CA . GLN A 1 400 ? 17.465 -1.797 -64.715 1.00 83.94 400 GLN A CA 1
ATOM 3063 C C . GLN A 1 400 ? 17.385 -2.904 -65.776 1.00 83.94 400 GLN A C 1
ATOM 3065 O O . GLN A 1 400 ? 18.050 -2.799 -66.802 1.00 83.94 400 GLN A O 1
ATOM 3070 N N . GLN A 1 401 ? 16.512 -3.899 -65.587 1.00 80.44 401 GLN A N 1
ATOM 3071 C CA . GLN A 1 401 ? 16.303 -4.969 -66.571 1.00 80.44 401 GLN A CA 1
ATOM 3072 C C . GLN A 1 401 ? 15.829 -4.430 -67.930 1.00 80.44 401 GLN A C 1
ATOM 3074 O O . GLN A 1 401 ? 16.327 -4.862 -68.964 1.00 80.44 401 GLN A O 1
ATOM 3079 N N . SER A 1 402 ? 14.936 -3.432 -67.943 1.00 79.50 402 SER A N 1
ATOM 3080 C CA . SER A 1 402 ? 14.461 -2.832 -69.200 1.00 79.50 402 SER A CA 1
ATOM 3081 C C . SER A 1 402 ? 15.544 -2.093 -69.999 1.00 79.50 402 SER A C 1
ATOM 3083 O O . SER A 1 402 ? 15.417 -1.969 -71.213 1.00 79.50 402 SER A O 1
ATOM 3085 N N . VAL A 1 403 ? 16.616 -1.627 -69.345 1.00 75.31 403 VAL A N 1
ATOM 3086 C CA . VAL A 1 403 ? 17.746 -0.964 -70.019 1.00 75.31 403 VAL A CA 1
ATOM 3087 C C . VAL A 1 403 ? 18.692 -1.986 -70.663 1.00 75.31 403 VAL A C 1
ATOM 3089 O O . VAL A 1 403 ? 19.230 -1.715 -71.733 1.00 75.31 403 VAL A O 1
ATOM 3092 N N . GLU A 1 404 ? 18.865 -3.169 -70.064 1.00 68.00 404 GLU A N 1
ATOM 3093 C CA . GLU A 1 404 ? 19.707 -4.237 -70.631 1.00 68.00 404 GLU A CA 1
ATOM 3094 C C . GLU A 1 404 ? 19.104 -4.850 -71.912 1.00 68.00 404 GLU A C 1
ATOM 3096 O O . GLU A 1 404 ? 19.845 -5.204 -72.833 1.00 68.00 404 GLU A O 1
ATOM 3101 N N . ASP A 1 405 ? 17.772 -4.930 -72.013 1.00 64.44 405 ASP A N 1
ATOM 3102 C CA . ASP A 1 405 ? 17.090 -5.421 -73.221 1.00 64.44 405 ASP A CA 1
ATOM 3103 C C . ASP A 1 405 ? 17.233 -4.446 -74.418 1.00 64.44 405 ASP A C 1
ATOM 3105 O O . ASP A 1 405 ? 17.464 -4.891 -75.546 1.00 64.44 405 ASP A O 1
ATOM 3109 N N . ASP A 1 406 ? 17.184 -3.125 -74.185 1.00 60.34 406 ASP A N 1
ATOM 3110 C CA . ASP A 1 406 ? 17.309 -2.085 -75.229 1.00 60.34 406 ASP A CA 1
ATOM 3111 C C . ASP A 1 406 ? 18.734 -1.986 -75.831 1.00 60.34 406 ASP A C 1
ATOM 3113 O O . ASP A 1 406 ? 18.898 -1.606 -76.998 1.00 60.34 40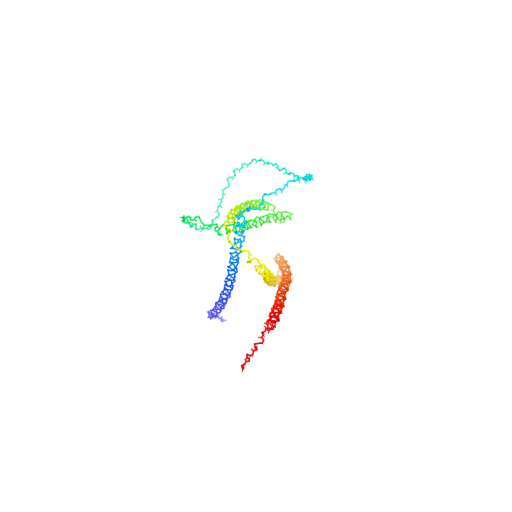6 ASP A O 1
ATOM 3117 N N . GLU A 1 407 ? 19.789 -2.340 -75.082 1.00 57.88 407 GLU A N 1
ATOM 3118 C CA . GLU A 1 407 ? 21.162 -2.381 -75.620 1.00 57.88 407 GLU A CA 1
ATOM 3119 C C . GLU A 1 407 ? 21.389 -3.589 -76.552 1.00 57.88 407 GLU A C 1
ATOM 3121 O O . GLU A 1 407 ? 22.147 -3.500 -77.524 1.00 57.88 407 GLU A O 1
ATOM 3126 N N . ASN A 1 408 ? 20.685 -4.701 -76.322 1.00 55.28 408 ASN A N 1
ATOM 3127 C CA . ASN A 1 408 ? 20.865 -5.953 -77.064 1.00 55.28 408 ASN A CA 1
ATOM 3128 C C . ASN A 1 408 ? 20.231 -5.918 -78.476 1.00 55.28 408 ASN A C 1
ATOM 3130 O O . ASN A 1 408 ? 20.672 -6.628 -79.385 1.00 55.28 408 ASN A O 1
ATOM 3134 N N . GLU A 1 409 ? 19.246 -5.042 -78.720 1.00 55.56 409 GLU A N 1
ATOM 3135 C CA . GLU A 1 409 ? 18.679 -4.838 -80.066 1.00 55.56 409 GLU A CA 1
ATOM 3136 C C . GLU A 1 409 ? 19.627 -4.090 -81.032 1.00 55.56 409 GLU A C 1
ATOM 3138 O O . GLU A 1 409 ? 19.415 -4.113 -82.250 1.00 55.56 409 GLU A O 1
ATOM 3143 N N . GLN A 1 410 ? 20.709 -3.463 -80.545 1.00 54.19 410 GLN A N 1
ATOM 3144 C CA . GLN A 1 410 ? 21.628 -2.700 -81.404 1.00 54.19 410 GLN A CA 1
ATOM 3145 C C . GLN A 1 410 ? 22.727 -3.551 -82.074 1.00 54.19 410 GLN A C 1
ATOM 3147 O O . GLN A 1 410 ? 23.256 -3.138 -83.109 1.00 54.19 410 GLN A O 1
ATOM 3152 N N . GLU A 1 411 ? 23.038 -4.760 -81.583 1.00 54.16 411 GLU A N 1
ATOM 3153 C CA . GLU A 1 411 ? 24.136 -5.591 -82.126 1.00 54.16 411 GLU A CA 1
ATOM 3154 C C . GLU A 1 411 ? 23.734 -6.497 -83.320 1.00 54.16 411 GLU A C 1
ATOM 3156 O O . GLU A 1 411 ? 24.545 -7.272 -83.829 1.00 54.16 411 GLU A O 1
ATOM 3161 N N . THR A 1 412 ? 22.493 -6.417 -83.825 1.00 57.47 412 THR A N 1
ATOM 3162 C CA . THR A 1 412 ? 22.027 -7.263 -84.954 1.00 57.47 412 THR A CA 1
ATOM 3163 C C . THR A 1 412 ? 22.049 -6.609 -86.342 1.00 57.47 412 THR A C 1
ATOM 3165 O O . THR A 1 412 ? 21.682 -7.261 -87.327 1.00 57.47 412 THR A O 1
ATOM 3168 N N . GLN A 1 413 ? 22.520 -5.365 -86.478 1.00 56.22 413 GLN A N 1
ATOM 3169 C CA . GLN A 1 413 ? 22.689 -4.720 -87.788 1.00 56.22 413 GLN A CA 1
ATOM 3170 C C . GLN A 1 413 ? 24.110 -4.935 -88.353 1.00 56.22 413 GLN A C 1
ATOM 3172 O O . GLN A 1 413 ? 25.097 -4.850 -87.640 1.00 56.22 413 GLN A O 1
ATOM 3177 N N . GLU A 1 414 ? 24.195 -5.208 -89.664 1.00 55.25 414 GLU A N 1
ATOM 3178 C CA . GLU A 1 414 ? 25.420 -5.500 -90.446 1.00 55.25 414 GLU A CA 1
ATOM 3179 C C . GLU A 1 414 ? 26.036 -6.920 -90.372 1.00 55.25 414 GLU A C 1
ATOM 3181 O O . GLU A 1 414 ? 27.244 -7.106 -90.227 1.00 55.25 414 GLU A O 1
ATOM 3186 N N . ARG A 1 415 ? 25.246 -7.953 -90.711 1.00 53.25 415 ARG A N 1
ATOM 3187 C CA . ARG A 1 415 ? 25.812 -9.120 -91.427 1.00 53.25 415 ARG A CA 1
ATOM 3188 C C . ARG A 1 415 ? 25.833 -8.862 -92.945 1.00 53.25 415 ARG A C 1
ATOM 3190 O O . ARG A 1 415 ? 24.761 -8.805 -93.550 1.00 53.25 415 ARG A O 1
ATOM 3197 N N . PRO A 1 416 ? 27.007 -8.735 -93.598 1.00 55.38 416 PRO A N 1
ATOM 3198 C CA . PRO A 1 416 ? 27.081 -8.447 -95.029 1.00 55.38 416 PRO A CA 1
ATOM 3199 C C . PRO A 1 416 ? 26.591 -9.626 -95.881 1.00 55.38 416 PRO A C 1
ATOM 3201 O O . PRO A 1 416 ? 26.970 -10.780 -95.673 1.00 55.38 416 PRO A O 1
ATOM 3204 N N . ALA A 1 417 ? 25.764 -9.327 -96.885 1.00 59.84 417 ALA A N 1
ATOM 3205 C CA . ALA A 1 417 ? 25.191 -10.328 -97.778 1.00 59.84 417 ALA A CA 1
ATOM 3206 C C . ALA A 1 417 ? 26.255 -10.954 -98.702 1.00 59.84 417 ALA A C 1
ATOM 3208 O O . ALA A 1 417 ? 26.779 -10.304 -99.610 1.00 59.84 417 ALA A O 1
ATOM 3209 N N . ILE A 1 418 ? 26.533 -12.245 -98.505 1.00 59.09 418 ILE A N 1
ATOM 3210 C CA . ILE A 1 418 ? 27.428 -13.029 -99.365 1.00 59.09 418 ILE A CA 1
ATOM 3211 C C . ILE A 1 418 ? 26.774 -13.197 -100.746 1.00 59.09 418 ILE A C 1
ATOM 3213 O O . ILE A 1 418 ? 25.737 -13.848 -100.882 1.00 59.09 418 ILE A O 1
ATOM 3217 N N . ARG A 1 419 ? 27.385 -12.618 -101.788 1.00 55.38 419 ARG A N 1
ATOM 3218 C CA . ARG A 1 419 ? 26.975 -12.844 -103.183 1.00 55.38 419 ARG A CA 1
ATOM 3219 C C . ARG A 1 419 ? 27.345 -14.268 -103.626 1.00 55.38 419 ARG A C 1
ATOM 3221 O O . ARG A 1 419 ? 28.485 -14.668 -103.401 1.00 55.38 419 ARG A O 1
ATOM 3228 N N . PRO A 1 420 ? 26.456 -15.003 -104.316 1.00 59.25 420 PRO A N 1
ATOM 3229 C CA . PRO A 1 420 ? 26.829 -16.254 -104.966 1.00 59.25 420 PRO A CA 1
ATOM 3230 C C . PRO A 1 420 ? 27.737 -15.981 -106.175 1.00 59.25 420 PRO A C 1
ATOM 3232 O O . PRO A 1 420 ? 27.448 -15.104 -106.992 1.00 59.25 420 PRO A O 1
ATOM 3235 N N . GLU A 1 421 ? 28.825 -16.741 -106.298 1.00 52.38 421 GLU A N 1
ATOM 3236 C CA . GLU A 1 421 ? 29.736 -16.650 -107.441 1.00 52.38 421 GLU A CA 1
ATOM 3237 C C . GLU A 1 421 ? 29.065 -17.125 -108.738 1.00 52.38 421 GLU A C 1
ATOM 3239 O O . GLU A 1 421 ? 28.402 -18.165 -108.789 1.00 52.38 421 GLU A O 1
ATOM 3244 N N . GLY A 1 422 ? 29.250 -16.352 -109.810 1.00 50.00 422 GLY A N 1
ATOM 3245 C CA . GLY A 1 422 ? 28.774 -16.703 -111.144 1.00 50.00 422 GLY A CA 1
ATOM 3246 C C . GLY A 1 422 ? 29.647 -17.779 -111.787 1.00 50.00 422 GLY A C 1
ATOM 3247 O O . GLY A 1 422 ? 30.870 -17.678 -111.785 1.00 50.00 422 GLY A O 1
ATOM 3248 N N . ARG A 1 423 ? 29.005 -18.787 -112.385 1.00 48.88 423 ARG A N 1
ATOM 3249 C CA . ARG A 1 423 ? 29.658 -19.889 -113.100 1.00 48.88 423 ARG A CA 1
ATOM 3250 C C . ARG A 1 423 ? 29.326 -19.839 -114.595 1.00 48.88 423 ARG A C 1
ATOM 3252 O O . ARG A 1 423 ? 28.314 -20.417 -114.993 1.00 48.88 423 ARG A O 1
ATOM 3259 N N . VAL A 1 424 ? 30.190 -19.207 -115.393 1.00 52.59 424 VAL A N 1
ATOM 3260 C CA . VAL A 1 424 ? 30.371 -19.452 -116.842 1.00 52.59 424 VAL A CA 1
ATOM 3261 C C . VAL A 1 424 ? 31.851 -19.295 -117.170 1.00 52.59 424 VAL A C 1
ATOM 3263 O O . VAL A 1 424 ? 32.375 -18.199 -116.882 1.00 52.59 424 VAL A O 1
#